Protein AF-0000000082407652 (afdb_homodimer)

InterPro domains:
  IPR007698 Alanine dehydrogenase/pyridine nucleotide transhydrogenase, NAD(H)-binding domain [PF01262] (239-363)
  IPR007698 Alanine dehydrogenase/pyridine nucleotide transhydrogenase, NAD(H)-binding domain [SM01002] (148-310)
  IPR007886 Alanine dehydrogenase/pyridine nucleotide transhydrogenase, N-terminal [PF05222] (14-125)
  IPR007886 Alanine dehydrogenase/pyridine nucleotide transhydrogenase, N-terminal [SM01003] (8-145)
  IPR036291 NAD(P)-binding domain superfamily [SSF51735] (145-316)
  IPR046951 N(5)-(carboxyethyl)ornithine synthase [cd12181] (6-342)

Sequence (766 aa):
MNNARTLGVIGQSSKPAERRLPIHPAHFDRIDAELRSRIYLEEGYGHPFGYSDDYLSRLVAGIRTRKQILAETDVVLLPKPLVRDLAELRSGQVLWGWPHCVQDTELTQIAIDKKLTLIAFEAMNFWHSDGSFNLHVFHKNNELAGYCSVLHALQLIGSTGDYGRRLTAAVIGFGATARGAVTALKAHGIHEVDVLTQRGVTAVSSPIHSARMVSFDNNNGDVRGSHVMLDNHSVPVPGFLAEHDIVVNCVLQNTDAPLTFLTEEDLMDFQPGSLIVDVSCDEGMGFSWARPTSFADPTFIVGDNITYYGVDHSPSYLWNSASWEISESLLPYLPTVMAGETAWKADETVDRAIEIRDGVIVNPAITRFQHRSADYPHAVIAEMNNARTLGVIGQSSKPAERRLPIHPAHFDRIDAELRSRIYLEEGYGHPFGYSDDYLSRLVAGIRTRKQILAETDVVLLPKPLVRDLAELRSGQVLWGWPHCVQDTELTQIAIDKKLTLIAFEAMNFWHSDGSFNLHVFHKNNELAGYCSVLHALQLIGSTGDYGRRLTAAVIGFGATARGAVTALKAHGIHEVDVLTQRGVTAVSSPIHSARMVSFDNNNGDVRGSHVMLDNHSVPVPGFLAEHDIVVNCVLQNTDAPLTFLTEEDLMDFQPGSLIVDVSCDEGMGFSWARPTSFADPTFIVGDNITYYGVDHSPSYLWNSASWEISESLLPYLPTVMAGETAWKADETVDRAIEIRDGVIVNPAITRFQHRSADYPHAVIAE

Foldseek 3Di:
DLDFFAEEFEQDAPDPLQHAGLAQLVCLQVADQVLQLRYEYEACNCVVVPDHLVRSCVSHVHYDHPLCSQPPGQEYEDAEDDLVRLLSHAQAGEYEHADVLQPPPSSLLSCLVSQYWYQHLVQQADADPVGDGDGRLLLQLLLLLLQLLLVVQCVVLPDFCVDDDHFEEEEEDDGSSSLSNQVNNVVRNHQAYEYEEAPPPPDPVDDPVSYHYWYWHCPVVAQQQIWIDDPPDIDGQLLVRQVGLEYEYSDAADLVRAHAREELVSCVSHDANGEYGYSNFDCCGNYNHTDADDPVGQWDAGDRNYIYGHHHSSSSSVNNVSNVSSNVSCSVCSSQVSSDDVSQVVDPSRVSSTQGGRSQGPPVSNCVSQVFDNDPVTHRDDD/DLDFFAEEFEQDAPDPLQHAGLAALVCLQVADQVLQLRYEYEACNCVVVPDHLVRSCVSHVHYDHPLCSQPPGQEYEDAEDDLVRLLSHAQAGEYEHADVLQPPPSSLLSCLVSQYWYQHLVQQADADPVGDGDGRLLLQLLLLLLQLLLVVQCVVLPDFCVDDDHFEEEEEDDGSSSLSNQVNNVVRNHQAYEYEEAPPPPDPVDDPVSYHYWYWHCVVVAQQQIWIDDPPDIDGQLLVRQVGLEYEYSDAADLVRAHAREELVSCVSHDANGEYGYSNFDCCGNYNRTDADDPVGQWDAGDRNYIYGHHHSSSSSVNNVSNVSSNVSCSVCSSQVSSDDVSQVVDPSRVSSTQGGRSQGPPVSNCVSQVFDNDPVGHRDDD

Nearest PDB structures (foldseek):
  1x14-assembly1_B  TM=7.572E-01  e=8.165E-20  Escherichia coli
  4dio-assembly1_B  TM=8.139E-01  e=2.347E-18  Sinorhizobium meliloti SM11
  1x15-assembly1_B  TM=7.629E-01  e=7.661E-19  Escherichia coli
  1x14-assembly1_A  TM=7.658E-01  e=8.619E-19  Escherichia coli
  1x13-assembly1_A  TM=7.500E-01  e=6.052E-19  Escherichia coli

Organism: Rhodococcus erythropolis (NCBI:txid1833)

pLDDT: mean 93.28, std 10.02, range [34.25, 98.88]

Structure (mmCIF, N/CA/C/O backbone):
data_AF-0000000082407652-model_v1
#
loop_
_entity.id
_entity.type
_entity.pdbx_description
1 polymer 'Alanine dehydrogenase'
#
loop_
_atom_site.group_PDB
_atom_site.id
_atom_site.type_symbol
_atom_site.label_atom_id
_atom_site.label_alt_id
_atom_site.label_comp_id
_atom_site.label_asym_id
_atom_site.label_entity_id
_atom_site.label_seq_id
_atom_site.pdbx_PDB_ins_code
_atom_site.Cartn_x
_atom_site.Cartn_y
_atom_site.Cartn_z
_atom_site.occupancy
_atom_site.B_iso_or_equiv
_atom_site.auth_seq_id
_atom_site.auth_comp_id
_atom_site.auth_asym_id
_atom_site.auth_atom_id
_atom_site.pdbx_PDB_model_num
ATOM 1 N N . MET A 1 1 ? 15.117 45.688 20.734 1 34.25 1 MET A N 1
ATOM 2 C CA . MET A 1 1 ? 15.984 44.625 20.234 1 34.25 1 MET A CA 1
ATOM 3 C C . MET A 1 1 ? 15.164 43.406 19.766 1 34.25 1 MET A C 1
ATOM 5 O O . MET A 1 1 ? 14.367 42.875 20.531 1 34.25 1 MET A O 1
ATOM 9 N N . ASN A 1 2 ? 14.562 43.375 18.625 1 44.66 2 ASN A N 1
ATOM 10 C CA . ASN A 1 2 ? 13.523 42.625 17.922 1 44.66 2 ASN A CA 1
ATOM 11 C C . ASN A 1 2 ? 13.664 41.125 18.156 1 44.66 2 ASN A C 1
ATOM 13 O O . ASN A 1 2 ? 14.633 40.5 17.719 1 44.66 2 ASN A O 1
ATOM 17 N N . ASN A 1 3 ? 13.438 40.531 19.406 1 60.41 3 ASN A N 1
ATOM 18 C CA . ASN A 1 3 ? 13.898 39.312 20.047 1 60.41 3 ASN A CA 1
ATOM 19 C C . ASN A 1 3 ? 13.523 38.062 19.234 1 60.41 3 ASN A C 1
ATOM 21 O O . ASN A 1 3 ? 12.359 37.656 19.25 1 60.41 3 ASN A O 1
ATOM 25 N N . ALA A 1 4 ? 14.266 37.781 18.266 1 83.69 4 ALA A N 1
ATOM 26 C CA . ALA A 1 4 ? 14.141 36.625 17.406 1 83.69 4 ALA A CA 1
ATOM 27 C C . ALA A 1 4 ? 14.109 35.312 18.234 1 83.69 4 ALA A C 1
ATOM 29 O O . ALA A 1 4 ? 14.852 35.188 19.203 1 83.69 4 ALA A O 1
ATOM 30 N N . ARG A 1 5 ? 13.125 34.531 18.078 1 94.56 5 ARG A N 1
ATOM 31 C CA . ARG A 1 5 ? 12.844 33.344 18.844 1 94.56 5 ARG A CA 1
ATOM 32 C C . ARG A 1 5 ? 13.586 32.125 18.266 1 94.56 5 ARG A C 1
ATOM 34 O O . ARG A 1 5 ? 13.812 32.062 17.062 1 94.56 5 ARG A O 1
ATOM 41 N N . THR A 1 6 ? 13.938 31.281 19.188 1 98.06 6 THR A N 1
ATOM 42 C CA . THR A 1 6 ? 14.516 30 18.781 1 98.06 6 THR A CA 1
ATOM 43 C C . THR A 1 6 ? 13.422 28.984 18.5 1 98.06 6 THR A C 1
ATOM 45 O O . THR A 1 6 ? 12.32 29.062 19.047 1 98.06 6 THR A O 1
ATOM 48 N N . LEU A 1 7 ? 13.773 28.094 17.578 1 98.56 7 LEU A N 1
ATOM 49 C CA . LEU A 1 7 ? 12.852 27.031 17.203 1 98.56 7 LEU A CA 1
ATOM 50 C C . LEU A 1 7 ? 13.438 25.656 17.531 1 98.56 7 LEU A C 1
ATOM 52 O O . LEU A 1 7 ? 14.562 25.344 17.125 1 98.56 7 LEU A O 1
ATOM 56 N N . GLY A 1 8 ? 12.742 24.875 18.359 1 98.75 8 GLY A N 1
ATOM 57 C CA . GLY A 1 8 ? 13.055 23.469 18.562 1 98.75 8 GLY A CA 1
ATOM 58 C C . GLY A 1 8 ? 12.164 22.547 17.75 1 98.75 8 GLY A C 1
ATOM 59 O O . GLY A 1 8 ? 10.945 22.578 17.875 1 98.75 8 GLY A O 1
ATOM 60 N N . VAL A 1 9 ? 12.742 21.719 16.891 1 98.75 9 VAL A N 1
ATOM 61 C CA . VAL A 1 9 ? 12 20.812 16.031 1 98.75 9 VAL A CA 1
ATOM 62 C C . VAL A 1 9 ? 12.086 19.391 16.562 1 98.75 9 VAL A C 1
ATOM 64 O O . VAL A 1 9 ? 13.172 18.812 16.672 1 98.75 9 VAL A O 1
ATOM 67 N N . ILE A 1 10 ? 10.938 18.828 16.844 1 97.81 10 ILE A N 1
ATOM 68 C CA . ILE A 1 10 ? 10.844 17.484 17.375 1 97.81 10 ILE A CA 1
ATOM 69 C C . ILE A 1 10 ? 10.594 16.484 16.25 1 97.81 10 ILE A C 1
ATOM 71 O O . ILE A 1 10 ? 9.703 16.688 15.422 1 97.81 10 ILE A O 1
ATOM 75 N N . GLY A 1 11 ? 11.375 15.43 16.219 1 95.44 11 GLY A N 1
ATOM 76 C CA . GLY A 1 11 ? 11.258 14.445 15.172 1 95.44 11 GLY A CA 1
ATOM 77 C C . GLY A 1 11 ? 10.531 13.188 15.609 1 95.44 11 GLY A C 1
ATOM 78 O O . GLY A 1 11 ? 9.789 12.586 14.828 1 95.44 11 GLY A O 1
ATOM 79 N N . GLN A 1 12 ? 10.695 12.789 16.797 1 93.06 12 GLN A N 1
ATOM 80 C CA . GLN A 1 12 ? 10.07 11.57 17.312 1 93.06 12 GLN A CA 1
ATOM 81 C C . GLN A 1 12 ? 8.727 11.875 17.969 1 93.06 12 GLN A C 1
ATOM 83 O O . GLN A 1 12 ? 8.664 12.516 19.016 1 93.06 12 GLN A O 1
ATOM 88 N N . SER A 1 13 ? 7.73 11.383 17.328 1 93.44 13 SER A N 1
ATOM 89 C CA . SER A 1 13 ? 6.379 11.586 17.859 1 93.44 13 SER A CA 1
ATOM 90 C C . SER A 1 13 ? 6.066 10.609 18.984 1 93.44 13 SER A C 1
ATOM 92 O O . SER A 1 13 ? 6.531 9.469 18.969 1 93.44 13 SER A O 1
ATOM 94 N N . SER A 1 14 ? 5.305 11.055 19.938 1 92.62 14 SER A N 1
ATOM 95 C CA . SER A 1 14 ? 4.797 10.172 20.969 1 92.62 14 SER A CA 1
ATOM 96 C C . SER A 1 14 ? 3.613 9.352 20.469 1 92.62 14 SER A C 1
ATOM 98 O O . SER A 1 14 ? 3.221 8.367 21.109 1 92.62 14 SER A O 1
ATOM 100 N N . LYS A 1 15 ? 3.006 9.789 19.391 1 92.69 15 LYS A N 1
ATOM 101 C CA . LYS A 1 15 ? 1.918 9.023 18.781 1 92.69 15 LYS A CA 1
ATOM 102 C C . LYS A 1 15 ? 2.449 7.797 18.047 1 92.69 15 LYS A C 1
ATOM 104 O O . LYS A 1 15 ? 3.26 7.922 17.125 1 92.69 15 LYS A O 1
ATOM 109 N N . PRO A 1 16 ? 1.958 6.586 18.422 1 94.31 16 PRO A N 1
ATOM 110 C CA . PRO A 1 16 ? 2.469 5.371 17.781 1 94.31 16 PRO A CA 1
ATOM 111 C C . PRO A 1 16 ? 2.311 5.391 16.266 1 94.31 16 PRO A C 1
ATOM 113 O O . PRO A 1 16 ? 1.258 5.785 15.758 1 94.31 16 PRO A O 1
ATOM 116 N N . ALA A 1 17 ? 3.352 5.066 15.57 1 95.94 17 ALA A N 1
ATOM 117 C CA . ALA A 1 17 ? 3.385 4.895 14.117 1 95.94 17 ALA A CA 1
ATOM 118 C C . ALA A 1 17 ? 3.25 6.234 13.406 1 95.94 17 ALA A C 1
ATOM 120 O O . ALA A 1 17 ? 2.902 6.285 12.219 1 95.94 17 ALA A O 1
ATOM 121 N N . GLU A 1 18 ? 3.412 7.348 14.148 1 96.88 18 GLU A N 1
ATOM 122 C CA . GLU A 1 18 ? 3.551 8.656 13.508 1 96.88 18 GLU A CA 1
ATOM 123 C C . GLU A 1 18 ? 4.98 8.883 13.031 1 96.88 18 GLU A C 1
ATOM 125 O O . GLU A 1 18 ? 5.906 8.984 13.836 1 96.88 18 GLU A O 1
ATOM 130 N N . ARG A 1 19 ? 5.16 8.992 11.719 1 97 19 ARG A N 1
ATOM 131 C CA . ARG A 1 19 ? 6.512 9.008 11.164 1 97 19 ARG A CA 1
ATOM 132 C C . ARG A 1 19 ? 6.785 10.312 10.422 1 97 19 ARG A C 1
ATOM 134 O O . ARG A 1 19 ? 7.91 10.547 9.977 1 97 19 ARG A O 1
ATOM 141 N N . ARG A 1 20 ? 5.801 11.164 10.297 1 98.12 20 ARG A N 1
ATOM 142 C CA . ARG A 1 20 ? 5.973 12.422 9.586 1 98.12 20 ARG A CA 1
ATOM 143 C C . ARG A 1 20 ? 6.859 13.383 10.375 1 98.12 20 ARG A C 1
ATOM 145 O O . ARG A 1 20 ? 6.77 13.461 11.602 1 98.12 20 ARG A O 1
ATOM 152 N N . LEU A 1 21 ? 7.617 14.102 9.594 1 98.44 21 LEU A N 1
ATOM 153 C CA . LEU A 1 21 ? 8.406 15.219 10.109 1 98.44 21 LEU A CA 1
ATOM 154 C C . LEU A 1 21 ? 7.828 16.547 9.633 1 98.44 21 LEU A C 1
ATOM 156 O O . LEU A 1 21 ? 7.27 16.641 8.539 1 98.44 21 LEU A O 1
ATOM 160 N N . PRO A 1 22 ? 7.996 17.562 10.445 1 98.44 22 PRO A N 1
ATOM 161 C CA . PRO A 1 22 ? 7.477 18.859 10.016 1 98.44 22 PRO A CA 1
ATOM 162 C C . PRO A 1 22 ? 8.367 19.531 8.969 1 98.44 22 PRO A C 1
ATOM 164 O O . PRO A 1 22 ? 7.867 20.266 8.109 1 98.44 22 PRO A O 1
ATOM 167 N N . ILE A 1 23 ? 9.656 19.344 9.062 1 98.75 23 ILE A N 1
ATOM 168 C CA . ILE A 1 23 ? 10.594 19.844 8.055 1 98.75 23 ILE A CA 1
ATOM 169 C C . ILE A 1 23 ? 11.398 18.672 7.488 1 98.75 23 ILE A C 1
ATOM 171 O O . ILE A 1 23 ? 12.102 17.984 8.227 1 98.75 23 ILE A O 1
ATOM 175 N N . HIS A 1 24 ? 11.234 18.453 6.242 1 98.56 24 HIS A N 1
ATOM 176 C CA . HIS A 1 24 ? 12.008 17.406 5.609 1 98.56 24 HIS A CA 1
ATOM 177 C C . HIS A 1 24 ? 13.508 17.688 5.695 1 98.56 24 HIS A C 1
ATOM 179 O O . HIS A 1 24 ? 13.938 18.812 5.441 1 98.56 24 HIS A O 1
ATOM 185 N N . PRO A 1 25 ? 14.32 16.719 6.012 1 97.88 25 PRO A N 1
ATOM 186 C CA . PRO A 1 25 ? 15.758 16.969 6.172 1 97.88 25 PRO A CA 1
ATOM 187 C C . PRO A 1 25 ? 16.391 17.562 4.918 1 97.88 25 PRO A C 1
ATOM 189 O O . PRO A 1 25 ? 17.328 18.359 5.02 1 97.88 25 PRO A O 1
ATOM 192 N N . ALA A 1 26 ? 15.883 17.281 3.785 1 96.56 26 ALA A N 1
ATOM 193 C CA . ALA A 1 26 ? 16.422 17.766 2.52 1 96.56 26 ALA A CA 1
ATOM 194 C C . ALA A 1 26 ? 16.109 19.25 2.318 1 96.56 26 ALA A C 1
ATOM 196 O O . ALA A 1 26 ? 16.641 19.875 1.393 1 96.56 26 ALA A O 1
ATOM 197 N N . HIS A 1 27 ? 15.312 19.859 3.146 1 98.12 27 HIS A N 1
ATOM 198 C CA . HIS A 1 27 ? 14.836 21.219 2.891 1 98.12 27 HIS A CA 1
ATOM 199 C C . HIS A 1 27 ? 15.555 22.234 3.771 1 98.12 27 HIS A C 1
ATOM 201 O O . HIS A 1 27 ? 15.367 23.438 3.619 1 98.12 27 HIS A O 1
ATOM 207 N N . PHE A 1 28 ? 16.391 21.797 4.711 1 98.19 28 PHE A N 1
ATOM 208 C CA . PHE A 1 28 ? 17.016 22.719 5.648 1 98.19 28 PHE A CA 1
ATOM 209 C C . PHE A 1 28 ? 17.906 23.719 4.922 1 98.19 28 PHE A C 1
ATOM 211 O O . PHE A 1 28 ? 18.016 24.875 5.309 1 98.19 28 PHE A O 1
ATOM 218 N N . ASP A 1 29 ? 18.516 23.297 3.838 1 96.25 29 ASP A N 1
ATOM 219 C CA . ASP A 1 29 ? 19.438 24.172 3.1 1 96.25 29 ASP A CA 1
ATOM 220 C C . ASP A 1 29 ? 18.688 25.234 2.326 1 96.25 29 ASP A C 1
ATOM 222 O O . ASP A 1 29 ? 19.281 26.203 1.843 1 96.25 29 ASP A O 1
ATOM 226 N N . ARG A 1 30 ? 17.391 25.094 2.246 1 97.12 30 ARG A N 1
ATOM 227 C CA . ARG A 1 30 ? 16.547 26.078 1.565 1 97.12 30 ARG A CA 1
ATOM 228 C C . ARG A 1 30 ? 16.172 27.219 2.504 1 97.12 30 ARG A C 1
ATOM 230 O O . ARG A 1 30 ? 15.672 28.25 2.061 1 97.12 30 ARG A O 1
ATOM 237 N N . ILE A 1 31 ? 16.344 27.016 3.793 1 98.06 31 ILE A N 1
ATOM 238 C CA . ILE A 1 31 ? 16 28 4.805 1 98.06 31 ILE A CA 1
ATOM 239 C C . ILE A 1 31 ? 17.109 29.047 4.91 1 98.06 31 ILE A C 1
ATOM 241 O O . ILE A 1 31 ? 18.297 28.703 4.84 1 98.06 31 ILE A O 1
ATOM 245 N N . ASP A 1 32 ? 16.719 30.297 5.066 1 96.81 32 ASP A N 1
ATOM 246 C CA . ASP A 1 32 ? 17.688 31.375 5.242 1 96.81 32 ASP A CA 1
ATOM 247 C C . ASP A 1 32 ? 18.656 31.078 6.375 1 96.81 32 ASP A C 1
ATOM 249 O O . ASP A 1 32 ? 18.25 30.609 7.445 1 96.81 32 ASP A O 1
ATOM 253 N N . ALA A 1 33 ? 19.938 31.344 6.184 1 96.44 33 ALA A N 1
ATOM 254 C CA . ALA A 1 33 ? 21 30.984 7.109 1 96.44 33 ALA A CA 1
ATOM 255 C C . ALA A 1 33 ? 20.781 31.625 8.477 1 96.44 33 ALA A C 1
ATOM 257 O O . ALA A 1 33 ? 21.078 31.016 9.508 1 96.44 33 ALA A O 1
ATOM 258 N N . GLU A 1 34 ? 20.312 32.812 8.438 1 95.56 34 GLU A N 1
ATOM 259 C CA . GLU A 1 34 ? 20.078 33.5 9.695 1 95.56 34 GLU A CA 1
ATOM 260 C C . GLU A 1 34 ? 18.984 32.812 10.516 1 95.56 34 GLU A C 1
ATOM 262 O O . GLU A 1 34 ? 19.109 32.688 11.742 1 95.56 34 GLU A O 1
ATOM 267 N N . LEU A 1 35 ? 18.016 32.375 9.859 1 96.62 35 LEU A N 1
ATOM 268 C CA . LEU A 1 35 ? 16.938 31.656 10.539 1 96.62 35 LEU A CA 1
ATOM 269 C C . LEU A 1 35 ? 17.422 30.297 11.031 1 96.62 35 LEU A C 1
ATOM 271 O O . LEU A 1 35 ? 17.125 29.906 12.164 1 96.62 35 LEU A O 1
ATOM 275 N N . ARG A 1 36 ? 18.156 29.578 10.25 1 96.56 36 ARG A N 1
ATOM 276 C CA . ARG A 1 36 ? 18.625 28.234 10.602 1 96.56 36 ARG A CA 1
ATOM 277 C C . ARG A 1 36 ? 19.547 28.281 11.805 1 96.56 36 ARG A C 1
ATOM 279 O O . ARG A 1 36 ? 19.625 27.312 12.578 1 96.56 36 ARG A O 1
ATOM 286 N N . SER A 1 37 ? 20.188 29.391 11.945 1 96.94 37 SER A N 1
ATOM 287 C CA . SER A 1 37 ? 21.156 29.516 13.039 1 96.94 37 SER A CA 1
ATOM 288 C C . SER A 1 37 ? 20.453 29.547 14.391 1 96.94 37 SER A C 1
ATOM 290 O O . SER A 1 37 ? 21.094 29.531 15.438 1 96.94 37 SER A O 1
ATOM 292 N N . ARG A 1 38 ? 19.125 29.516 14.367 1 97.88 38 ARG A N 1
ATOM 293 C CA . ARG A 1 38 ? 18.359 29.5 15.602 1 97.88 38 ARG A CA 1
ATOM 294 C C . ARG A 1 38 ? 17.406 28.297 15.648 1 97.88 38 ARG A C 1
ATOM 296 O O . ARG A 1 38 ? 16.469 28.281 16.438 1 97.88 38 ARG A O 1
ATOM 303 N N . ILE A 1 39 ? 17.625 27.344 14.797 1 98.56 39 ILE A N 1
ATOM 304 C CA . ILE A 1 39 ? 16.828 26.125 14.766 1 98.56 39 ILE A CA 1
ATOM 305 C C . ILE A 1 39 ? 17.609 24.969 15.398 1 98.56 39 ILE A C 1
ATOM 307 O O . ILE A 1 39 ? 18.766 24.719 15.023 1 98.56 39 ILE A O 1
ATOM 311 N N . TYR A 1 40 ? 17.047 24.344 16.391 1 98.75 40 TYR A N 1
ATOM 312 C CA . TYR A 1 40 ? 17.594 23.156 17.016 1 98.75 40 TYR A CA 1
ATOM 313 C C . TYR A 1 40 ? 16.781 21.922 16.656 1 98.75 40 TYR A C 1
ATOM 315 O O . TYR A 1 40 ? 15.539 21.969 16.641 1 98.75 40 TYR A O 1
ATOM 323 N N . LEU A 1 41 ? 17.453 20.797 16.312 1 98.75 41 LEU A N 1
ATOM 324 C CA . LEU A 1 41 ? 16.781 19.562 15.945 1 98.75 41 LEU A CA 1
ATOM 325 C C . LEU A 1 41 ? 16.938 18.5 17.031 1 98.75 41 LEU A C 1
ATOM 327 O O . LEU A 1 41 ? 17.984 18.438 17.688 1 98.75 41 LEU A O 1
ATOM 331 N N . GLU A 1 42 ? 15.906 17.75 17.188 1 98.75 42 GLU A N 1
ATOM 332 C CA . GLU A 1 42 ? 16 16.609 18.078 1 98.75 42 GLU A CA 1
ATOM 333 C C . GLU A 1 42 ? 17.016 15.586 17.578 1 98.75 42 GLU A C 1
ATOM 335 O O . GLU A 1 42 ? 17.109 15.336 16.375 1 98.75 42 GLU A O 1
ATOM 340 N N . GLU A 1 43 ? 17.672 14.945 18.531 1 98.5 43 GLU A N 1
ATOM 341 C CA . GLU A 1 43 ? 18.609 13.883 18.203 1 98.5 43 GLU A CA 1
ATOM 342 C C . GLU A 1 43 ? 17.938 12.797 17.359 1 98.5 43 GLU A C 1
ATOM 344 O O . GLU A 1 43 ? 16.844 12.336 17.688 1 98.5 43 GLU A O 1
ATOM 349 N N . GLY A 1 44 ? 18.625 12.406 16.234 1 97.94 44 GLY A N 1
ATOM 350 C CA . GLY A 1 44 ? 18.109 11.352 15.375 1 97.94 44 GLY A CA 1
ATOM 351 C C . GLY A 1 44 ? 17.062 11.836 14.398 1 97.94 44 GLY A C 1
ATOM 352 O O . GLY A 1 44 ? 16.422 11.031 13.711 1 97.94 44 GLY A O 1
ATOM 353 N N . TYR A 1 45 ? 16.906 13.109 14.266 1 98.19 45 TYR A N 1
ATOM 354 C CA . TYR A 1 45 ? 15.82 13.719 13.508 1 98.19 45 TYR A CA 1
ATOM 355 C C . TYR A 1 45 ? 15.781 13.18 12.078 1 98.19 45 TYR A C 1
ATOM 357 O O . TYR A 1 45 ? 14.711 12.836 11.57 1 98.19 45 TYR A O 1
ATOM 365 N N . GLY A 1 46 ? 16.906 13.039 11.477 1 97 46 GLY A N 1
ATOM 366 C CA . GLY A 1 46 ? 16.969 12.727 10.055 1 97 46 GLY A CA 1
ATOM 367 C C . GLY A 1 46 ? 17.203 11.25 9.781 1 97 46 GLY A C 1
ATOM 368 O O . GLY A 1 46 ? 17.188 10.82 8.625 1 97 46 GLY A O 1
ATOM 369 N N . HIS A 1 47 ? 17.297 10.367 10.836 1 95.12 47 HIS A N 1
ATOM 370 C CA . HIS A 1 47 ? 17.75 8.992 10.68 1 95.12 47 HIS A CA 1
ATOM 371 C C . HIS A 1 47 ? 16.812 8.203 9.773 1 95.12 47 HIS A C 1
ATOM 373 O O . HIS A 1 47 ? 17.266 7.516 8.852 1 95.12 47 HIS A O 1
ATOM 379 N N . PRO A 1 48 ? 15.508 8.336 9.93 1 93.06 48 PRO A N 1
ATOM 380 C CA . PRO A 1 48 ? 14.617 7.559 9.062 1 93.06 48 PRO A CA 1
ATOM 381 C C . PRO A 1 48 ? 14.734 7.957 7.59 1 93.06 48 PRO A C 1
ATOM 383 O O . PRO A 1 48 ? 14.312 7.207 6.707 1 93.06 48 PRO A O 1
ATOM 386 N N . PHE A 1 49 ? 15.344 9.117 7.344 1 94.62 49 PHE A N 1
ATOM 387 C CA . PHE A 1 49 ? 15.438 9.656 5.992 1 94.62 49 PHE A CA 1
ATOM 388 C C . PHE A 1 49 ? 16.859 9.523 5.453 1 94.62 49 PHE A C 1
ATOM 390 O O . PHE A 1 49 ? 17.172 10.047 4.383 1 94.62 49 PHE A O 1
ATOM 397 N N . GLY A 1 50 ? 17.75 8.938 6.242 1 92.25 50 GLY A N 1
ATOM 398 C CA . GLY A 1 50 ? 19.094 8.68 5.797 1 92.25 50 GLY A CA 1
ATOM 399 C C . GLY A 1 50 ? 20.047 9.828 6.078 1 92.25 50 GLY A C 1
ATOM 400 O O . GLY A 1 50 ? 21.141 9.891 5.496 1 92.25 50 GLY A O 1
ATOM 401 N N . TYR A 1 51 ? 19.672 10.758 6.891 1 95.38 51 TYR A N 1
ATOM 402 C CA . TYR A 1 51 ? 20.516 11.891 7.254 1 95.38 51 TYR A CA 1
ATOM 403 C C . TYR A 1 51 ? 21.062 11.727 8.672 1 95.38 51 TYR A C 1
ATOM 405 O O . TYR A 1 51 ? 20.297 11.477 9.609 1 95.38 51 TYR A O 1
ATOM 413 N N . SER A 1 52 ? 22.328 11.906 8.82 1 96.06 52 SER A N 1
ATOM 414 C CA . SER A 1 52 ? 22.953 11.789 10.133 1 96.06 52 SER A CA 1
ATOM 415 C C . SER A 1 52 ? 22.828 13.094 10.922 1 96.06 52 SER A C 1
ATOM 417 O O . SER A 1 52 ? 22.656 14.164 10.336 1 96.06 52 SER A O 1
ATOM 419 N N . ASP A 1 53 ? 22.953 12.945 12.219 1 98.06 53 ASP A N 1
ATOM 420 C CA . ASP A 1 53 ? 22.984 14.141 13.062 1 98.06 53 ASP A CA 1
ATOM 421 C C . ASP A 1 53 ? 24.172 15.031 12.711 1 98.06 53 ASP A C 1
ATOM 423 O O . ASP A 1 53 ? 24.078 16.25 12.742 1 98.06 53 ASP A O 1
ATOM 427 N N . ASP A 1 54 ? 25.266 14.391 12.375 1 97.62 54 ASP A N 1
ATOM 428 C CA . ASP A 1 54 ? 26.469 15.141 12.008 1 97.62 54 ASP A CA 1
ATOM 429 C C . ASP A 1 54 ? 26.219 16 10.781 1 97.62 54 ASP A C 1
ATOM 431 O O . ASP A 1 54 ? 26.578 17.188 10.758 1 97.62 54 ASP A O 1
ATOM 435 N N . TYR A 1 55 ? 25.578 15.461 9.836 1 96.5 55 TYR A N 1
ATOM 436 C CA . TYR A 1 55 ? 25.281 16.203 8.625 1 96.5 55 TYR A CA 1
ATOM 437 C C . TYR A 1 55 ? 24.344 17.375 8.922 1 96.5 55 TYR A C 1
ATOM 439 O O . TYR A 1 55 ? 24.609 18.516 8.516 1 96.5 55 TYR A O 1
ATOM 447 N N . LEU A 1 56 ? 23.297 17.172 9.633 1 98 56 LEU A N 1
ATOM 448 C CA . LEU A 1 56 ? 22.281 18.172 9.875 1 98 56 LEU A CA 1
ATOM 449 C C . LEU A 1 56 ? 22.781 19.266 10.812 1 98 56 LEU A C 1
ATOM 451 O O . LEU A 1 56 ? 22.359 20.422 10.719 1 98 56 LEU A O 1
ATOM 455 N N . SER A 1 57 ? 23.703 18.859 11.75 1 98.06 57 SER A N 1
ATOM 456 C CA . SER A 1 57 ? 24.25 19.828 12.703 1 98.06 57 SER A CA 1
ATOM 457 C C . SER A 1 57 ? 24.984 20.969 11.992 1 98.06 57 SER A C 1
ATOM 459 O O . SER A 1 57 ? 25.109 22.062 12.531 1 98.06 57 SER A O 1
ATOM 461 N N . ARG A 1 58 ? 25.359 20.719 10.75 1 97.62 58 ARG A N 1
ATOM 462 C CA . ARG A 1 58 ? 26.062 21.734 9.969 1 97.62 58 ARG A CA 1
ATOM 463 C C . ARG A 1 58 ? 25.094 22.719 9.344 1 97.62 58 ARG A C 1
ATOM 465 O O . ARG A 1 58 ? 25.484 23.797 8.891 1 97.62 58 ARG A O 1
ATOM 472 N N . LEU A 1 59 ? 23.875 22.406 9.281 1 97.88 59 LEU A N 1
ATOM 473 C CA . LEU A 1 59 ? 22.875 23.219 8.578 1 97.88 59 LEU A CA 1
ATOM 474 C C . LEU A 1 59 ? 22.062 24.047 9.57 1 97.88 59 LEU A C 1
ATOM 476 O O . LEU A 1 59 ? 21.484 25.062 9.195 1 97.88 59 LEU A O 1
ATOM 480 N N . VAL A 1 60 ? 21.984 23.609 10.797 1 98.5 60 VAL A N 1
ATOM 481 C CA . VAL A 1 60 ? 21.141 24.25 11.797 1 98.5 60 VAL A CA 1
ATOM 482 C C . VAL A 1 60 ? 22 24.688 12.992 1 98.5 60 VAL A C 1
ATOM 484 O O . VAL A 1 60 ? 23.219 24.531 12.969 1 98.5 60 VAL A O 1
ATOM 487 N N . ALA A 1 61 ? 21.359 25.312 14.07 1 98.06 61 ALA A N 1
ATOM 488 C CA . ALA A 1 61 ? 22.078 25.812 15.242 1 98.06 61 ALA A CA 1
ATOM 489 C C . ALA A 1 61 ? 22.703 24.672 16.031 1 98.06 61 ALA A C 1
ATOM 491 O O . ALA A 1 61 ? 23.781 24.828 16.625 1 98.06 61 ALA A O 1
ATOM 492 N N . GLY A 1 62 ? 21.969 23.484 16.047 1 98.06 62 GLY A N 1
ATOM 493 C CA . GLY A 1 62 ? 22.516 22.344 16.75 1 98.06 62 GLY A CA 1
ATOM 494 C C . GLY A 1 62 ? 21.531 21.203 16.922 1 98.06 62 GLY A C 1
ATOM 495 O O . GLY A 1 62 ? 20.359 21.344 16.562 1 98.06 62 GLY A O 1
ATOM 496 N N . ILE A 1 63 ? 22.078 20.062 17.406 1 98.56 63 ILE A N 1
ATOM 497 C CA . ILE A 1 63 ? 21.312 18.875 17.766 1 98.56 63 ILE A CA 1
ATOM 498 C C . ILE A 1 63 ? 21.172 18.781 19.281 1 98.56 63 ILE A C 1
ATOM 500 O O . ILE A 1 63 ? 22.141 19 20.016 1 98.56 63 ILE A O 1
ATOM 504 N N . ARG A 1 64 ? 19.969 18.562 19.719 1 98.38 64 ARG A N 1
ATOM 505 C CA . ARG A 1 64 ? 19.672 18.516 21.156 1 98.38 64 ARG A CA 1
ATOM 506 C C . ARG A 1 64 ? 18.812 17.297 21.484 1 98.38 64 ARG A C 1
ATOM 508 O O . ARG A 1 64 ? 18.141 16.75 20.609 1 98.38 64 ARG A O 1
ATOM 515 N N . THR A 1 65 ? 18.859 16.875 22.75 1 98.25 65 THR A N 1
ATOM 516 C CA . THR A 1 65 ? 17.875 15.922 23.219 1 98.25 65 THR A CA 1
ATOM 517 C C . THR A 1 65 ? 16.484 16.562 23.281 1 98.25 65 THR A C 1
ATOM 519 O O . THR A 1 65 ? 16.359 17.781 23.281 1 98.25 65 THR A O 1
ATOM 522 N N . ARG A 1 66 ? 15.5 15.766 23.297 1 97.44 66 ARG A N 1
ATOM 523 C CA . ARG A 1 66 ? 14.141 16.266 23.422 1 97.44 66 ARG A CA 1
ATOM 524 C C . ARG A 1 66 ? 13.992 17.156 24.641 1 97.44 66 ARG A C 1
ATOM 526 O O . ARG A 1 66 ? 13.406 18.234 24.562 1 97.44 66 ARG A O 1
ATOM 533 N N . LYS A 1 67 ? 14.5 16.688 25.797 1 96.88 67 LYS A N 1
ATOM 534 C CA . LYS A 1 67 ? 14.422 17.422 27.047 1 96.88 67 LYS A CA 1
ATOM 535 C C . LYS A 1 67 ? 15.062 18.797 26.922 1 96.88 67 LYS A C 1
ATOM 537 O O . LYS A 1 67 ? 14.531 19.797 27.406 1 96.88 67 LYS A O 1
ATOM 542 N N . GLN A 1 68 ? 16.172 18.859 26.25 1 97.62 68 GLN A N 1
ATOM 543 C CA . GLN A 1 68 ? 16.859 20.125 26.047 1 97.62 68 GLN A CA 1
ATOM 544 C C . GLN A 1 68 ? 16.062 21.062 25.156 1 97.62 68 GLN A C 1
ATOM 546 O O . GLN A 1 68 ? 15.984 22.266 25.406 1 97.62 68 GLN A O 1
ATOM 551 N N . ILE A 1 69 ? 15.461 20.531 24.109 1 97.69 69 ILE A N 1
ATOM 552 C CA . ILE A 1 69 ? 14.656 21.328 23.203 1 97.69 69 ILE A CA 1
ATOM 553 C C . ILE A 1 69 ? 13.5 21.969 23.953 1 97.69 69 ILE A C 1
ATOM 555 O O . ILE A 1 69 ? 13.273 23.172 23.859 1 97.69 69 ILE A O 1
ATOM 559 N N . LEU A 1 70 ? 12.812 21.172 24.734 1 96.44 70 LEU A N 1
ATOM 560 C CA . LEU A 1 70 ? 11.641 21.641 25.469 1 96.44 70 LEU A CA 1
ATOM 561 C C . LEU A 1 70 ? 12.039 22.672 26.516 1 96.44 70 LEU A C 1
ATOM 563 O O . LEU A 1 70 ? 11.289 23.609 26.797 1 96.44 70 LEU A O 1
ATOM 567 N N . ALA A 1 71 ? 13.195 22.578 27.047 1 95.06 71 ALA A N 1
ATOM 568 C CA . ALA A 1 71 ? 13.664 23.469 28.109 1 95.06 71 ALA A CA 1
ATOM 569 C C . ALA A 1 71 ? 14.219 24.766 27.531 1 95.06 71 ALA A C 1
ATOM 571 O O . ALA A 1 71 ? 14.102 25.828 28.156 1 95.06 71 ALA A O 1
ATOM 572 N N . GLU A 1 72 ? 14.75 24.703 26.344 1 94.69 72 GLU A N 1
ATOM 573 C CA . GLU A 1 72 ? 15.625 25.797 25.938 1 94.69 72 GLU A CA 1
ATOM 574 C C . GLU A 1 72 ? 15 26.625 24.812 1 94.69 72 GLU A C 1
ATOM 576 O O . GLU A 1 72 ? 15.391 27.766 24.594 1 94.69 72 GLU A O 1
ATOM 581 N N . THR A 1 73 ? 14.094 26.109 24.078 1 97.62 73 THR A N 1
ATOM 582 C CA . THR A 1 73 ? 13.641 26.812 22.891 1 97.62 73 THR A CA 1
ATOM 583 C C . THR A 1 73 ? 12.336 27.547 23.156 1 97.62 73 THR A C 1
ATOM 585 O O . THR A 1 73 ? 11.57 27.156 24.047 1 97.62 73 THR A O 1
ATOM 588 N N . ASP A 1 74 ? 12.148 28.594 22.391 1 97.81 74 ASP A N 1
ATOM 589 C CA . ASP A 1 74 ? 10.969 29.438 22.562 1 97.81 74 ASP A CA 1
ATOM 590 C C . ASP A 1 74 ? 9.742 28.797 21.906 1 97.81 74 ASP A C 1
ATOM 592 O O . ASP A 1 74 ? 8.648 28.812 22.469 1 97.81 74 ASP A O 1
ATOM 596 N N . VAL A 1 75 ? 9.922 28.344 20.688 1 98.44 75 VAL A N 1
ATOM 597 C CA . VAL A 1 75 ? 8.867 27.703 19.906 1 98.44 75 VAL A CA 1
ATOM 598 C C . VAL A 1 75 ? 9.195 26.234 19.703 1 98.44 75 VAL A C 1
ATOM 600 O O . VAL A 1 75 ? 10.305 25.875 19.312 1 98.44 75 VAL A O 1
ATOM 603 N N . VAL A 1 76 ? 8.273 25.406 20.031 1 98.62 76 VAL A N 1
ATOM 604 C CA . VAL A 1 76 ? 8.414 23.969 19.797 1 98.62 76 VAL A CA 1
ATOM 605 C C . VAL A 1 76 ? 7.555 23.547 18.609 1 98.62 76 VAL A C 1
ATOM 607 O O . VAL A 1 76 ? 6.34 23.766 18.609 1 98.62 76 VAL A O 1
ATOM 610 N N . LEU A 1 77 ? 8.195 23.047 17.609 1 98.69 77 LEU A N 1
ATOM 611 C CA . LEU A 1 77 ? 7.516 22.516 16.422 1 98.69 77 LEU A CA 1
ATOM 612 C C . LEU A 1 77 ? 7.324 21 16.562 1 98.69 77 LEU A C 1
ATOM 614 O O . LEU A 1 77 ? 8.289 20.234 16.484 1 98.69 77 LEU A O 1
ATOM 618 N N . LEU A 1 78 ? 6.133 20.594 16.812 1 97.94 78 LEU A N 1
ATOM 619 C CA . LEU A 1 78 ? 5.719 19.203 17.031 1 97.94 78 LEU A CA 1
ATOM 620 C C . LEU A 1 78 ? 4.371 18.938 16.375 1 97.94 78 LEU A C 1
ATOM 622 O O . LEU A 1 78 ? 3.328 19.359 16.891 1 97.94 78 LEU A O 1
ATOM 626 N N . PRO A 1 79 ? 4.375 18.188 15.258 1 96.38 79 PRO A N 1
ATOM 627 C CA . PRO A 1 79 ? 3.158 18.078 14.445 1 96.38 79 PRO A CA 1
ATOM 628 C C . PRO A 1 79 ? 1.998 17.438 15.211 1 96.38 79 PRO A C 1
ATOM 630 O O . PRO A 1 79 ? 0.905 18.016 15.266 1 96.38 79 PRO A O 1
ATOM 633 N N . LYS A 1 80 ? 2.178 16.328 15.875 1 95.88 80 LYS A N 1
ATOM 634 C CA . LYS A 1 80 ? 1.085 15.617 16.531 1 95.88 80 LYS A CA 1
ATOM 635 C C . LYS A 1 80 ? 1.319 15.516 18.031 1 95.88 80 LYS A C 1
ATOM 637 O O . LYS A 1 80 ? 1.563 14.422 18.547 1 95.88 80 LYS A O 1
ATOM 642 N N . PRO A 1 81 ? 1.091 16.578 18.734 1 96.44 81 PRO A N 1
ATOM 643 C CA . PRO A 1 81 ? 1.315 16.547 20.188 1 96.44 81 PRO A CA 1
ATOM 644 C C . PRO A 1 81 ? 0.233 15.758 20.922 1 96.44 81 PRO A C 1
ATOM 646 O O . PRO A 1 81 ? -0.94 15.812 20.547 1 96.44 81 PRO A O 1
ATOM 649 N N . LEU A 1 82 ? 0.654 15.062 21.938 1 96 82 LEU A N 1
ATOM 650 C CA . LEU A 1 82 ? -0.249 14.414 22.891 1 96 82 LEU A CA 1
ATOM 651 C C . LEU A 1 82 ? -0.226 15.133 24.234 1 96 82 LEU A C 1
ATOM 653 O O . LEU A 1 82 ? 0.578 16.047 24.438 1 96 82 LEU A O 1
ATOM 657 N N . VAL A 1 83 ? -1.096 14.727 25.078 1 96.56 83 VAL A N 1
ATOM 658 C CA . VAL A 1 83 ? -1.234 15.312 26.406 1 96.56 83 VAL A CA 1
ATOM 659 C C . VAL A 1 83 ? 0.117 15.312 27.109 1 96.56 83 VAL A C 1
ATOM 661 O O . VAL A 1 83 ? 0.536 16.328 27.672 1 96.56 83 VAL A O 1
ATOM 664 N N . ARG A 1 84 ? 0.809 14.211 27.016 1 95.5 84 ARG A N 1
ATOM 665 C CA . ARG A 1 84 ? 2.088 14.086 27.703 1 95.5 84 ARG A CA 1
ATOM 666 C C . ARG A 1 84 ? 3.111 15.062 27.141 1 95.5 84 ARG A C 1
ATOM 668 O O . ARG A 1 84 ? 3.965 15.57 27.875 1 95.5 84 ARG A O 1
ATOM 675 N N . ASP A 1 85 ? 3.049 15.352 25.875 1 96.19 85 ASP A N 1
ATOM 676 C CA . ASP A 1 85 ? 3.971 16.297 25.25 1 96.19 85 ASP A CA 1
ATOM 677 C C . ASP A 1 85 ? 3.738 17.703 25.766 1 96.19 85 ASP A C 1
ATOM 679 O O . ASP A 1 85 ? 4.691 18.438 26.047 1 96.19 85 ASP A O 1
ATOM 683 N N . LEU A 1 86 ? 2.5 18.125 25.875 1 96.69 86 LEU A N 1
ATOM 684 C CA . LEU A 1 86 ? 2.189 19.453 26.391 1 96.69 86 LEU A CA 1
ATOM 685 C C . LEU A 1 86 ? 2.604 19.578 27.844 1 96.69 86 LEU A C 1
ATOM 687 O O . LEU A 1 86 ? 3.057 20.656 28.281 1 96.69 86 LEU A O 1
ATOM 691 N N . ALA A 1 87 ? 2.41 18.531 28.578 1 96.56 87 ALA A N 1
ATOM 692 C CA . ALA A 1 87 ? 2.77 18.531 30 1 96.56 87 ALA A CA 1
ATOM 693 C C . ALA A 1 87 ? 4.258 18.812 30.188 1 96.56 87 ALA A C 1
ATOM 695 O O . ALA A 1 87 ? 4.664 19.391 31.203 1 96.56 87 ALA A O 1
ATOM 696 N N . GLU A 1 88 ? 5.027 18.469 29.219 1 96.62 88 GLU A N 1
ATOM 697 C CA . GLU A 1 88 ? 6.477 18.625 29.312 1 96.62 88 GLU A CA 1
ATOM 698 C C . GLU A 1 88 ? 6.914 20.016 28.891 1 96.62 88 GLU A C 1
ATOM 700 O O . GLU A 1 88 ? 8.055 20.422 29.125 1 96.62 88 GLU A O 1
ATOM 705 N N . LEU A 1 89 ? 6.043 20.766 28.266 1 97.75 89 LEU A N 1
ATOM 706 C CA . LEU A 1 89 ? 6.387 22.125 27.828 1 97.75 89 LEU A CA 1
ATOM 707 C C . LEU A 1 89 ? 6.539 23.047 29.031 1 97.75 89 LEU A C 1
ATOM 709 O O . LEU A 1 89 ? 5.961 22.812 30.094 1 97.75 89 LEU A O 1
ATOM 713 N N . ARG A 1 90 ? 7.262 24.141 28.859 1 97.31 90 ARG A N 1
ATOM 714 C CA . ARG A 1 90 ? 7.391 25.172 29.891 1 97.31 90 ARG A CA 1
ATOM 715 C C . ARG A 1 90 ? 6.199 26.125 29.859 1 97.31 90 ARG A C 1
ATOM 717 O O . ARG A 1 90 ? 5.562 26.297 28.828 1 97.31 90 ARG A O 1
ATOM 724 N N . SER A 1 91 ? 6.027 26.734 31.016 1 97.62 91 SER A N 1
ATOM 725 C CA . SER A 1 91 ? 4.984 27.75 31.078 1 97.62 91 SER A CA 1
ATOM 726 C C . SER A 1 91 ? 5.266 28.891 30.109 1 97.62 91 SER A C 1
ATOM 728 O O . SER A 1 91 ? 6.395 29.375 30.016 1 97.62 91 SER A O 1
ATOM 730 N N . GLY A 1 92 ? 4.273 29.234 29.344 1 97.56 92 GLY A N 1
ATOM 731 C CA . GLY A 1 92 ? 4.367 30.375 28.438 1 97.56 92 GLY A CA 1
ATOM 732 C C . GLY A 1 92 ? 4.973 30.016 27.094 1 97.56 92 GLY A C 1
ATOM 733 O O . GLY A 1 92 ? 5.098 30.859 26.203 1 97.56 92 GLY A O 1
ATOM 734 N N . GLN A 1 93 ? 5.312 28.766 26.891 1 98 93 GLN A N 1
ATOM 735 C CA . GLN A 1 93 ? 5.984 28.344 25.656 1 98 93 GLN A CA 1
ATOM 736 C C . GLN A 1 93 ? 5.012 28.266 24.484 1 98 93 GLN A C 1
ATOM 738 O O . GLN A 1 93 ? 3.795 28.25 24.688 1 98 93 GLN A O 1
ATOM 743 N N . VAL A 1 94 ? 5.523 28.312 23.266 1 98.5 94 VAL A N 1
ATOM 744 C CA . VAL A 1 94 ? 4.727 28.266 22.031 1 98.5 94 VAL A CA 1
ATOM 745 C C . VAL A 1 94 ? 4.824 26.875 21.422 1 98.5 94 VAL A C 1
ATOM 747 O O . VAL A 1 94 ? 5.922 26.328 21.281 1 98.5 94 VAL A O 1
ATOM 750 N N . LEU A 1 95 ? 3.689 26.297 21.141 1 98.62 95 LEU A N 1
ATOM 751 C CA . LEU A 1 95 ? 3.623 25.031 20.406 1 98.62 95 LEU A CA 1
ATOM 752 C C . LEU A 1 95 ? 3.045 25.25 19.016 1 98.62 95 LEU A C 1
ATOM 754 O O . LEU A 1 95 ? 2.016 25.906 18.859 1 98.62 95 LEU A O 1
ATOM 758 N N . TRP A 1 96 ? 3.688 24.797 18.016 1 98.69 96 TRP A N 1
ATOM 759 C CA . TRP A 1 96 ? 3.281 24.844 16.609 1 98.69 96 TRP A CA 1
ATOM 760 C C . TRP A 1 96 ? 3.059 23.438 16.062 1 98.69 96 TRP A C 1
ATOM 762 O O . TRP A 1 96 ? 3.988 22.625 16.016 1 98.69 96 TRP A O 1
ATOM 772 N N . GLY A 1 97 ? 1.824 23 15.75 1 98 97 GLY A N 1
ATOM 773 C CA . GLY A 1 97 ? 1.47 21.656 15.289 1 98 97 GLY A CA 1
ATOM 774 C C . GLY A 1 97 ? -0.028 21.453 15.172 1 98 97 GLY A C 1
ATOM 775 O O . GLY A 1 97 ? -0.776 22.406 14.938 1 98 97 GLY A O 1
ATOM 776 N N . TRP A 1 98 ? -0.465 20.188 15.164 1 97.25 98 TRP A N 1
ATOM 777 C CA . TRP A 1 98 ? -1.871 19.797 15.164 1 97.25 98 TRP A CA 1
ATOM 778 C C . TRP A 1 98 ? -2.334 19.422 16.562 1 97.25 98 TRP A C 1
ATOM 780 O O . TRP A 1 98 ? -2.514 18.234 16.875 1 97.25 98 TRP A O 1
ATOM 790 N N . PRO A 1 99 ? -2.656 20.328 17.422 1 96.75 99 PRO A N 1
ATOM 791 C CA . PRO A 1 99 ? -3.068 19.969 18.781 1 96.75 99 PRO A CA 1
ATOM 792 C C . PRO A 1 99 ? -4.496 19.438 18.844 1 96.75 99 PRO A C 1
ATOM 794 O O . PRO A 1 99 ? -4.844 18.688 19.766 1 96.75 99 PRO A O 1
ATOM 797 N N . HIS A 1 100 ? -5.375 19.844 17.938 1 93.5 100 HIS A N 1
ATOM 798 C CA . HIS A 1 100 ? -6.77 19.406 17.906 1 93.5 100 HIS A CA 1
ATOM 799 C C . HIS A 1 100 ? -7.445 19.641 19.266 1 93.5 100 HIS A C 1
ATOM 801 O O . HIS A 1 100 ? -8.047 18.719 19.828 1 93.5 100 HIS A O 1
ATOM 807 N N . CYS A 1 101 ? -7.441 20.812 19.703 1 95.25 101 CYS A N 1
ATOM 808 C CA . CYS A 1 101 ? -7.906 21.156 21.047 1 95.25 101 CYS A CA 1
ATOM 809 C C . CYS A 1 101 ? -9.414 20.984 21.156 1 95.25 101 CYS A C 1
ATOM 811 O O . CYS A 1 101 ? -9.922 20.609 22.219 1 95.25 101 CYS A O 1
ATOM 813 N N . VAL A 1 102 ? -10.133 21.234 20.094 1 93.38 102 VAL A N 1
ATOM 814 C CA . VAL A 1 102 ? -11.594 21.25 20.156 1 93.38 102 VAL A CA 1
ATOM 815 C C . VAL A 1 102 ? -12.094 19.938 20.766 1 93.38 102 VAL A C 1
ATOM 817 O O . VAL A 1 102 ? -12.914 19.953 21.688 1 93.38 102 VAL A O 1
ATOM 820 N N . GLN A 1 103 ? -11.5 18.859 20.359 1 90.5 103 GLN A N 1
ATOM 821 C CA . GLN A 1 103 ? -12.023 17.547 20.766 1 90.5 103 GLN A CA 1
ATOM 822 C C . GLN A 1 103 ? -11.156 16.938 21.859 1 90.5 103 GLN A C 1
ATOM 824 O O . GLN A 1 103 ? -11.312 15.758 22.188 1 90.5 103 GLN A O 1
ATOM 829 N N . ASP A 1 104 ? -10.234 17.734 22.438 1 94 104 ASP A N 1
ATOM 830 C CA . ASP A 1 104 ? -9.336 17.203 23.438 1 94 104 ASP A CA 1
ATOM 831 C C . ASP A 1 104 ? -9.336 18.062 24.703 1 94 104 ASP A C 1
ATOM 833 O O . ASP A 1 104 ? -8.484 18.953 24.844 1 94 104 ASP A O 1
ATOM 837 N N . THR A 1 105 ? -10.133 17.688 25.609 1 96.25 105 THR A N 1
ATOM 838 C CA . THR A 1 105 ? -10.352 18.484 26.812 1 96.25 105 THR A CA 1
ATOM 839 C C . THR A 1 105 ? -9.102 18.484 27.688 1 96.25 105 THR A C 1
ATOM 841 O O . THR A 1 105 ? -8.734 19.531 28.234 1 96.25 105 THR A O 1
ATOM 844 N N . GLU A 1 106 ? -8.555 17.344 27.812 1 97.38 106 GLU A N 1
ATOM 845 C CA . GLU A 1 106 ? -7.387 17.25 28.672 1 97.38 106 GLU A CA 1
ATOM 846 C C . GLU A 1 106 ? -6.223 18.078 28.141 1 97.38 106 GLU A C 1
ATOM 848 O O . GLU A 1 106 ? -5.574 18.797 28.891 1 97.38 106 GLU A O 1
ATOM 853 N N . LEU A 1 107 ? -5.973 17.953 26.891 1 97.56 107 LEU A N 1
ATOM 854 C CA . LEU A 1 107 ? -4.902 18.703 26.25 1 97.56 107 LEU A CA 1
ATOM 855 C C . LEU A 1 107 ? -5.152 20.203 26.359 1 97.56 107 LEU A C 1
ATOM 857 O O . LEU A 1 107 ? -4.23 20.969 26.641 1 97.56 107 LEU A O 1
ATOM 861 N N . THR A 1 108 ? -6.359 20.594 26.188 1 98.12 108 THR A N 1
ATOM 862 C CA . THR A 1 108 ? -6.758 21.984 26.281 1 98.12 108 THR A CA 1
ATOM 863 C C . THR A 1 108 ? -6.508 22.531 27.688 1 98.12 108 THR A C 1
ATOM 865 O O . THR A 1 108 ? -5.992 23.641 27.859 1 98.12 108 THR A O 1
ATOM 868 N N . GLN A 1 109 ? -6.832 21.766 28.656 1 98.12 109 GLN A N 1
ATOM 869 C CA . GLN A 1 109 ? -6.676 22.203 30.047 1 98.12 109 GLN A CA 1
ATOM 870 C C . GLN A 1 109 ? -5.207 22.469 30.375 1 98.12 109 GLN A C 1
ATOM 872 O O . GLN A 1 109 ? -4.887 23.438 31.047 1 98.12 109 GLN A O 1
ATOM 877 N N . ILE A 1 110 ? -4.355 21.609 29.906 1 98.19 110 ILE A N 1
ATOM 878 C CA . ILE A 1 110 ? -2.926 21.797 30.141 1 98.19 110 ILE A CA 1
ATOM 879 C C . ILE A 1 110 ? -2.463 23.094 29.484 1 98.19 110 ILE A C 1
ATOM 881 O O . ILE A 1 110 ? -1.68 23.844 30.078 1 98.19 110 ILE A O 1
ATOM 885 N N . ALA A 1 111 ? -2.92 23.359 28.297 1 98.5 111 ALA A N 1
ATOM 886 C CA . ALA A 1 111 ? -2.557 24.578 27.594 1 98.5 111 ALA A CA 1
ATOM 887 C C . ALA A 1 111 ? -2.984 25.812 28.375 1 98.5 111 ALA A C 1
ATOM 889 O O . ALA A 1 111 ? -2.256 26.812 28.422 1 98.5 111 ALA A O 1
ATOM 890 N N . ILE A 1 112 ? -4.148 25.797 28.953 1 98.31 112 ILE A N 1
ATOM 891 C CA . ILE A 1 112 ? -4.656 26.891 29.766 1 98.31 112 ILE A CA 1
ATOM 892 C C . ILE A 1 112 ? -3.789 27.062 31 1 98.31 112 ILE A C 1
ATOM 894 O O . ILE A 1 112 ? -3.291 28.156 31.281 1 98.31 112 ILE A O 1
ATOM 898 N N . ASP A 1 113 ? -3.596 25.953 31.734 1 98.25 113 ASP A N 1
ATOM 899 C CA . ASP A 1 113 ? -2.91 25.984 33.031 1 98.25 113 ASP A CA 1
ATOM 900 C C . ASP A 1 113 ? -1.473 26.469 32.875 1 98.25 113 ASP A C 1
ATOM 902 O O . ASP A 1 113 ? -0.964 27.203 33.719 1 98.25 113 ASP A O 1
ATOM 906 N N . LYS A 1 114 ? -0.876 26.125 31.797 1 98.06 114 LYS A N 1
ATOM 907 C CA . LYS A 1 114 ? 0.533 26.453 31.594 1 98.06 114 LYS A CA 1
ATOM 908 C C . LYS A 1 114 ? 0.692 27.734 30.781 1 98.06 114 LYS A C 1
ATOM 910 O O . LYS A 1 114 ? 1.808 28.094 30.406 1 98.06 114 LYS A O 1
ATOM 915 N N . LYS A 1 115 ? -0.416 28.359 30.438 1 98.44 115 LYS A N 1
ATOM 916 C CA . LYS A 1 11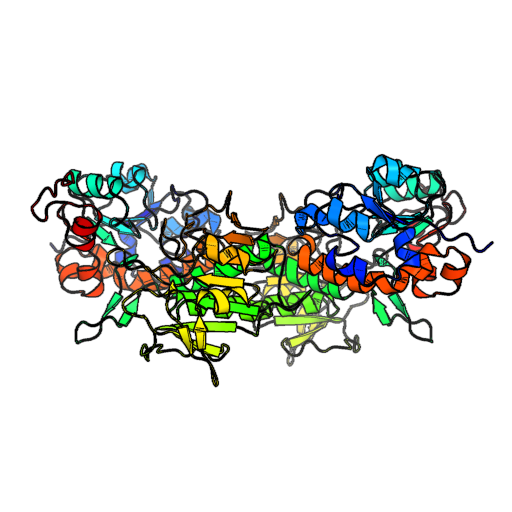5 ? -0.428 29.625 29.703 1 98.44 115 LYS A CA 1
ATOM 917 C C . LYS A 1 115 ? 0.32 29.484 28.375 1 98.44 115 LYS A C 1
ATOM 919 O O . LYS A 1 115 ? 1.155 30.328 28.047 1 98.44 115 LYS A O 1
ATOM 924 N N . LEU A 1 116 ? 0.104 28.391 27.734 1 98.56 116 LEU A N 1
ATOM 925 C CA . LEU A 1 116 ? 0.754 28.109 26.453 1 98.56 116 LEU A CA 1
ATOM 926 C C . LEU A 1 116 ? 0.106 28.922 25.328 1 98.56 116 LEU A C 1
ATOM 928 O O . LEU A 1 116 ? -1.033 29.375 25.469 1 98.56 116 LEU A O 1
ATOM 932 N N . THR A 1 117 ? 0.851 29.203 24.312 1 98.69 117 THR A N 1
ATOM 933 C CA . THR A 1 117 ? 0.32 29.672 23.031 1 98.69 117 THR A CA 1
ATOM 934 C C . THR A 1 117 ? 0.384 28.562 21.984 1 98.69 117 THR A C 1
ATOM 936 O O . THR A 1 117 ? 1.451 28 21.75 1 98.69 117 THR A O 1
ATOM 939 N N . LEU A 1 118 ? -0.762 28.203 21.438 1 98.75 118 LEU A N 1
ATOM 940 C CA . LEU A 1 118 ? -0.839 27.125 20.469 1 98.75 118 LEU A CA 1
ATOM 941 C C . LEU A 1 118 ? -1.165 27.672 19.078 1 98.75 118 LEU A C 1
ATOM 943 O O . LEU A 1 118 ? -2.242 28.234 18.859 1 98.75 118 LEU A O 1
ATOM 947 N N . ILE A 1 119 ? -0.266 27.578 18.156 1 98.69 119 ILE A N 1
ATOM 948 C CA . ILE A 1 119 ? -0.5 27.859 16.75 1 98.69 119 ILE A CA 1
ATOM 949 C C . ILE A 1 119 ? -0.833 26.562 16.016 1 98.69 119 ILE A C 1
ATOM 951 O O . ILE A 1 119 ? 0.035 25.703 15.836 1 98.69 119 ILE A O 1
ATOM 955 N N . ALA A 1 120 ? -2.049 26.438 15.586 1 98.56 120 ALA A N 1
ATOM 956 C CA . ALA A 1 120 ? -2.576 25.156 15.156 1 98.56 120 ALA A CA 1
ATOM 957 C C . ALA A 1 120 ? -2.486 25 13.641 1 98.56 120 ALA A C 1
ATOM 959 O O . ALA A 1 120 ? -3.08 25.781 12.891 1 98.56 120 ALA A O 1
ATOM 960 N N . PHE A 1 121 ? -1.798 23.891 13.18 1 98.06 121 PHE A N 1
ATOM 961 C CA . PHE A 1 121 ? -1.71 23.562 11.766 1 98.06 121 PHE A CA 1
ATOM 962 C C . PHE A 1 121 ? -3.1 23.438 11.148 1 98.06 121 PHE A C 1
ATOM 964 O O . PHE A 1 121 ? -3.334 23.906 10.031 1 98.06 121 PHE A O 1
ATOM 971 N N . GLU A 1 122 ? -4.062 22.828 11.867 1 95.25 122 GLU A N 1
ATOM 972 C CA . GLU A 1 122 ? -5.391 22.516 11.336 1 95.25 122 GLU A CA 1
ATOM 973 C C . GLU A 1 122 ? -6.176 23.797 11.062 1 95.25 122 GLU A C 1
ATOM 975 O O . GLU A 1 122 ? -7.191 23.766 10.359 1 95.25 122 GLU A O 1
ATOM 980 N N . ALA A 1 123 ? -5.672 24.969 11.578 1 95.94 123 ALA A N 1
ATOM 981 C CA . ALA A 1 123 ? -6.375 26.234 11.422 1 95.94 123 ALA A CA 1
ATOM 982 C C . ALA A 1 123 ? -5.605 27.172 10.5 1 95.94 123 ALA A C 1
ATOM 984 O O . ALA A 1 123 ? -6.008 28.328 10.297 1 95.94 123 ALA A O 1
ATOM 985 N N . MET A 1 124 ? -4.504 26.75 9.953 1 97.75 124 MET A N 1
ATOM 986 C CA . MET A 1 124 ? -3.736 27.578 9.023 1 97.75 124 MET A CA 1
ATOM 987 C C . MET A 1 124 ? -4.34 27.531 7.625 1 97.75 124 MET A C 1
ATOM 989 O O . MET A 1 124 ? -4.336 26.484 6.977 1 97.75 124 MET A O 1
ATOM 993 N N . ASN A 1 125 ? -4.863 28.625 7.184 1 96.38 125 ASN A N 1
ATOM 994 C CA . ASN A 1 125 ? -5.516 28.75 5.883 1 96.38 125 ASN A CA 1
ATOM 995 C C . ASN A 1 125 ? -5.02 29.969 5.113 1 96.38 125 ASN A C 1
ATOM 997 O O . ASN A 1 125 ? -4.559 30.938 5.715 1 96.38 125 ASN A O 1
ATOM 1001 N N . PHE A 1 126 ? -5.105 29.781 3.844 1 94 126 PHE A N 1
ATOM 1002 C CA . PHE A 1 126 ? -5.051 30.969 3 1 94 126 PHE A CA 1
ATOM 1003 C C . PHE A 1 126 ? -6.406 31.672 2.959 1 94 126 PHE A C 1
ATOM 1005 O O . PHE A 1 126 ? -7.445 31.016 2.883 1 94 126 PHE A O 1
ATOM 1012 N N . TRP A 1 127 ? -6.301 32.906 3.076 1 92.25 127 TRP A N 1
ATOM 1013 C CA . TRP A 1 127 ? -7.531 33.688 3.102 1 92.25 127 TRP A CA 1
ATOM 1014 C C . TRP A 1 127 ? -7.586 34.656 1.917 1 92.25 127 TRP A C 1
ATOM 1016 O O . TRP A 1 127 ? -6.559 35.188 1.482 1 92.25 127 TRP A O 1
ATOM 1026 N N . HIS A 1 128 ? -8.781 34.844 1.45 1 90.44 128 HIS A N 1
ATOM 1027 C CA . HIS A 1 128 ? -8.977 35.906 0.465 1 90.44 128 HIS A CA 1
ATOM 1028 C C . HIS A 1 128 ? -8.906 37.281 1.116 1 90.44 128 HIS A C 1
ATOM 1030 O O . HIS A 1 128 ? -8.992 37.406 2.34 1 90.44 128 HIS A O 1
ATOM 1036 N N . SER A 1 129 ? -8.852 38.188 0.201 1 89.31 129 SER A N 1
ATOM 1037 C CA . SER A 1 129 ? -8.766 39.562 0.693 1 89.31 129 SER A CA 1
ATOM 1038 C C . SER A 1 129 ? -10.023 39.938 1.458 1 89.31 129 SER A C 1
ATOM 1040 O O . SER A 1 129 ? -9.969 40.812 2.344 1 89.31 129 SER A O 1
ATOM 1042 N N . ASP A 1 130 ? -11.141 39.25 1.165 1 90.44 130 ASP A N 1
ATOM 1043 C CA . ASP A 1 130 ? -12.391 39.594 1.835 1 90.44 130 ASP A CA 1
ATOM 1044 C C . ASP A 1 130 ? -12.562 38.781 3.125 1 90.44 130 ASP A C 1
ATOM 1046 O O . ASP A 1 130 ? -13.594 38.875 3.791 1 90.44 130 ASP A O 1
ATOM 1050 N N . GLY A 1 131 ? -11.57 38 3.428 1 85.75 131 GLY A N 1
ATOM 1051 C CA . GLY A 1 131 ? -11.586 37.25 4.684 1 85.75 131 GLY A CA 1
ATOM 1052 C C . GLY A 1 131 ? -12.188 35.875 4.551 1 85.75 131 GLY A C 1
ATOM 1053 O O . GLY A 1 131 ? -12.219 35.094 5.52 1 85.75 131 GLY A O 1
ATOM 1054 N N . SER A 1 132 ? -12.586 35.562 3.412 1 84.81 132 SER A N 1
ATOM 1055 C CA . SER A 1 132 ? -13.188 34.219 3.213 1 84.81 132 SER A CA 1
ATOM 1056 C C . SER A 1 132 ? -12.125 33.156 3.023 1 84.81 132 SER A C 1
ATOM 1058 O O . SER A 1 132 ? -11 33.469 2.607 1 84.81 132 SER A O 1
ATOM 1060 N N . PHE A 1 133 ? -12.523 32 3.377 1 82.69 133 PHE A N 1
ATOM 1061 C CA . PHE A 1 133 ? -11.641 30.844 3.273 1 82.69 133 PHE A CA 1
ATOM 1062 C C . PHE A 1 133 ? -11.227 30.609 1.825 1 82.69 133 PHE A C 1
ATOM 1064 O O . PHE A 1 133 ? -12.062 30.672 0.917 1 82.69 133 PHE A O 1
ATOM 1071 N N . ASN A 1 134 ? -9.953 30.344 1.616 1 84.5 134 ASN A N 1
ATOM 1072 C CA . ASN A 1 134 ? -9.438 30 0.297 1 84.5 134 ASN A CA 1
ATOM 1073 C C . ASN A 1 134 ? -8.969 28.562 0.24 1 84.5 134 ASN A C 1
ATOM 1075 O O . ASN A 1 134 ? -9.648 27.703 -0.327 1 84.5 134 ASN A O 1
ATOM 1079 N N . LEU A 1 135 ? -7.898 28.328 0.945 1 89.69 135 LEU A N 1
ATOM 1080 C CA . LEU A 1 135 ? -7.273 27 0.889 1 89.69 135 LEU A CA 1
ATOM 1081 C C . LEU A 1 135 ? -6.5 26.719 2.172 1 89.69 135 LEU A C 1
ATOM 1083 O O . LEU A 1 135 ? -5.891 27.609 2.75 1 89.69 135 LEU A O 1
ATOM 1087 N N . HIS A 1 136 ? -6.621 25.5 2.549 1 95.44 136 HIS A N 1
ATOM 1088 C CA . HIS A 1 136 ? -5.832 25.109 3.717 1 95.44 136 HIS A CA 1
ATOM 1089 C C . HIS A 1 136 ? -4.344 25.094 3.393 1 95.44 136 HIS A C 1
ATOM 1091 O O . HIS A 1 136 ? -3.943 24.609 2.328 1 95.44 136 HIS A O 1
ATOM 1097 N N . VAL A 1 137 ? -3.508 25.578 4.203 1 97.25 137 VAL A N 1
ATOM 1098 C CA . VAL A 1 137 ? -2.068 25.641 3.982 1 97.25 137 VAL A CA 1
ATOM 1099 C C . VAL A 1 137 ? -1.512 24.25 3.721 1 97.25 137 VAL A C 1
ATOM 1101 O O . VAL A 1 137 ? -0.654 24.062 2.854 1 97.25 137 VAL A O 1
ATOM 1104 N N . PHE A 1 138 ? -2.023 23.266 4.43 1 97.75 138 PHE A N 1
ATOM 1105 C CA . PHE A 1 138 ? -1.545 21.891 4.32 1 97.75 138 PHE A CA 1
ATOM 1106 C C . PHE A 1 138 ? -2.482 21.062 3.455 1 97.75 138 PHE A C 1
ATOM 1108 O O . PHE A 1 138 ? -2.746 19.891 3.762 1 97.75 138 PHE A O 1
ATOM 1115 N N . HIS A 1 139 ? -3.049 21.562 2.383 1 96.44 139 HIS A N 1
ATOM 1116 C CA . HIS A 1 139 ? -4.004 20.859 1.525 1 96.44 139 HIS A CA 1
ATOM 1117 C C . HIS A 1 139 ? -3.383 19.625 0.894 1 96.44 139 HIS A C 1
ATOM 1119 O O . HIS A 1 139 ? -4.07 18.625 0.673 1 96.44 139 HIS A O 1
ATOM 1125 N N . LYS A 1 140 ? -2.072 19.625 0.585 1 97.88 140 LYS A N 1
ATOM 1126 C CA . LYS A 1 140 ? -1.433 18.438 0.026 1 97.88 140 LYS A CA 1
ATOM 1127 C C . LYS A 1 140 ? -1.38 17.312 1.05 1 97.88 140 LYS A C 1
ATOM 1129 O O . LYS A 1 140 ? -1.503 16.141 0.693 1 97.88 140 LYS A O 1
ATOM 1134 N N . ASN A 1 141 ? -1.121 17.656 2.299 1 97.69 141 ASN A N 1
ATOM 1135 C CA . ASN A 1 141 ? -1.219 16.641 3.352 1 97.69 141 ASN A CA 1
ATOM 1136 C C . ASN A 1 141 ? -2.629 16.062 3.447 1 97.69 141 ASN A C 1
ATOM 1138 O O . ASN A 1 141 ? -2.801 14.875 3.697 1 97.69 141 ASN A O 1
ATOM 1142 N N . ASN A 1 142 ? -3.652 16.938 3.281 1 96.81 142 ASN A N 1
ATOM 1143 C CA . ASN A 1 142 ? -5.039 16.484 3.271 1 96.81 142 ASN A CA 1
ATOM 1144 C C . ASN A 1 142 ? -5.309 15.539 2.102 1 96.81 142 ASN A C 1
ATOM 1146 O O . ASN A 1 142 ? -6.004 14.531 2.254 1 96.81 142 ASN A O 1
ATOM 1150 N N . GLU A 1 143 ? -4.777 15.891 0.929 1 97.62 143 GLU A N 1
ATOM 1151 C CA . GLU A 1 143 ? -4.883 14.977 -0.207 1 97.62 143 GLU A CA 1
ATOM 1152 C C . GLU A 1 143 ? -4.254 13.625 0.111 1 97.62 143 GLU A C 1
ATOM 1154 O O . GLU A 1 143 ? -4.828 12.578 -0.195 1 97.62 143 GLU A O 1
ATOM 1159 N N . LEU A 1 144 ? -3.086 13.719 0.736 1 98.5 144 LEU A N 1
ATOM 1160 C CA . LEU A 1 144 ? -2.387 12.492 1.1 1 98.5 144 LEU A CA 1
ATOM 1161 C C . LEU A 1 144 ? -3.199 11.68 2.102 1 98.5 144 LEU A C 1
ATOM 1163 O O . LEU A 1 144 ? -3.123 10.453 2.117 1 98.5 144 LEU A O 1
ATOM 1167 N N . ALA A 1 145 ? -3.934 12.352 2.965 1 98.38 145 ALA A N 1
ATOM 1168 C CA . ALA A 1 145 ? -4.789 11.617 3.896 1 98.38 145 ALA A CA 1
ATOM 1169 C C . ALA A 1 145 ? -5.762 10.711 3.15 1 98.38 145 ALA A C 1
ATOM 1171 O O . ALA A 1 145 ? -5.895 9.531 3.477 1 98.38 145 ALA A O 1
ATOM 1172 N N . GLY A 1 146 ? -6.453 11.242 2.164 1 98.44 146 GLY A N 1
ATOM 1173 C CA . GLY A 1 146 ? -7.336 10.43 1.341 1 98.44 146 GLY A CA 1
ATOM 1174 C C . GLY A 1 146 ? -6.605 9.367 0.548 1 98.44 146 GLY A C 1
ATOM 1175 O O . GLY A 1 146 ? -7.016 8.203 0.53 1 98.44 146 GLY A O 1
ATOM 1176 N N . TYR A 1 147 ? -5.5 9.758 -0.096 1 98.5 147 TYR A N 1
ATOM 1177 C CA . TYR A 1 147 ? -4.668 8.898 -0.932 1 98.5 147 TYR A CA 1
ATOM 1178 C C . TYR A 1 147 ? -4.168 7.695 -0.146 1 98.5 147 TYR A C 1
ATOM 1180 O O . TYR A 1 147 ? -4.387 6.551 -0.546 1 98.5 147 TYR A O 1
ATOM 1188 N N . CYS A 1 148 ? -3.58 7.961 1.008 1 98.88 148 CYS A N 1
ATOM 1189 C CA . CYS A 1 148 ? -2.957 6.926 1.825 1 98.88 148 CYS A CA 1
ATOM 1190 C C . CYS A 1 148 ? -4.008 6.016 2.451 1 98.88 148 CYS A C 1
ATOM 1192 O O . CYS A 1 148 ? -3.799 4.809 2.578 1 98.88 148 CYS A O 1
ATOM 1194 N N . SER A 1 149 ? -5.125 6.598 2.896 1 98.88 149 SER A N 1
ATOM 1195 C CA . SER A 1 149 ? -6.18 5.785 3.494 1 98.88 149 SER A CA 1
ATOM 1196 C C . SER A 1 149 ? -6.684 4.73 2.514 1 98.88 149 SER A C 1
ATOM 1198 O O . SER A 1 149 ? -6.848 3.564 2.877 1 98.88 149 SER A O 1
ATOM 1200 N N . VAL A 1 150 ? -6.902 5.125 1.295 1 98.75 150 VAL A N 1
ATOM 1201 C CA . VAL A 1 150 ? -7.395 4.207 0.273 1 98.75 150 VAL A CA 1
ATOM 1202 C C . VAL A 1 150 ? -6.355 3.123 0.004 1 98.75 150 VAL A C 1
ATOM 1204 O O . VAL A 1 150 ? -6.68 1.934 -0.012 1 98.75 150 VAL A O 1
ATOM 1207 N N . LEU A 1 151 ? -5.082 3.539 -0.203 1 98.69 151 LEU A N 1
ATOM 1208 C CA . LEU A 1 151 ? -4.016 2.578 -0.465 1 98.69 151 LEU A CA 1
ATOM 1209 C C . LEU A 1 151 ? -3.92 1.554 0.66 1 98.69 151 LEU A C 1
ATOM 1211 O O . LEU A 1 151 ? -3.879 0.348 0.405 1 98.69 151 LEU A O 1
ATOM 1215 N N . HIS A 1 152 ? -3.873 2.045 1.901 1 98.81 152 HIS A N 1
ATOM 1216 C CA . HIS A 1 152 ? -3.73 1.175 3.062 1 98.81 152 HIS A CA 1
ATOM 1217 C C . HIS A 1 152 ? -4.934 0.25 3.209 1 98.81 152 HIS A C 1
ATOM 1219 O O . HIS A 1 152 ? -4.777 -0.95 3.441 1 98.81 152 HIS A O 1
ATOM 1225 N N . ALA A 1 153 ? -6.117 0.766 3.055 1 98.81 153 ALA A N 1
ATOM 1226 C CA . ALA A 1 153 ? -7.336 -0.024 3.209 1 98.81 153 ALA A CA 1
ATOM 1227 C C . ALA A 1 153 ? -7.418 -1.119 2.148 1 98.81 153 ALA A C 1
ATOM 1229 O O . ALA A 1 153 ? -7.789 -2.256 2.449 1 98.81 153 ALA A O 1
ATOM 1230 N N . LEU A 1 154 ? -7.105 -0.771 0.879 1 98.62 154 LEU A N 1
ATOM 1231 C CA . LEU A 1 154 ? -7.125 -1.759 -0.194 1 98.62 154 LEU A CA 1
ATOM 1232 C C . LEU A 1 154 ? -6.125 -2.877 0.076 1 98.62 154 LEU A C 1
ATOM 1234 O O . LEU A 1 154 ? -6.418 -4.051 -0.16 1 98.62 154 LEU A O 1
ATOM 1238 N N . GLN A 1 155 ? -4.926 -2.488 0.542 1 98.5 155 GLN A N 1
ATOM 1239 C CA . GLN A 1 155 ? -3.934 -3.492 0.91 1 98.5 155 GLN A CA 1
ATOM 1240 C C . GLN A 1 155 ? -4.469 -4.426 1.993 1 98.5 155 GLN A C 1
ATOM 1242 O O . GLN A 1 155 ? -4.262 -5.637 1.932 1 98.5 155 GLN A O 1
ATOM 1247 N N . LEU A 1 156 ? -5.184 -3.898 2.979 1 98.19 156 LEU A N 1
ATOM 1248 C CA . LEU A 1 156 ? -5.664 -4.664 4.125 1 98.19 156 LEU A CA 1
ATOM 1249 C C . LEU A 1 156 ? -6.719 -5.676 3.697 1 98.19 156 LEU A C 1
ATOM 1251 O O . LEU A 1 156 ? -6.828 -6.754 4.285 1 98.19 156 LEU A O 1
ATOM 1255 N N . ILE A 1 157 ? -7.465 -5.367 2.672 1 97.88 157 ILE A N 1
ATOM 1256 C CA . ILE A 1 157 ? -8.461 -6.332 2.207 1 97.88 157 ILE A CA 1
ATOM 1257 C C . ILE A 1 157 ? -7.902 -7.109 1.015 1 97.88 157 ILE A C 1
ATOM 1259 O O . ILE A 1 157 ? -8.625 -7.875 0.375 1 97.88 157 ILE A O 1
ATOM 1263 N N . GLY A 1 158 ? -6.637 -6.832 0.627 1 98.19 158 GLY A N 1
ATOM 1264 C CA . GLY A 1 158 ? -5.918 -7.586 -0.388 1 98.19 158 GLY A CA 1
ATOM 1265 C C . GLY A 1 158 ? -6.465 -7.371 -1.787 1 98.19 158 GLY A C 1
ATOM 1266 O O . GLY A 1 158 ? -6.496 -8.297 -2.598 1 98.19 158 GLY A O 1
ATOM 1267 N N . SER A 1 159 ? -6.887 -6.145 -2.135 1 98.44 159 SER A N 1
ATOM 1268 C CA . SER A 1 159 ? -7.625 -5.965 -3.379 1 98.44 159 SER A CA 1
ATOM 1269 C C . SER A 1 159 ? -7.109 -4.762 -4.16 1 98.44 159 SER A C 1
ATOM 1271 O O . SER A 1 159 ? -6.512 -3.852 -3.586 1 98.44 159 SER A O 1
ATOM 1273 N N . THR A 1 160 ? -7.242 -4.746 -5.395 1 98.25 160 THR A N 1
ATOM 1274 C CA . THR A 1 160 ? -7.062 -3.652 -6.344 1 98.25 160 THR A CA 1
ATOM 1275 C C . THR A 1 160 ? -8.055 -3.773 -7.5 1 98.25 160 THR A C 1
ATOM 1277 O O . THR A 1 160 ? -8.648 -4.832 -7.703 1 98.25 160 THR A O 1
ATOM 1280 N N . GLY A 1 161 ? -8.297 -2.734 -8.195 1 96.81 161 GLY A N 1
ATOM 1281 C CA . GLY A 1 161 ? -9.164 -2.773 -9.367 1 96.81 161 GLY A CA 1
ATOM 1282 C C . GLY A 1 161 ? -8.43 -3.127 -10.641 1 96.81 161 GLY A C 1
ATOM 1283 O O . GLY A 1 161 ? -9.047 -3.445 -11.656 1 96.81 161 GLY A O 1
ATOM 1284 N N . ASP A 1 162 ? -7.141 -3.098 -10.648 1 96.69 162 ASP A N 1
ATOM 1285 C CA . ASP A 1 162 ? -6.34 -3.426 -11.828 1 96.69 162 ASP A CA 1
ATOM 1286 C C . ASP A 1 162 ? -6.371 -4.926 -12.109 1 96.69 162 ASP A C 1
ATOM 1288 O O . ASP A 1 162 ? -6.199 -5.352 -13.25 1 96.69 162 ASP A O 1
ATOM 1292 N N . TYR A 1 163 ? -6.516 -5.695 -11.062 1 97.31 163 TYR A N 1
ATOM 1293 C CA . TYR A 1 163 ? -6.574 -7.152 -11.117 1 97.31 163 TYR A CA 1
ATOM 1294 C C . TYR A 1 163 ? -7.727 -7.68 -10.266 1 97.31 163 TYR A C 1
ATOM 1296 O O . TYR A 1 163 ? -8.141 -7.035 -9.297 1 97.31 163 TYR A O 1
ATOM 1304 N N . GLY A 1 164 ? -8.195 -8.781 -10.57 1 96.38 164 GLY A N 1
ATOM 1305 C CA . GLY A 1 164 ? -9.312 -9.352 -9.836 1 96.38 164 GLY A CA 1
ATOM 1306 C C . GLY A 1 164 ? -10.656 -8.82 -10.281 1 96.38 164 GLY A C 1
ATOM 1307 O O . GLY A 1 164 ? -10.828 -8.43 -11.438 1 96.38 164 GLY A O 1
ATOM 1308 N N . ARG A 1 165 ? -11.578 -8.883 -9.406 1 93.88 165 ARG A N 1
ATOM 1309 C CA . ARG A 1 165 ? -12.938 -8.469 -9.75 1 93.88 165 ARG A CA 1
ATOM 1310 C C . ARG A 1 165 ? -13.031 -6.953 -9.891 1 93.88 165 ARG A C 1
ATOM 1312 O O . ARG A 1 165 ? -12.328 -6.215 -9.195 1 93.88 165 ARG A O 1
ATOM 1319 N N . ARG A 1 166 ? -13.891 -6.512 -10.727 1 95.25 166 ARG A N 1
ATOM 1320 C CA . ARG A 1 166 ? -14.148 -5.082 -10.891 1 95.25 166 ARG A CA 1
ATOM 1321 C C . ARG A 1 166 ? -14.75 -4.488 -9.617 1 95.25 166 ARG A C 1
ATOM 1323 O O . ARG A 1 166 ? -15.609 -5.105 -8.984 1 95.25 166 ARG A O 1
ATOM 1330 N N . LEU A 1 167 ? -14.297 -3.293 -9.273 1 97.62 167 LEU A N 1
ATOM 1331 C CA . LEU A 1 167 ? -14.781 -2.613 -8.07 1 97.62 167 LEU A CA 1
ATOM 1332 C C . LEU A 1 167 ? -15.336 -1.234 -8.414 1 97.62 167 LEU A C 1
ATOM 1334 O O . LEU A 1 167 ? -14.867 -0.59 -9.359 1 97.62 167 LEU A O 1
ATOM 1338 N N . THR A 1 168 ? -16.312 -0.788 -7.691 1 97.88 168 THR A N 1
ATOM 1339 C CA . THR A 1 168 ? -16.875 0.557 -7.781 1 97.88 168 THR A CA 1
ATOM 1340 C C . THR A 1 168 ? -16.734 1.285 -6.445 1 97.88 168 THR A C 1
ATOM 1342 O O . THR A 1 168 ? -16.609 0.651 -5.398 1 97.88 168 THR A O 1
ATOM 1345 N N . ALA A 1 169 ? -16.719 2.646 -6.516 1 98.44 169 ALA A N 1
ATOM 1346 C CA . ALA A 1 169 ? -16.516 3.387 -5.273 1 98.44 169 ALA A CA 1
ATOM 1347 C C . ALA A 1 169 ? -17.391 4.645 -5.238 1 98.44 169 ALA A C 1
ATOM 1349 O O . ALA A 1 169 ? -17.703 5.211 -6.289 1 98.44 169 ALA A O 1
ATOM 1350 N N . ALA A 1 170 ? -17.797 5.02 -4.074 1 97.69 170 ALA A N 1
ATOM 1351 C CA . ALA A 1 170 ? -18.391 6.316 -3.777 1 97.69 170 ALA A CA 1
ATOM 1352 C C . ALA A 1 170 ? -17.531 7.109 -2.803 1 97.69 170 ALA A C 1
ATOM 1354 O O . ALA A 1 170 ? -17.078 6.578 -1.785 1 97.69 170 ALA A O 1
ATOM 1355 N N . VAL A 1 171 ? -17.25 8.328 -3.125 1 97.38 171 VAL A N 1
ATOM 1356 C CA . VAL A 1 171 ? -16.5 9.234 -2.258 1 97.38 171 VAL A CA 1
ATOM 1357 C C . VAL A 1 171 ? -17.406 10.367 -1.781 1 97.38 171 VAL A C 1
ATOM 1359 O O . VAL A 1 171 ? -18 11.078 -2.594 1 97.38 171 VAL A O 1
ATOM 1362 N N . ILE A 1 172 ? -17.516 10.477 -0.459 1 95.25 172 ILE A N 1
ATOM 1363 C CA . ILE A 1 172 ? -18.297 11.555 0.121 1 95.25 172 ILE A CA 1
ATOM 1364 C C . ILE A 1 172 ? -17.391 12.766 0.386 1 95.25 172 ILE A C 1
ATOM 1366 O O . ILE A 1 172 ? -16.453 12.68 1.178 1 95.25 172 ILE A O 1
ATOM 1370 N N . GLY A 1 173 ? -17.688 13.859 -0.243 1 91.56 173 GLY A N 1
ATOM 1371 C CA . GLY A 1 173 ? -16.875 15.062 -0.138 1 91.56 173 GLY A CA 1
ATOM 1372 C C . GLY A 1 173 ? -16.141 15.398 -1.42 1 91.56 173 GLY A C 1
ATOM 1373 O O . GLY A 1 173 ? -15.938 14.523 -2.273 1 91.56 173 GLY A O 1
ATOM 1374 N N . PHE A 1 174 ? -15.664 16.609 -1.549 1 87.06 174 PHE A N 1
ATOM 1375 C CA . PHE A 1 174 ? -15.031 17.016 -2.803 1 87.06 174 PHE A CA 1
ATOM 1376 C C . PHE A 1 174 ? -13.82 17.891 -2.541 1 87.06 174 PHE A C 1
ATOM 1378 O O . PHE A 1 174 ? -13.312 18.547 -3.455 1 87.06 174 PHE A O 1
ATOM 1385 N N . GLY A 1 175 ? -13.297 17.984 -1.376 1 90.75 175 GLY A N 1
ATOM 1386 C CA . GLY A 1 175 ? -12.117 18.75 -1.041 1 90.75 175 GLY A CA 1
ATOM 1387 C C . GLY A 1 175 ? -10.82 18.031 -1.326 1 90.75 175 GLY A C 1
ATOM 1388 O O . GLY A 1 175 ? -10.789 17.109 -2.143 1 90.75 175 GLY A O 1
ATOM 1389 N N . ALA A 1 176 ? -9.766 18.516 -0.731 1 93.56 176 ALA A N 1
ATOM 1390 C CA . ALA A 1 176 ? -8.43 17.984 -0.945 1 93.56 176 ALA A CA 1
ATOM 1391 C C . ALA A 1 176 ? -8.375 16.5 -0.602 1 93.56 176 ALA A C 1
ATOM 1393 O O . ALA A 1 176 ? -7.797 15.703 -1.347 1 93.56 176 ALA A O 1
ATOM 1394 N N . THR A 1 177 ? -9.008 16.125 0.51 1 96.12 177 THR A N 1
ATOM 1395 C CA . THR A 1 177 ? -9.016 14.727 0.939 1 96.12 177 THR A CA 1
ATOM 1396 C C . THR A 1 177 ? -9.695 13.844 -0.101 1 96.12 177 THR A C 1
ATOM 1398 O O . THR A 1 177 ? -9.172 12.781 -0.454 1 96.12 177 THR A O 1
ATOM 1401 N N . ALA A 1 178 ? -10.836 14.273 -0.586 1 95.56 178 ALA A N 1
ATOM 1402 C CA . ALA A 1 178 ? -11.555 13.539 -1.624 1 95.56 178 ALA A CA 1
ATOM 1403 C C . ALA A 1 178 ? -10.719 13.422 -2.893 1 95.56 178 ALA A C 1
ATOM 1405 O O . ALA A 1 178 ? -10.688 12.367 -3.529 1 95.56 178 ALA A O 1
ATOM 1406 N N . ARG A 1 179 ? -10.094 14.531 -3.281 1 94.81 179 ARG A N 1
ATOM 1407 C CA . ARG A 1 179 ? -9.227 14.508 -4.453 1 94.81 179 ARG A CA 1
ATOM 1408 C C . ARG A 1 179 ? -8.148 13.43 -4.316 1 94.81 179 ARG A C 1
ATOM 1410 O O . ARG A 1 179 ? -7.879 12.695 -5.266 1 94.81 179 ARG A O 1
ATOM 1417 N N . GLY A 1 180 ? -7.508 13.383 -3.146 1 97.19 180 GLY A N 1
ATOM 1418 C CA . GLY A 1 180 ? -6.523 12.344 -2.885 1 97.19 180 GLY A CA 1
ATOM 1419 C C . GLY A 1 180 ? -7.09 10.938 -2.979 1 97.19 180 GLY A C 1
ATOM 1420 O O . GLY A 1 180 ? -6.465 10.047 -3.557 1 97.19 180 GLY A O 1
ATOM 1421 N N . ALA A 1 181 ? -8.266 10.766 -2.412 1 98 181 ALA A N 1
ATOM 1422 C CA . ALA A 1 181 ? -8.93 9.461 -2.441 1 98 181 ALA A CA 1
ATOM 1423 C C . ALA A 1 181 ? -9.219 9.031 -3.875 1 98 181 ALA A C 1
ATOM 1425 O O . ALA A 1 181 ? -8.938 7.887 -4.254 1 98 181 ALA A O 1
ATOM 1426 N N . VAL A 1 182 ? -9.773 9.922 -4.668 1 96.88 182 VAL A N 1
ATOM 1427 C CA . VAL A 1 182 ? -10.117 9.617 -6.055 1 96.88 182 VAL A CA 1
ATOM 1428 C C . VAL A 1 182 ? -8.852 9.281 -6.836 1 96.88 182 VAL A C 1
ATOM 1430 O O . VAL A 1 182 ? -8.836 8.336 -7.625 1 96.88 182 VAL A O 1
ATOM 1433 N N . THR A 1 183 ? -7.777 10.047 -6.613 1 96.5 183 THR A N 1
ATOM 1434 C CA . THR A 1 183 ? -6.504 9.781 -7.273 1 96.5 183 THR A CA 1
ATOM 1435 C C . THR A 1 183 ? -6.039 8.352 -6.984 1 96.5 183 THR A C 1
ATOM 1437 O O . THR A 1 183 ? -5.648 7.625 -7.898 1 96.5 183 THR A O 1
ATOM 1440 N N . ALA A 1 184 ? -6.098 7.934 -5.734 1 97.81 184 ALA A N 1
ATOM 1441 C CA . ALA A 1 184 ? -5.668 6.598 -5.336 1 97.81 184 ALA A CA 1
ATOM 1442 C C . ALA A 1 184 ? -6.566 5.523 -5.945 1 97.81 184 ALA A C 1
ATOM 1444 O O . ALA A 1 184 ? -6.078 4.5 -6.43 1 97.81 184 ALA A O 1
ATOM 1445 N N . LEU A 1 185 ? -7.902 5.777 -5.883 1 97.94 185 LEU A N 1
ATOM 1446 C CA . LEU A 1 185 ? -8.844 4.816 -6.445 1 97.94 185 LEU A CA 1
ATOM 1447 C C . LEU A 1 185 ? -8.57 4.59 -7.926 1 97.94 185 LEU A C 1
ATOM 1449 O O . LEU A 1 185 ? -8.43 3.447 -8.375 1 97.94 185 LEU A O 1
ATOM 1453 N N . LYS A 1 186 ? -8.398 5.621 -8.648 1 95.81 186 LYS A N 1
ATOM 1454 C CA . LYS A 1 186 ? -8.164 5.527 -10.086 1 95.81 186 LYS A CA 1
ATOM 1455 C C . LYS A 1 186 ? -6.812 4.879 -10.375 1 95.81 186 LYS A C 1
ATOM 1457 O O . LYS A 1 186 ? -6.688 4.082 -11.305 1 95.81 186 LYS A O 1
ATOM 1462 N N . ALA A 1 187 ? -5.852 5.238 -9.594 1 94.44 187 ALA A N 1
ATOM 1463 C CA . ALA A 1 187 ? -4.516 4.66 -9.742 1 94.44 187 ALA A CA 1
ATOM 1464 C C . ALA A 1 187 ? -4.551 3.145 -9.578 1 94.44 187 ALA A C 1
ATOM 1466 O O . ALA A 1 187 ? -3.768 2.428 -10.203 1 94.44 187 ALA A O 1
ATOM 1467 N N . HIS A 1 188 ? -5.508 2.641 -8.82 1 96.44 188 HIS A N 1
ATOM 1468 C CA . HIS A 1 188 ? -5.594 1.21 -8.547 1 96.44 188 HIS A CA 1
ATOM 1469 C C . HIS A 1 188 ? -6.699 0.556 -9.375 1 96.44 188 HIS A C 1
ATOM 1471 O O . HIS A 1 188 ? -7.227 -0.49 -8.992 1 96.44 188 HIS A O 1
ATOM 1477 N N . GLY A 1 189 ? -7.09 1.204 -10.414 1 95.94 189 GLY A N 1
ATOM 1478 C CA . GLY A 1 189 ? -7.941 0.572 -11.414 1 95.94 189 GLY A CA 1
ATOM 1479 C C . GLY A 1 189 ? -9.414 0.657 -11.078 1 95.94 189 GLY A C 1
ATOM 1480 O O . GLY A 1 189 ? -10.234 -0.058 -11.664 1 95.94 189 GLY A O 1
ATOM 1481 N N . ILE A 1 190 ? -9.781 1.438 -10.117 1 97.19 190 ILE A N 1
ATOM 1482 C CA . ILE A 1 190 ? -11.188 1.668 -9.789 1 97.19 190 ILE A CA 1
ATOM 1483 C C . ILE A 1 190 ? -11.672 2.941 -10.484 1 97.19 190 ILE A C 1
ATOM 1485 O O . ILE A 1 190 ? -11.508 4.043 -9.953 1 97.19 190 ILE A O 1
ATOM 1489 N N . HIS A 1 191 ? -12.305 2.701 -11.602 1 94.62 191 HIS A N 1
ATOM 1490 C CA . HIS A 1 191 ? -12.578 3.828 -12.484 1 94.62 191 HIS A CA 1
ATOM 1491 C C . HIS A 1 191 ? -14.008 4.328 -12.32 1 94.62 191 HIS A C 1
ATOM 1493 O O . HIS A 1 191 ? -14.312 5.48 -12.641 1 94.62 191 HIS A O 1
ATOM 1499 N N . GLU A 1 192 ? -14.898 3.479 -11.906 1 95.81 192 GLU A N 1
ATOM 1500 C CA . GLU A 1 192 ? -16.266 3.902 -11.617 1 95.81 192 GLU A CA 1
ATOM 1501 C C . GLU A 1 192 ? -16.375 4.48 -10.211 1 95.81 192 GLU A C 1
ATOM 1503 O O . GLU A 1 192 ? -16.719 3.764 -9.266 1 95.81 192 GLU A O 1
ATOM 1508 N N . VAL A 1 193 ? -16.141 5.773 -10.156 1 96.62 193 VAL A N 1
ATOM 1509 C CA . VAL A 1 193 ? -16.156 6.496 -8.883 1 96.62 193 VAL A CA 1
ATOM 1510 C C . VAL A 1 193 ? -17.219 7.586 -8.914 1 96.62 193 VAL A C 1
ATOM 1512 O O . VAL A 1 193 ? -17.219 8.438 -9.812 1 96.62 193 VAL A O 1
ATOM 1515 N N . ASP A 1 194 ? -18.125 7.566 -7.98 1 95.06 194 ASP A N 1
ATOM 1516 C CA . ASP A 1 194 ? -19.094 8.633 -7.77 1 95.06 194 ASP A CA 1
ATOM 1517 C C . ASP A 1 194 ? -18.672 9.531 -6.605 1 95.06 194 ASP A C 1
ATOM 1519 O O . ASP A 1 194 ? -18.375 9.047 -5.512 1 95.06 194 ASP A O 1
ATOM 1523 N N . VAL A 1 195 ? -18.625 10.805 -6.836 1 94.44 195 VAL A N 1
ATOM 1524 C CA . VAL A 1 195 ? -18.312 11.758 -5.781 1 94.44 195 VAL A CA 1
ATOM 1525 C C . VAL A 1 195 ? -19.594 12.461 -5.328 1 94.44 195 VAL A C 1
ATOM 1527 O O . VAL A 1 195 ? -20.266 13.109 -6.129 1 94.44 195 VAL A O 1
ATOM 1530 N N . LEU A 1 196 ? -19.922 12.25 -4.102 1 91.88 196 LEU A N 1
ATOM 1531 C CA . LEU A 1 196 ? -21.125 12.812 -3.514 1 91.88 196 LEU A CA 1
ATOM 1532 C C . LEU A 1 196 ? -20.828 14.164 -2.865 1 91.88 196 LEU A C 1
ATOM 1534 O O . LEU A 1 196 ? -20 14.258 -1.965 1 91.88 196 LEU A O 1
ATOM 1538 N N . THR A 1 197 ? -21.531 15.156 -3.328 1 88 197 THR A N 1
ATOM 1539 C CA . THR A 1 197 ? -21.375 16.5 -2.789 1 88 197 THR A CA 1
ATOM 1540 C C . THR A 1 197 ? -22.734 17.094 -2.43 1 88 197 THR A C 1
ATOM 1542 O O . THR A 1 197 ? -23.766 16.625 -2.906 1 88 197 THR A O 1
ATOM 1545 N N . GLN A 1 198 ? -22.641 18.047 -1.497 1 80.44 198 GLN A N 1
ATOM 1546 C CA . GLN A 1 198 ? -23.875 18.766 -1.189 1 80.44 198 GLN A CA 1
ATOM 1547 C C . GLN A 1 198 ? -24.281 19.688 -2.338 1 80.44 198 GLN A C 1
ATOM 1549 O O . GLN A 1 198 ? -23.422 20.312 -2.965 1 80.44 198 GLN A O 1
ATOM 1554 N N . ARG A 1 199 ? -25.578 19.703 -2.559 1 65.44 199 ARG A N 1
ATOM 1555 C CA . ARG A 1 199 ? -26.094 20.547 -3.637 1 65.44 199 ARG A CA 1
ATOM 1556 C C . ARG A 1 199 ? -25.688 22 -3.436 1 65.44 199 ARG A C 1
ATOM 1558 O O . ARG A 1 199 ? -25.719 22.5 -2.312 1 65.44 199 ARG A O 1
ATOM 1565 N N . GLY A 1 200 ? -25.391 22.656 -4.516 1 60.59 200 GLY A N 1
ATOM 1566 C CA . GLY A 1 200 ? -25.031 24.062 -4.477 1 60.59 200 GLY A CA 1
ATOM 1567 C C . GLY A 1 200 ? -23.547 24.297 -4.258 1 60.59 200 GLY A C 1
ATOM 1568 O O . GLY A 1 200 ? -23.078 25.438 -4.316 1 60.59 200 GLY A O 1
ATOM 1569 N N . VAL A 1 201 ? -22.984 23.406 -3.705 1 55.62 201 VAL A N 1
ATOM 1570 C CA . VAL A 1 201 ? -21.562 23.578 -3.51 1 55.62 201 VAL A CA 1
ATOM 1571 C C . VAL A 1 201 ? -20.844 23.609 -4.863 1 55.62 201 VAL A C 1
ATOM 1573 O O . VAL A 1 201 ? -20.906 22.641 -5.625 1 55.62 201 VAL A O 1
ATOM 1576 N N . THR A 1 202 ? -21.094 24.734 -5.664 1 46.62 202 THR A N 1
ATOM 1577 C CA . THR A 1 202 ? -20.375 24.969 -6.91 1 46.62 202 THR A CA 1
ATOM 1578 C C . THR A 1 202 ? -18.891 24.656 -6.746 1 46.62 202 THR A C 1
ATOM 1580 O O . THR A 1 202 ? -18.141 24.641 -7.727 1 46.62 202 THR A O 1
ATOM 1583 N N . ALA A 1 203 ? -18.297 24.984 -5.625 1 43.69 203 ALA A N 1
ATOM 1584 C CA . ALA A 1 203 ? -16.938 25.531 -5.598 1 43.69 203 ALA A CA 1
ATOM 1585 C C . ALA A 1 203 ? -15.922 24.5 -6.078 1 43.69 203 ALA A C 1
ATOM 1587 O O . ALA A 1 203 ? -14.727 24.594 -5.77 1 43.69 203 ALA A O 1
ATOM 1588 N N . VAL A 1 204 ? -16.188 23.266 -6.344 1 47.03 204 VAL A N 1
ATOM 1589 C CA . VAL A 1 204 ? -14.852 22.703 -6.227 1 47.03 204 VAL A CA 1
ATOM 1590 C C . VAL A 1 204 ? -13.953 23.281 -7.312 1 47.03 204 VAL A C 1
ATOM 1592 O O . VAL A 1 204 ? -14.312 23.281 -8.492 1 47.03 204 VAL A O 1
ATOM 1595 N N . SER A 1 205 ? -13.242 24.266 -6.949 1 44.72 205 SER A N 1
ATOM 1596 C CA . SER A 1 205 ? -12.234 24.906 -7.777 1 44.72 205 SER A CA 1
ATOM 1597 C C . SER A 1 205 ? -11.586 23.906 -8.734 1 44.72 205 SER A C 1
ATOM 1599 O O . SER A 1 205 ? -11.125 24.297 -9.812 1 44.72 205 SER A O 1
ATOM 1601 N N . SER A 1 206 ? -11.281 22.688 -8.258 1 48.09 206 SER A N 1
ATOM 1602 C CA . SER A 1 206 ? -10.562 21.797 -9.164 1 48.09 206 SER A CA 1
ATOM 1603 C C . SER A 1 206 ? -11.352 20.516 -9.438 1 48.09 206 SER A C 1
ATOM 1605 O O . SER A 1 206 ? -11.492 19.672 -8.562 1 48.09 206 SER A O 1
ATOM 1607 N N . PRO A 1 207 ? -12.188 20.562 -10.516 1 49.59 207 PRO A N 1
ATOM 1608 C CA . PRO A 1 207 ? -12.984 19.391 -10.883 1 49.59 207 PRO A CA 1
ATOM 1609 C C . PRO A 1 207 ? -12.164 18.109 -10.875 1 49.59 207 PRO A C 1
ATOM 1611 O O . PRO A 1 207 ? -10.969 18.125 -11.18 1 49.59 207 PRO A O 1
ATOM 1614 N N . ILE A 1 208 ? -12.641 17.125 -10.078 1 60.81 208 ILE A N 1
ATOM 1615 C CA . ILE A 1 208 ? -12.109 15.773 -10.25 1 60.81 208 ILE A CA 1
ATOM 1616 C C . ILE A 1 208 ? -12.594 15.195 -11.578 1 60.81 208 ILE A C 1
ATOM 1618 O O . ILE A 1 208 ? -13.672 14.594 -11.641 1 60.81 208 ILE A O 1
ATOM 1622 N N . HIS A 1 209 ? -12.016 15.383 -12.664 1 57.16 209 HIS A N 1
ATOM 1623 C CA . HIS A 1 209 ? -12.469 15.07 -14.016 1 57.16 209 HIS A CA 1
ATOM 1624 C C . HIS A 1 209 ? -12.633 13.562 -14.195 1 57.16 209 HIS A C 1
ATOM 1626 O O . HIS A 1 209 ? -13.422 13.117 -15.039 1 57.16 209 HIS A O 1
ATOM 1632 N N . SER A 1 210 ? -12.125 12.844 -13.344 1 70.44 210 SER A N 1
ATOM 1633 C CA . SER A 1 210 ? -12.078 11.406 -13.609 1 70.44 210 SER A CA 1
ATOM 1634 C C . SER A 1 210 ? -13.172 10.672 -12.844 1 70.44 210 SER A C 1
ATOM 1636 O O . SER A 1 210 ? -13.234 9.438 -12.875 1 70.44 210 SER A O 1
ATOM 1638 N N . ALA A 1 211 ? -14.07 11.539 -12.156 1 79.88 211 ALA A N 1
ATOM 1639 C CA . ALA A 1 211 ? -15.141 10.914 -11.383 1 79.88 211 ALA A CA 1
ATOM 1640 C C . ALA A 1 211 ? -16.5 11.523 -11.719 1 79.88 211 ALA A C 1
ATOM 1642 O O . ALA A 1 211 ? -16.578 12.664 -12.188 1 79.88 211 ALA A O 1
ATOM 1643 N N . ARG A 1 212 ? -17.562 10.789 -11.562 1 84.19 212 ARG A N 1
ATOM 1644 C CA . ARG A 1 212 ? -18.922 11.305 -11.742 1 84.19 212 ARG A CA 1
ATOM 1645 C C . ARG A 1 212 ? -19.391 12.047 -10.5 1 84.19 212 ARG A C 1
ATOM 1647 O O . ARG A 1 212 ? -19.406 11.484 -9.398 1 84.19 212 ARG A O 1
ATOM 1654 N N . MET A 1 213 ? -19.781 13.328 -10.688 1 85.06 213 MET A N 1
ATOM 1655 C CA . MET A 1 213 ? -20.297 14.141 -9.586 1 85.06 213 MET A CA 1
ATOM 1656 C C . MET A 1 213 ? -21.797 13.945 -9.406 1 85.06 213 MET A C 1
ATOM 1658 O O . MET A 1 213 ? -22.547 13.992 -10.383 1 85.06 213 MET A O 1
ATOM 1662 N N . VAL A 1 214 ? -22.125 13.609 -8.172 1 85 214 VAL A N 1
ATOM 1663 C CA . VAL A 1 214 ? -23.531 13.516 -7.828 1 85 214 VAL A CA 1
ATOM 1664 C C . VAL A 1 214 ? -23.812 14.352 -6.582 1 85 214 VAL A C 1
ATOM 1666 O O . VAL A 1 214 ? -22.922 14.555 -5.746 1 85 214 VAL A O 1
ATOM 1669 N N . SER A 1 215 ? -25 14.875 -6.523 1 84.44 215 SER A N 1
ATOM 1670 C CA . SER A 1 215 ? -25.297 15.773 -5.414 1 84.44 215 SER A CA 1
ATOM 1671 C C . SER A 1 215 ? -26.484 15.273 -4.594 1 84.44 215 SER A C 1
ATOM 1673 O O . SER A 1 215 ? -27.328 14.539 -5.105 1 84.44 215 SER A O 1
ATOM 1675 N N . PHE A 1 216 ? -26.375 15.578 -3.299 1 81.94 216 PHE A N 1
ATOM 1676 C CA . PHE A 1 216 ? -27.516 15.281 -2.449 1 81.94 216 PHE A CA 1
ATOM 1677 C C . PHE A 1 216 ? -28.062 16.547 -1.8 1 81.94 216 PHE A C 1
ATOM 1679 O O . PHE A 1 216 ? -27.344 17.547 -1.673 1 81.94 216 PHE A O 1
ATOM 1686 N N . ASP A 1 217 ? -29.344 16.531 -1.439 1 77.5 217 ASP A N 1
ATOM 1687 C CA . ASP A 1 217 ? -30.016 17.656 -0.794 1 77.5 217 ASP A CA 1
ATOM 1688 C C . ASP A 1 217 ? -29.75 17.672 0.709 1 77.5 217 ASP A C 1
ATOM 1690 O O . ASP A 1 217 ? -29.766 16.625 1.356 1 77.5 217 ASP A O 1
ATOM 1694 N N . ASN A 1 218 ? -29.141 18.594 1.301 1 66.44 218 ASN A N 1
ATOM 1695 C CA . ASN A 1 218 ? -28.75 18.672 2.705 1 66.44 218 ASN A CA 1
ATOM 1696 C C . ASN A 1 218 ? -29.953 18.484 3.631 1 66.44 218 ASN A C 1
ATOM 1698 O O . ASN A 1 218 ? -29.812 17.906 4.715 1 66.44 218 ASN A O 1
ATOM 1702 N N . ASN A 1 219 ? -31.094 18.484 3.1 1 69.19 219 ASN A N 1
ATOM 1703 C CA . ASN A 1 219 ? -32.312 18.297 3.881 1 69.19 219 ASN A CA 1
ATOM 1704 C C . ASN A 1 219 ? -32.156 18.844 5.301 1 69.19 219 ASN A C 1
ATOM 1706 O O . ASN A 1 219 ? -32.438 18.125 6.27 1 69.19 219 ASN A O 1
ATOM 1710 N N . ASN A 1 220 ? -31.734 20.031 5.5 1 69.44 220 ASN A N 1
ATOM 1711 C CA . ASN A 1 220 ? -31.547 20.719 6.77 1 69.44 220 ASN A CA 1
ATOM 1712 C C . ASN A 1 220 ? -30.609 19.953 7.699 1 69.44 220 ASN A C 1
ATOM 1714 O O . ASN A 1 220 ? -30.906 19.781 8.883 1 69.44 220 ASN A O 1
ATOM 1718 N N . GLY A 1 221 ? -29.688 19.312 7.152 1 71.19 221 GLY A N 1
ATOM 1719 C CA . GLY A 1 221 ? -28.672 18.641 7.953 1 71.19 221 GLY A CA 1
ATOM 1720 C C . GLY A 1 221 ? -28.906 17.156 8.094 1 71.19 221 GLY A C 1
ATOM 1721 O O . GLY A 1 221 ? -28.031 16.422 8.562 1 71.19 221 GLY A O 1
ATOM 1722 N N . ASP A 1 222 ? -30.156 16.797 7.754 1 78.44 222 ASP A N 1
ATOM 1723 C CA . ASP A 1 222 ? -30.438 15.367 7.805 1 78.44 222 ASP A CA 1
ATOM 1724 C C . ASP A 1 222 ? -30 14.672 6.516 1 78.44 222 ASP A C 1
ATOM 1726 O O . ASP A 1 222 ? -30.828 14.383 5.648 1 78.44 222 ASP A O 1
ATOM 1730 N N . VAL A 1 223 ? -28.812 14.336 6.434 1 78.88 223 VAL A N 1
ATOM 1731 C CA . VAL A 1 223 ? -28.219 13.789 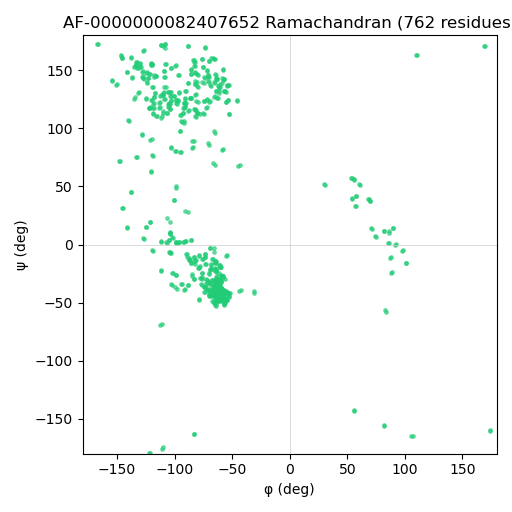5.219 1 78.88 223 VAL A CA 1
ATOM 1732 C C . VAL A 1 223 ? -28.703 12.359 5.004 1 78.88 223 VAL A C 1
ATOM 1734 O O . VAL A 1 223 ? -28.969 11.945 3.871 1 78.88 223 VAL A O 1
ATOM 1737 N N . ARG A 1 224 ? -28.859 11.672 6.031 1 80 224 ARG A N 1
ATOM 1738 C CA . ARG A 1 224 ? -29.328 10.297 5.91 1 80 224 ARG A CA 1
ATOM 1739 C C . ARG A 1 224 ? -30.703 10.234 5.266 1 80 224 ARG A C 1
ATOM 1741 O O . ARG A 1 224 ? -31 9.32 4.488 1 80 224 ARG A O 1
ATOM 1748 N N . GLY A 1 225 ? -31.469 11.25 5.633 1 81.56 225 GLY A N 1
ATOM 1749 C CA . GLY A 1 225 ? -32.812 11.32 5.07 1 81.56 225 GLY A CA 1
ATOM 1750 C C . GLY A 1 225 ? -32.844 12.008 3.719 1 81.56 225 GLY A C 1
ATOM 1751 O O . GLY A 1 225 ? -33.906 12.109 3.104 1 81.56 225 GLY A O 1
ATOM 1752 N N . SER A 1 226 ? -31.625 12.328 3.283 1 85.56 226 SER A N 1
ATOM 1753 C CA . SER A 1 226 ? -31.562 13.055 2.02 1 85.56 226 SER A CA 1
ATOM 1754 C C . SER A 1 226 ? -31.5 12.102 0.834 1 85.56 226 SER A C 1
ATOM 1756 O O . SER A 1 226 ? -31.438 10.883 1.016 1 85.56 226 SER A O 1
ATOM 1758 N N . HIS A 1 227 ? -31.641 12.703 -0.352 1 88.19 227 HIS A N 1
ATOM 1759 C CA . HIS A 1 227 ? -31.672 11.914 -1.575 1 88.19 227 HIS A CA 1
ATOM 1760 C C . HIS A 1 227 ? -30.594 12.375 -2.555 1 88.19 227 HIS A C 1
ATOM 1762 O O . HIS A 1 227 ? -30.328 13.57 -2.672 1 88.19 227 HIS A O 1
ATOM 1768 N N . VAL A 1 228 ? -29.984 11.398 -3.164 1 89.12 228 VAL A N 1
ATOM 1769 C CA . VAL A 1 228 ? -29.062 11.664 -4.262 1 89.12 228 VAL A CA 1
ATOM 1770 C C . VAL A 1 228 ? -29.844 11.867 -5.559 1 89.12 228 VAL A C 1
ATOM 1772 O O . VAL A 1 228 ? -30.719 11.062 -5.895 1 89.12 228 VAL A O 1
ATOM 1775 N N . MET A 1 229 ? -29.531 12.945 -6.207 1 84.62 229 MET A N 1
ATOM 1776 C CA . MET A 1 229 ? -30.203 13.25 -7.465 1 84.62 229 MET A CA 1
ATOM 1777 C C . MET A 1 229 ? -29.469 12.617 -8.641 1 84.62 229 MET A C 1
ATOM 1779 O O . MET A 1 229 ? -28.297 12.93 -8.891 1 84.62 229 MET A O 1
ATOM 1783 N N . LEU A 1 230 ? -30.094 11.68 -9.32 1 85.06 230 LEU A N 1
ATOM 1784 C CA . LEU A 1 230 ? -29.594 11.039 -10.523 1 85.06 230 LEU A CA 1
ATOM 1785 C C . LEU A 1 230 ? -30.375 11.484 -11.75 1 85.06 230 LEU A C 1
ATOM 1787 O O . LEU A 1 230 ? -31.25 12.336 -11.656 1 85.06 230 LEU A O 1
ATOM 1791 N N . ASP A 1 231 ? -30.031 11.234 -12.945 1 80 231 ASP A N 1
ATOM 1792 C CA . ASP A 1 231 ? -30.594 11.742 -14.188 1 80 231 ASP A CA 1
ATOM 1793 C C . ASP A 1 231 ? -32.094 11.547 -14.219 1 80 231 ASP A C 1
ATOM 1795 O O . ASP A 1 231 ? -32.844 12.453 -14.617 1 80 231 ASP A O 1
ATOM 1799 N N . ASN A 1 232 ? -32.562 10.422 -13.781 1 81.88 232 ASN A N 1
ATOM 1800 C CA . ASN A 1 232 ? -34 10.211 -13.992 1 81.88 232 ASN A CA 1
ATOM 1801 C C . ASN A 1 232 ? -34.688 9.844 -12.695 1 81.88 232 ASN A C 1
ATOM 1803 O O . ASN A 1 232 ? -35.875 9.531 -12.695 1 81.88 232 ASN A O 1
ATOM 1807 N N . HIS A 1 233 ? -33.969 9.883 -11.586 1 85.31 233 HIS A N 1
ATOM 1808 C CA . HIS A 1 233 ? -34.594 9.516 -10.32 1 85.31 233 HIS A CA 1
ATOM 1809 C C . HIS A 1 233 ? -33.75 9.922 -9.133 1 85.31 233 HIS A C 1
ATOM 1811 O O . HIS A 1 233 ? -32.688 10.547 -9.305 1 85.31 233 HIS A O 1
ATOM 1817 N N . SER A 1 234 ? -34.344 9.742 -8.008 1 87.38 234 SER A N 1
ATOM 1818 C CA . SER A 1 234 ? -33.594 10 -6.781 1 87.38 234 SER A CA 1
ATOM 1819 C C . SER A 1 234 ? -33.562 8.766 -5.883 1 87.38 234 SER A C 1
ATOM 1821 O O . SER A 1 234 ? -34.531 7.988 -5.863 1 87.38 234 SER A O 1
ATOM 1823 N N . VAL A 1 235 ? -32.469 8.594 -5.262 1 90.88 235 VAL A N 1
ATOM 1824 C CA . VAL A 1 235 ? -32.281 7.477 -4.34 1 90.88 235 VAL A CA 1
ATOM 1825 C C . VAL A 1 235 ? -31.812 7.988 -2.986 1 90.88 235 VAL A C 1
ATOM 1827 O O . VAL A 1 235 ? -31.031 8.953 -2.92 1 90.88 235 VAL A O 1
ATOM 1830 N N . PRO A 1 236 ? -32.312 7.344 -1.952 1 92.31 236 PRO A N 1
ATOM 1831 C CA . PRO A 1 236 ? -31.781 7.746 -0.65 1 92.31 236 PRO A CA 1
ATOM 1832 C C . PRO A 1 236 ? -30.266 7.586 -0.561 1 92.31 236 PRO A C 1
ATOM 1834 O O . PRO A 1 236 ? -29.703 6.656 -1.146 1 92.31 236 PRO A O 1
ATOM 1837 N N . VAL A 1 237 ? -29.625 8.406 0.223 1 93.5 237 VAL A N 1
ATOM 1838 C CA . VAL A 1 237 ? -28.172 8.438 0.341 1 93.5 237 VAL A CA 1
ATOM 1839 C C . VAL A 1 237 ? -27.656 7.074 0.802 1 93.5 237 VAL A C 1
ATOM 1841 O O . VAL A 1 237 ? -26.75 6.508 0.19 1 93.5 237 VAL A O 1
ATOM 1844 N N . PRO A 1 238 ? -28.266 6.449 1.855 1 95.44 238 PRO A N 1
ATOM 1845 C CA . PRO A 1 238 ? -27.75 5.148 2.289 1 95.44 238 PRO A CA 1
ATOM 1846 C C . PRO A 1 238 ? -27.844 4.086 1.194 1 95.44 238 PRO A C 1
ATOM 1848 O O . PRO A 1 238 ? -26.906 3.301 1.02 1 95.44 238 PRO A O 1
ATOM 1851 N N . GLY A 1 239 ? -28.938 4.09 0.536 1 95.56 239 GLY A N 1
ATOM 1852 C CA . GLY A 1 239 ? -29.094 3.139 -0.553 1 95.56 239 GLY A CA 1
ATOM 1853 C C . GLY A 1 239 ? -28.094 3.338 -1.671 1 95.56 239 GLY A C 1
ATOM 1854 O O . GLY A 1 239 ? -27.562 2.369 -2.215 1 95.56 239 GLY A O 1
ATOM 1855 N N . PHE A 1 240 ? -27.875 4.539 -2.064 1 95.44 240 PHE A N 1
ATOM 1856 C CA . PHE A 1 240 ? -26.906 4.879 -3.1 1 95.44 240 PHE A CA 1
ATOM 1857 C C . PHE A 1 240 ? -25.516 4.398 -2.717 1 95.44 240 PHE A C 1
ATOM 1859 O O . PHE A 1 240 ? -24.812 3.789 -3.529 1 95.44 240 PHE A O 1
ATOM 1866 N N . LEU A 1 241 ? -25.078 4.68 -1.479 1 97.31 241 LEU A N 1
ATOM 1867 C CA . LEU A 1 241 ? -23.766 4.277 -0.989 1 97.31 241 LEU A CA 1
ATOM 1868 C C . LEU A 1 241 ? -23.641 2.756 -0.977 1 97.31 241 LEU A C 1
ATOM 1870 O O . LEU A 1 241 ? -22.594 2.217 -1.346 1 97.31 241 LEU A O 1
ATOM 1874 N N . ALA A 1 242 ? -24.672 2.029 -0.644 1 97.56 242 ALA A N 1
ATOM 1875 C CA . ALA A 1 242 ? -24.672 0.575 -0.504 1 97.56 242 ALA A CA 1
ATOM 1876 C C . ALA A 1 242 ? -24.484 -0.104 -1.859 1 97.56 242 ALA A C 1
ATOM 1878 O O . ALA A 1 242 ? -24.156 -1.289 -1.927 1 97.56 242 ALA A O 1
ATOM 1879 N N . GLU A 1 243 ? -24.703 0.605 -2.924 1 96.69 243 GLU A N 1
ATOM 1880 C CA . GLU A 1 243 ? -24.578 0.047 -4.266 1 96.69 243 GLU A CA 1
ATOM 1881 C C . GLU A 1 243 ? -23.109 -0.031 -4.691 1 96.69 243 GLU A C 1
ATOM 1883 O O . GLU A 1 243 ? -22.781 -0.645 -5.711 1 96.69 243 GLU A O 1
ATOM 1888 N N . HIS A 1 244 ? -22.25 0.526 -3.977 1 98 244 HIS A N 1
ATOM 1889 C CA . HIS A 1 244 ? -20.844 0.566 -4.309 1 98 244 HIS A CA 1
ATOM 1890 C C . HIS A 1 244 ? -20.047 -0.435 -3.475 1 98 244 HIS A C 1
ATOM 1892 O O . HIS A 1 244 ? -20.406 -0.719 -2.33 1 98 244 HIS A O 1
ATOM 1898 N N . ASP A 1 245 ? -18.922 -0.945 -4.008 1 98.19 245 ASP A N 1
ATOM 1899 C CA . ASP A 1 245 ? -18.031 -1.866 -3.291 1 98.19 245 ASP A CA 1
ATOM 1900 C C . ASP A 1 245 ? -17.266 -1.144 -2.191 1 98.19 245 ASP A C 1
ATOM 1902 O O . ASP A 1 245 ? -16.938 -1.735 -1.157 1 98.19 245 ASP A O 1
ATOM 1906 N N . ILE A 1 246 ? -16.922 0.13 -2.434 1 98.81 246 ILE A N 1
ATOM 1907 C CA . ILE A 1 246 ? -16.094 0.93 -1.543 1 98.81 246 ILE A CA 1
ATOM 1908 C C . ILE A 1 246 ? -16.766 2.283 -1.293 1 98.81 246 ILE A C 1
ATOM 1910 O O . ILE A 1 246 ? -17.219 2.939 -2.23 1 98.81 246 ILE A O 1
ATOM 1914 N N . VAL A 1 247 ? -16.859 2.662 -0.042 1 98.75 247 VAL A N 1
ATOM 1915 C CA . VAL A 1 247 ? -17.297 3.994 0.346 1 98.75 247 VAL A CA 1
ATOM 1916 C C . VAL A 1 247 ? -16.188 4.719 1.093 1 98.75 247 VAL A C 1
ATOM 1918 O O . VAL A 1 247 ? -15.625 4.188 2.053 1 98.75 247 VAL A O 1
ATOM 1921 N N . VAL A 1 248 ? -15.836 5.902 0.664 1 98.62 248 VAL A N 1
ATOM 1922 C CA . VAL A 1 248 ? -14.789 6.699 1.3 1 98.62 248 VAL A CA 1
ATOM 1923 C C . VAL A 1 248 ? -15.383 8.008 1.829 1 98.62 248 VAL A C 1
ATOM 1925 O O . VAL A 1 248 ? -15.906 8.812 1.058 1 98.62 248 VAL A O 1
ATOM 1928 N N . ASN A 1 249 ? -15.328 8.211 3.111 1 97.88 249 ASN A N 1
ATOM 1929 C CA . ASN A 1 249 ? -15.797 9.453 3.725 1 97.88 249 ASN A CA 1
ATOM 1930 C C . ASN A 1 249 ? -14.656 10.461 3.869 1 97.88 249 ASN A C 1
ATOM 1932 O O . ASN A 1 249 ? -13.711 10.234 4.625 1 97.88 249 ASN A O 1
ATOM 1936 N N . CYS A 1 250 ? -14.766 11.562 3.227 1 96.25 250 CYS A N 1
ATOM 1937 C CA . CYS A 1 250 ? -13.734 12.594 3.229 1 96.25 250 CYS A CA 1
ATOM 1938 C C . CYS A 1 250 ? -14.281 13.914 3.762 1 96.25 250 CYS A C 1
ATOM 1940 O O . CYS A 1 250 ? -13.695 14.969 3.537 1 96.25 250 CYS A O 1
ATOM 1942 N N . VAL A 1 251 ? -15.375 13.836 4.469 1 92.12 251 VAL A N 1
ATOM 1943 C CA . VAL A 1 251 ? -16.031 15.055 4.93 1 92.12 251 VAL A CA 1
ATOM 1944 C C . VAL A 1 251 ? -15.516 15.422 6.316 1 92.12 251 VAL A C 1
ATOM 1946 O O . VAL A 1 251 ? -15.578 14.617 7.25 1 92.12 251 VAL A O 1
ATOM 1949 N N . LEU A 1 252 ? -14.984 16.625 6.344 1 87.31 252 LEU A N 1
ATOM 1950 C CA . LEU A 1 252 ? -14.664 17.188 7.652 1 87.31 252 LEU A CA 1
ATOM 1951 C C . LEU A 1 252 ? -15.93 17.578 8.406 1 87.31 252 LEU A C 1
ATOM 1953 O O . LEU A 1 252 ? -16.719 18.391 7.914 1 87.31 252 LEU A O 1
ATOM 1957 N N . GLN A 1 253 ? -16.109 17.109 9.57 1 86.94 253 GLN A N 1
ATOM 1958 C CA . GLN A 1 253 ? -17.328 17.297 10.336 1 86.94 253 GLN A CA 1
ATOM 1959 C C . GLN A 1 253 ? -17.344 18.641 11.039 1 86.94 253 GLN A C 1
ATOM 1961 O O . GLN A 1 253 ? -16.297 19.109 11.523 1 86.94 253 GLN A O 1
ATOM 1966 N N . ASN A 1 254 ? -18.438 19.266 11.023 1 87.31 254 ASN A N 1
ATOM 1967 C CA . ASN A 1 254 ? -18.719 20.359 11.945 1 87.31 254 ASN A CA 1
ATOM 1968 C C . ASN A 1 254 ? -19.203 19.828 13.305 1 87.31 254 ASN A C 1
ATOM 1970 O O . ASN A 1 254 ? -20.312 19.328 13.422 1 87.31 254 ASN A O 1
ATOM 1974 N N . THR A 1 255 ? -18.391 19.984 14.25 1 85.31 255 THR A N 1
ATOM 1975 C CA . THR A 1 255 ? -18.672 19.391 15.555 1 85.31 255 THR A CA 1
ATOM 1976 C C . THR A 1 255 ? -19.938 20.016 16.156 1 85.31 255 THR A C 1
ATOM 1978 O O . THR A 1 255 ? -20.578 19.406 17.016 1 85.31 255 THR A O 1
ATOM 1981 N N . ASP A 1 256 ? -20.281 21.25 15.688 1 85.31 256 ASP A N 1
ATOM 1982 C CA . ASP A 1 256 ? -21.5 21.906 16.156 1 85.31 256 ASP A CA 1
ATOM 1983 C C . ASP A 1 256 ? -22.75 21.297 15.5 1 85.31 256 ASP A C 1
ATOM 1985 O O . ASP A 1 256 ? -23.844 21.391 16.031 1 85.31 256 ASP A O 1
ATOM 1989 N N . ALA A 1 257 ? -22.531 20.719 14.328 1 87 257 ALA A N 1
ATOM 1990 C CA . ALA A 1 257 ? -23.625 20.141 13.547 1 87 257 ALA A CA 1
ATOM 1991 C C . ALA A 1 257 ? -23.141 18.938 12.75 1 87 257 ALA A C 1
ATOM 1993 O O . ALA A 1 257 ? -23.141 18.953 11.516 1 87 257 ALA A O 1
ATOM 1994 N N . PRO A 1 258 ? -22.891 17.906 13.445 1 88 258 PRO A N 1
ATOM 1995 C CA . PRO A 1 258 ? -22.328 16.75 12.75 1 88 258 PRO A CA 1
ATOM 1996 C C . PRO A 1 258 ? -23.344 16.062 11.828 1 88 258 PRO A C 1
ATOM 1998 O O . PRO A 1 258 ? -24.531 16.031 12.125 1 88 258 PRO A O 1
ATOM 2001 N N . LEU A 1 259 ? -22.875 15.555 10.75 1 89.19 259 LEU A N 1
ATOM 2002 C CA . LEU A 1 259 ? -23.672 14.812 9.781 1 89.19 259 LEU A CA 1
ATOM 2003 C C . LEU A 1 259 ? -23.547 13.312 10.008 1 89.19 259 LEU A C 1
ATOM 2005 O O . LEU A 1 259 ? -22.5 12.8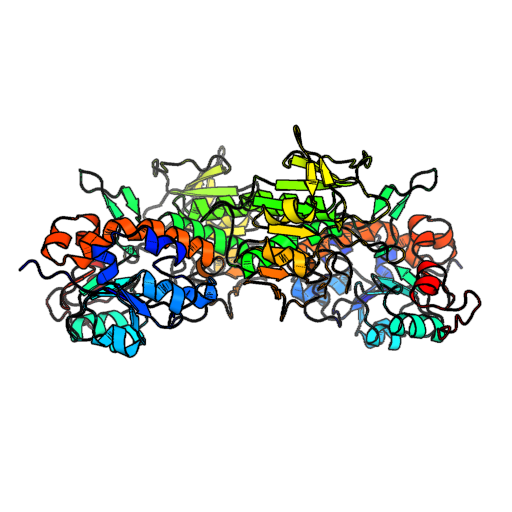28 10.461 1 89.19 259 LEU A O 1
ATOM 2009 N N . THR A 1 260 ? -24.609 12.656 9.75 1 93.62 260 THR A N 1
ATOM 2010 C CA . THR A 1 260 ? -24.609 11.195 9.734 1 93.62 260 THR A CA 1
ATOM 2011 C C . THR A 1 260 ? -25.047 10.664 8.367 1 93.62 260 THR A C 1
ATOM 2013 O O . THR A 1 260 ? -26.172 10.914 7.93 1 93.62 260 THR A O 1
ATOM 2016 N N . PHE A 1 261 ? -24.188 9.953 7.695 1 94.19 261 PHE A N 1
ATOM 2017 C CA . PHE A 1 261 ? -24.469 9.43 6.363 1 94.19 261 PHE A CA 1
ATOM 2018 C C . PHE A 1 261 ? -25.078 8.039 6.449 1 94.19 261 PHE A C 1
ATOM 2020 O O . PHE A 1 261 ? -25.938 7.68 5.637 1 94.19 261 PHE A O 1
ATOM 2027 N N . LEU A 1 262 ? -24.578 7.242 7.387 1 96.19 262 LEU A N 1
ATOM 2028 C CA . LEU A 1 262 ? -25.031 5.871 7.578 1 96.19 262 LEU A CA 1
ATOM 2029 C C . LEU A 1 262 ? -25.203 5.555 9.062 1 96.19 262 LEU A C 1
ATOM 2031 O O . LEU A 1 262 ? -24.406 6.008 9.891 1 96.19 262 LEU A O 1
ATOM 2035 N N . THR A 1 263 ? -26.188 4.773 9.359 1 96.62 263 THR A N 1
ATOM 2036 C CA . THR A 1 263 ? -26.344 4.133 10.664 1 96.62 263 THR A CA 1
ATOM 2037 C C . THR A 1 263 ? -26.156 2.623 10.547 1 96.62 263 THR A C 1
ATOM 2039 O O . THR A 1 263 ? -26.094 2.084 9.445 1 96.62 263 THR A O 1
ATOM 2042 N N . GLU A 1 264 ? -26.109 1.952 11.656 1 96.62 264 GLU A N 1
ATOM 2043 C CA . GLU A 1 264 ? -25.922 0.504 11.664 1 96.62 264 GLU A CA 1
ATOM 2044 C C . GLU A 1 264 ? -27.047 -0.201 10.914 1 96.62 264 GLU A C 1
ATOM 2046 O O . GLU A 1 264 ? -26.812 -1.236 10.281 1 96.62 264 GLU A O 1
ATOM 2051 N N . GLU A 1 265 ? -28.188 0.346 10.961 1 95.94 265 GLU A N 1
ATOM 2052 C CA . GLU A 1 265 ? -29.344 -0.253 10.289 1 95.94 265 GLU A CA 1
ATOM 2053 C C . GLU A 1 265 ? -29.141 -0.272 8.781 1 95.94 265 GLU A C 1
ATOM 2055 O O . GLU A 1 265 ? -29.641 -1.176 8.094 1 95.94 265 GLU A O 1
ATOM 2060 N N . ASP A 1 266 ? -28.422 0.689 8.281 1 96.88 266 ASP A N 1
ATOM 2061 C CA . ASP A 1 266 ? -28.219 0.824 6.844 1 96.88 266 ASP A CA 1
ATOM 2062 C C . ASP A 1 266 ? -27.266 -0.245 6.32 1 96.88 266 ASP A C 1
ATOM 2064 O O . ASP A 1 266 ? -27.203 -0.495 5.113 1 96.88 266 ASP A O 1
ATOM 2068 N N . LEU A 1 267 ? -26.5 -0.905 7.137 1 97.62 267 LEU A N 1
ATOM 2069 C CA . LEU A 1 267 ? -25.469 -1.852 6.742 1 97.62 267 LEU A CA 1
ATOM 2070 C C . LEU A 1 267 ? -26.078 -3.109 6.137 1 97.62 267 LEU A C 1
ATOM 2072 O O . LEU A 1 267 ? -25.391 -3.85 5.418 1 97.62 267 LEU A O 1
ATOM 2076 N N . MET A 1 268 ? -27.328 -3.377 6.406 1 96.44 268 MET A N 1
ATOM 2077 C CA . MET A 1 268 ? -28 -4.555 5.879 1 96.44 268 MET A CA 1
ATOM 2078 C C . MET A 1 268 ? -28.109 -4.488 4.355 1 96.44 268 MET A C 1
ATOM 2080 O O . MET A 1 268 ? -28.25 -5.52 3.695 1 96.44 268 MET A O 1
ATOM 2084 N N . ASP A 1 269 ? -27.984 -3.297 3.828 1 96.5 269 ASP A N 1
ATOM 2085 C CA . ASP A 1 269 ? -28.125 -3.111 2.387 1 96.5 269 ASP A CA 1
ATOM 2086 C C . ASP A 1 269 ? -26.781 -3.289 1.68 1 96.5 269 ASP A C 1
ATOM 2088 O O . ASP A 1 269 ? -26.734 -3.379 0.451 1 96.5 269 ASP A O 1
ATOM 2092 N N . PHE A 1 270 ? -25.688 -3.352 2.379 1 97.25 270 PHE A N 1
ATOM 2093 C CA . PHE A 1 270 ? -24.359 -3.504 1.792 1 97.25 270 PHE A CA 1
ATOM 2094 C C . PHE A 1 270 ? -24.062 -4.965 1.478 1 97.25 270 PHE A C 1
ATOM 2096 O O . PHE A 1 270 ? -24.562 -5.863 2.16 1 97.25 270 PHE A O 1
ATOM 2103 N N . GLN A 1 271 ? -23.312 -5.176 0.452 1 94.19 271 GLN A N 1
ATOM 2104 C CA . GLN A 1 271 ? -22.844 -6.523 0.145 1 94.19 271 GLN A CA 1
ATOM 2105 C C . GLN A 1 271 ? -21.734 -6.953 1.096 1 94.19 271 GLN A C 1
ATOM 2107 O O . GLN A 1 271 ? -20.859 -6.148 1.442 1 94.19 271 GLN A O 1
ATOM 2112 N N . PRO A 1 272 ? -21.797 -8.266 1.536 1 93.5 272 PRO A N 1
ATOM 2113 C CA . PRO A 1 272 ? -20.625 -8.758 2.27 1 93.5 272 PRO A CA 1
ATOM 2114 C C . PRO A 1 272 ? -19.328 -8.578 1.495 1 93.5 272 PRO A C 1
ATOM 2116 O O . PRO A 1 272 ? -19.297 -8.781 0.279 1 93.5 272 PRO A O 1
ATOM 2119 N N . GLY A 1 273 ? -18.266 -8.109 2.225 1 94.12 273 GLY A N 1
ATOM 2120 C CA . GLY A 1 273 ? -16.984 -7.867 1.571 1 94.12 273 GLY A CA 1
ATOM 2121 C C . GLY A 1 273 ? -16.781 -6.41 1.202 1 94.12 273 GLY A C 1
ATOM 2122 O O . GLY A 1 273 ? -15.688 -6.027 0.775 1 94.12 273 GLY A O 1
ATOM 2123 N N . SER A 1 274 ? -17.797 -5.562 1.416 1 97.38 274 SER A N 1
ATOM 2124 C CA . SER A 1 274 ? -17.656 -4.137 1.14 1 97.38 274 SER A CA 1
ATOM 2125 C C . SER A 1 274 ? -16.641 -3.488 2.068 1 97.38 274 SER A C 1
ATOM 2127 O O . SER A 1 274 ? -16.297 -4.047 3.111 1 97.38 274 SER A O 1
ATOM 2129 N N . LEU A 1 275 ? -16.141 -2.336 1.642 1 98.62 275 LEU A N 1
ATOM 2130 C CA . LEU A 1 275 ? -15.125 -1.582 2.375 1 98.62 275 LEU A CA 1
ATOM 2131 C C . LEU A 1 275 ? -15.586 -0.153 2.633 1 98.62 275 LEU A C 1
ATOM 2133 O O . LEU A 1 275 ? -16.031 0.534 1.711 1 98.62 275 LEU A O 1
ATOM 2137 N N . ILE A 1 276 ? -15.57 0.265 3.867 1 98.81 276 ILE A N 1
ATOM 2138 C CA . ILE A 1 276 ? -15.844 1.648 4.238 1 98.81 276 ILE A CA 1
ATOM 2139 C C . ILE A 1 276 ? -14.578 2.291 4.801 1 98.81 276 ILE A C 1
ATOM 2141 O O . ILE A 1 276 ? -14.039 1.841 5.816 1 98.81 276 ILE A O 1
ATOM 2145 N N . VAL A 1 277 ? -14.109 3.291 4.152 1 98.88 277 VAL A N 1
ATOM 2146 C CA . VAL A 1 277 ? -12.914 4.031 4.551 1 98.88 277 VAL A CA 1
ATOM 2147 C C . VAL A 1 277 ? -13.312 5.391 5.117 1 98.88 277 VAL A C 1
ATOM 2149 O O . VAL A 1 277 ? -13.797 6.258 4.387 1 98.88 277 VAL A O 1
ATOM 2152 N N . ASP A 1 278 ? -13.078 5.547 6.375 1 98.56 278 ASP A N 1
ATOM 2153 C CA . ASP A 1 278 ? -13.43 6.793 7.055 1 98.56 278 ASP A CA 1
ATOM 2154 C C . ASP A 1 278 ? -12.188 7.652 7.289 1 98.56 278 ASP A C 1
ATOM 2156 O O . ASP A 1 278 ? -11.641 7.672 8.391 1 98.56 278 ASP A O 1
ATOM 2160 N N . VAL A 1 279 ? -11.758 8.43 6.293 1 97.94 279 VAL A N 1
ATOM 2161 C CA . VAL A 1 279 ? -10.531 9.227 6.312 1 97.94 279 VAL A CA 1
ATOM 2162 C C . VAL A 1 279 ? -10.641 10.312 7.379 1 97.94 279 VAL A C 1
ATOM 2164 O O . VAL A 1 279 ? -9.688 10.562 8.125 1 97.94 279 VAL A O 1
ATOM 2167 N N . SER A 1 280 ? -11.766 10.938 7.457 1 91.69 280 SER A N 1
ATOM 2168 C CA . SER A 1 280 ? -12.023 12.047 8.367 1 91.69 280 SER A CA 1
ATOM 2169 C C . SER A 1 280 ? -12.766 11.57 9.617 1 91.69 280 SER A C 1
ATOM 2171 O O . SER A 1 280 ? -13.734 12.195 10.047 1 91.69 280 SER A O 1
ATOM 2173 N N . CYS A 1 281 ? -12.32 10.633 10.18 1 90.31 281 CYS A N 1
ATOM 2174 C CA . CYS A 1 281 ? -13.039 9.938 11.242 1 90.31 281 CYS A CA 1
ATOM 2175 C C . CYS A 1 281 ? -13.078 10.766 12.516 1 90.31 281 CYS A C 1
ATOM 2177 O O . CYS A 1 281 ? -12.031 11.148 13.039 1 90.31 281 CYS A O 1
ATOM 2179 N N . ASP A 1 282 ? -14.172 11.094 12.898 1 88.94 282 ASP A N 1
ATOM 2180 C CA . ASP A 1 282 ? -14.492 11.609 14.227 1 88.94 282 ASP A CA 1
ATOM 2181 C C . ASP A 1 282 ? -15.484 10.703 14.945 1 88.94 282 ASP A C 1
ATOM 2183 O O . ASP A 1 282 ? -16.438 10.219 14.336 1 88.94 282 ASP A O 1
ATOM 2187 N N . GLU A 1 283 ? -15.195 10.484 16.141 1 89.69 283 GLU A N 1
ATOM 2188 C CA . GLU A 1 283 ? -16 9.516 16.891 1 89.69 283 GLU A CA 1
ATOM 2189 C C . GLU A 1 283 ? -17.484 9.883 16.844 1 89.69 283 GLU A C 1
ATOM 2191 O O . GLU A 1 283 ? -17.859 11.016 17.156 1 89.69 283 GLU A O 1
ATOM 2196 N N . GLY A 1 284 ? -18.25 8.969 16.375 1 89.56 284 GLY A N 1
ATOM 2197 C CA . GLY A 1 284 ? -19.703 9.078 16.359 1 89.56 284 GLY A CA 1
ATOM 2198 C C . GLY A 1 284 ? -20.219 10.039 15.312 1 89.56 284 GLY A C 1
ATOM 2199 O O . GLY A 1 284 ? -21.406 10.359 15.297 1 89.56 284 GLY A O 1
ATOM 2200 N N . MET A 1 285 ? -19.406 10.539 14.484 1 90.88 285 MET A N 1
ATOM 2201 C CA . MET A 1 285 ? -19.797 11.453 13.422 1 90.88 285 MET A CA 1
ATOM 2202 C C . MET A 1 285 ? -19.547 10.844 12.047 1 90.88 285 MET A C 1
ATOM 2204 O O . MET A 1 285 ? -18.562 10.117 11.859 1 90.88 285 MET A O 1
ATOM 2208 N N . GLY A 1 286 ? -20.438 11.148 11.023 1 93.31 286 GLY A N 1
ATOM 2209 C CA . GLY A 1 286 ? -20.375 10.516 9.719 1 93.31 286 GLY A CA 1
ATOM 2210 C C . GLY A 1 286 ? -21.078 9.172 9.664 1 93.31 286 GLY A C 1
ATOM 2211 O O . GLY A 1 286 ? -21.984 8.977 8.859 1 93.31 286 GLY A O 1
ATOM 2212 N N . PHE A 1 287 ? -20.625 8.273 10.516 1 96.94 287 PHE A N 1
ATOM 2213 C CA . PHE A 1 287 ? -21.234 6.961 10.711 1 96.94 287 PHE A CA 1
ATOM 2214 C C . PHE A 1 287 ? -21.531 6.719 12.188 1 96.94 287 PHE A C 1
ATOM 2216 O O . PHE A 1 287 ? -20.75 7.098 13.055 1 96.94 287 PHE A O 1
ATOM 2223 N N . SER A 1 288 ? -22.641 6.02 12.508 1 96.56 288 SER A N 1
ATOM 2224 C CA . SER A 1 288 ? -23.062 5.84 13.898 1 96.56 288 SER A CA 1
ATOM 2225 C C . SER A 1 288 ? -22.031 5.027 14.68 1 96.56 288 SER A C 1
ATOM 2227 O O . SER A 1 288 ? -21.953 5.148 15.906 1 96.56 288 SER A O 1
ATOM 2229 N N . TRP A 1 289 ? -21.188 4.223 13.938 1 97.06 289 TRP A N 1
ATOM 2230 C CA . TRP A 1 289 ? -20.234 3.346 14.594 1 97.06 289 TRP A CA 1
ATOM 2231 C C . TRP A 1 289 ? -18.812 3.926 14.516 1 97.06 289 TRP A C 1
ATOM 2233 O O . TRP A 1 289 ? -17.844 3.256 14.867 1 97.06 289 TRP A O 1
ATOM 2243 N N . ALA A 1 290 ? -18.719 5.145 14.086 1 96.69 290 ALA A N 1
ATOM 2244 C CA . ALA A 1 290 ? -17.406 5.711 13.758 1 96.69 290 ALA A CA 1
ATOM 2245 C C . ALA A 1 290 ? -16.516 5.785 15 1 96.69 290 ALA A C 1
ATOM 2247 O O . ALA A 1 290 ? -16.906 6.371 16.016 1 96.69 290 ALA A O 1
ATOM 2248 N N . ARG A 1 291 ? -15.398 5.238 14.875 1 95.75 291 ARG A N 1
ATOM 2249 C CA . ARG A 1 291 ? -14.336 5.332 15.867 1 95.75 291 ARG A CA 1
ATOM 2250 C C . ARG A 1 291 ? -12.961 5.227 15.211 1 95.75 291 ARG A C 1
ATOM 2252 O O . ARG A 1 291 ? -12.75 4.387 14.336 1 95.75 291 ARG A O 1
ATOM 2259 N N . PRO A 1 292 ? -12.07 6.047 15.648 1 95.25 292 PRO A N 1
ATOM 2260 C CA . PRO A 1 292 ? -10.719 5.969 15.078 1 95.25 292 PRO A CA 1
ATOM 2261 C C . PRO A 1 292 ? -10.039 4.633 15.375 1 95.25 292 PRO A C 1
ATOM 2263 O O . PRO A 1 292 ? -10.25 4.047 16.438 1 95.25 292 PRO A O 1
ATOM 2266 N N . THR A 1 293 ? -9.289 4.148 14.445 1 97.56 293 THR A N 1
ATOM 2267 C CA . THR A 1 293 ? -8.438 2.982 14.617 1 97.56 293 THR A CA 1
ATOM 2268 C C . THR A 1 293 ? -6.961 3.385 14.594 1 97.56 293 THR A C 1
ATOM 2270 O O . THR A 1 293 ? -6.637 4.57 14.695 1 97.56 293 THR A O 1
ATOM 2273 N N . SER A 1 294 ? -6.02 2.42 14.648 1 97.12 294 SER A N 1
ATOM 2274 C CA . SER A 1 294 ? -4.582 2.666 14.641 1 97.12 294 SER A CA 1
ATOM 2275 C C . SER A 1 294 ? -3.896 1.867 13.539 1 97.12 294 SER A C 1
ATOM 2277 O O . SER A 1 294 ? -4.512 0.996 12.914 1 97.12 294 SER A O 1
ATOM 2279 N N . PHE A 1 295 ? -2.703 2.154 13.242 1 97.69 295 PHE A N 1
ATOM 2280 C CA . PHE A 1 295 ? -1.94 1.369 12.273 1 97.69 295 PHE A CA 1
ATOM 2281 C C . PHE A 1 295 ? -1.778 -0.068 12.75 1 97.69 295 PHE A C 1
ATOM 2283 O O . PHE A 1 295 ? -1.726 -0.996 11.945 1 97.69 295 PHE A O 1
ATOM 2290 N N . ALA A 1 296 ? -1.746 -0.271 14.055 1 97.06 296 ALA A N 1
ATOM 2291 C CA . ALA A 1 296 ? -1.6 -1.611 14.617 1 97.06 296 ALA A CA 1
ATOM 2292 C C . ALA A 1 296 ? -2.895 -2.408 14.484 1 97.06 296 ALA A C 1
ATOM 2294 O O . ALA A 1 296 ? -2.865 -3.629 14.312 1 97.06 296 ALA A O 1
ATOM 2295 N N . ASP A 1 297 ? -3.996 -1.752 14.633 1 98 297 ASP A N 1
ATOM 2296 C CA . ASP A 1 297 ? -5.332 -2.311 14.469 1 98 297 ASP A CA 1
ATOM 2297 C C . ASP A 1 297 ? -6.207 -1.405 13.602 1 98 297 ASP A C 1
ATOM 2299 O O . ASP A 1 297 ? -7.125 -0.756 14.102 1 98 297 ASP A O 1
ATOM 2303 N N . PRO A 1 298 ? -5.941 -1.442 12.352 1 98.5 298 PRO A N 1
ATOM 2304 C CA . PRO A 1 298 ? -6.41 -0.382 11.453 1 98.5 298 PRO A CA 1
ATOM 2305 C C . PRO A 1 298 ? -7.879 -0.543 11.07 1 98.5 298 PRO A C 1
ATOM 2307 O O . PRO A 1 298 ? -8.492 0.398 10.562 1 98.5 298 PRO A O 1
ATOM 2310 N N . THR A 1 299 ? -8.461 -1.774 11.211 1 98.44 299 THR A N 1
ATOM 2311 C CA . THR A 1 299 ? -9.812 -2.025 10.734 1 98.44 299 THR A CA 1
ATOM 2312 C C . THR A 1 299 ? -10.602 -2.855 11.742 1 98.44 299 THR A C 1
ATOM 2314 O O . THR A 1 299 ? -10.016 -3.473 12.641 1 98.44 299 THR A O 1
ATOM 2317 N N . PHE A 1 300 ? -11.852 -2.848 11.664 1 97.88 300 PHE A N 1
ATOM 2318 C CA . PHE A 1 300 ? -12.742 -3.814 12.305 1 97.88 300 PHE A CA 1
ATOM 2319 C C . PHE A 1 300 ? -13.969 -4.07 11.445 1 97.88 300 PHE A C 1
ATOM 2321 O O . PHE A 1 300 ? -14.242 -3.328 10.5 1 97.88 300 PHE A O 1
ATOM 2328 N N . ILE A 1 301 ? -14.711 -5.168 11.688 1 97.44 301 ILE A N 1
ATOM 2329 C CA . ILE A 1 301 ? -15.852 -5.598 10.883 1 97.44 301 ILE A CA 1
ATOM 2330 C C . ILE A 1 301 ? -17.141 -4.984 11.438 1 97.44 301 ILE A C 1
ATOM 2332 O O . ILE A 1 301 ? -17.344 -4.945 12.656 1 97.44 301 ILE A O 1
ATOM 2336 N N . VAL A 1 302 ? -17.906 -4.438 10.562 1 97.75 302 VAL A N 1
ATOM 2337 C CA . VAL A 1 302 ? -19.25 -3.977 10.898 1 97.75 302 VAL A CA 1
ATOM 2338 C C . VAL A 1 302 ? -20.281 -4.707 10.031 1 97.75 302 VAL A C 1
ATOM 2340 O O . VAL A 1 302 ? -19.938 -5.254 8.977 1 97.75 302 VAL A O 1
ATOM 2343 N N . GLY A 1 303 ? -21.516 -4.816 10.5 1 96.06 303 GLY A N 1
ATOM 2344 C CA . GLY A 1 303 ? -22.531 -5.512 9.727 1 96.06 303 GLY A CA 1
ATOM 2345 C C . GLY A 1 303 ? -22.156 -6.934 9.367 1 96.06 303 GLY A C 1
ATOM 2346 O O . GLY A 1 303 ? -21.594 -7.66 10.195 1 96.06 303 GLY A O 1
ATOM 2347 N N . ASP A 1 304 ? -22.547 -7.305 8.164 1 94.38 304 ASP A N 1
ATOM 2348 C CA . ASP A 1 304 ? -22.266 -8.648 7.668 1 94.38 304 ASP A CA 1
ATOM 2349 C C . ASP A 1 304 ? -20.984 -8.656 6.832 1 94.38 304 ASP A C 1
ATOM 2351 O O . ASP A 1 304 ? -21.047 -8.648 5.598 1 94.38 304 ASP A O 1
ATOM 2355 N N . ASN A 1 305 ? -19.844 -8.68 7.512 1 94.62 305 ASN A N 1
ATOM 2356 C CA . ASN A 1 305 ? -18.531 -8.812 6.879 1 94.62 305 ASN A CA 1
ATOM 2357 C C . ASN A 1 305 ? -18.188 -7.57 6.062 1 94.62 305 ASN A C 1
ATOM 2359 O O . ASN A 1 305 ? -17.75 -7.684 4.914 1 94.62 305 ASN A O 1
ATOM 2363 N N . ILE A 1 306 ? -18.516 -6.406 6.559 1 97.56 306 ILE A N 1
ATOM 2364 C CA . ILE A 1 306 ? -18.078 -5.137 5.98 1 97.56 306 ILE A CA 1
ATOM 2365 C C . ILE A 1 306 ? -16.875 -4.605 6.742 1 97.56 306 ILE A C 1
ATOM 2367 O O . ILE A 1 306 ? -16.906 -4.5 7.969 1 97.56 306 ILE A O 1
ATOM 2371 N N . THR A 1 307 ? -15.781 -4.336 6.059 1 98.31 307 THR A N 1
ATOM 2372 C CA . THR A 1 307 ? -14.57 -3.846 6.695 1 98.31 307 THR A CA 1
ATOM 2373 C C . THR A 1 307 ? -14.609 -2.328 6.844 1 98.31 307 THR A C 1
ATOM 2375 O O . THR A 1 307 ? -14.906 -1.61 5.887 1 98.31 307 THR A O 1
ATOM 2378 N N . TYR A 1 308 ? -14.398 -1.828 8.102 1 98.69 308 TYR A N 1
ATOM 2379 C CA . TYR A 1 308 ? -14.328 -0.401 8.398 1 98.69 308 TYR A CA 1
ATOM 2380 C C . TYR A 1 308 ? -12.906 0.018 8.734 1 98.69 308 TYR A C 1
ATOM 2382 O O . TYR A 1 308 ? -12.258 -0.588 9.586 1 98.69 308 TYR A O 1
ATOM 2390 N N . TYR A 1 309 ? -12.438 1.002 8 1 98.75 309 TYR A N 1
ATOM 2391 C CA . TYR A 1 309 ? -11.109 1.579 8.18 1 98.75 309 TYR A CA 1
ATOM 2392 C C . TYR A 1 309 ? -11.203 2.986 8.758 1 98.75 309 TYR A C 1
ATOM 2394 O O . TYR A 1 309 ? -11.93 3.834 8.234 1 98.75 309 TYR A O 1
ATOM 2402 N N . GLY A 1 310 ? -10.375 3.273 9.875 1 98.38 310 GLY A N 1
ATOM 2403 C CA . GLY A 1 310 ? -10.523 4.574 10.508 1 98.38 310 GLY A CA 1
ATOM 2404 C C . GLY A 1 310 ? -9.219 5.133 11.039 1 98.38 310 GLY A C 1
ATOM 2405 O O . GLY A 1 310 ? -9.203 5.809 12.07 1 98.38 310 GLY A O 1
ATOM 2406 N N . VAL A 1 311 ? -8.047 4.836 10.422 1 97.75 311 VAL A N 1
ATOM 2407 C CA . VAL A 1 311 ? -6.777 5.387 10.875 1 97.75 311 VAL A CA 1
ATOM 2408 C C . VAL A 1 311 ? -6.781 6.902 10.703 1 97.75 311 VAL A C 1
ATOM 2410 O O . VAL A 1 311 ? -7.117 7.414 9.633 1 97.75 311 VAL A O 1
ATOM 2413 N N . ASP A 1 312 ? -6.383 7.66 11.703 1 92.62 312 ASP A N 1
ATOM 2414 C CA . ASP A 1 312 ? -6.633 9.102 11.727 1 92.62 312 ASP A CA 1
ATOM 2415 C C . ASP A 1 312 ? -5.355 9.883 11.422 1 92.62 312 ASP A C 1
ATOM 2417 O O . ASP A 1 312 ? -5.309 11.102 11.602 1 92.62 312 ASP A O 1
ATOM 2421 N N . HIS A 1 313 ? -4.234 9.297 11.102 1 96.19 313 HIS A N 1
ATOM 2422 C CA . HIS A 1 313 ? -3.01 9.938 10.648 1 96.19 313 HIS A CA 1
ATOM 2423 C C . HIS A 1 313 ? -2.373 9.164 9.5 1 96.19 313 HIS A C 1
ATOM 2425 O O . HIS A 1 313 ? -1.165 8.922 9.508 1 96.19 313 HIS A O 1
ATOM 2431 N N . SER A 1 314 ? -3.201 8.766 8.547 1 98.12 314 SER A N 1
ATOM 2432 C CA . SER A 1 314 ? -2.908 7.848 7.453 1 98.12 314 SER A CA 1
ATOM 2433 C C . SER A 1 314 ? -1.748 8.352 6.605 1 98.12 314 SER A C 1
ATOM 2435 O O . SER A 1 314 ? -1.009 7.559 6.02 1 98.12 314 SER A O 1
ATOM 2437 N N . PRO A 1 315 ? -1.484 9.711 6.52 1 98.38 315 PRO A N 1
ATOM 2438 C CA . PRO A 1 315 ? -0.35 10.125 5.691 1 98.38 315 PRO A CA 1
ATOM 2439 C C . PRO A 1 315 ? 0.976 9.539 6.164 1 98.38 315 PRO A C 1
ATOM 2441 O O . PRO A 1 315 ? 1.948 9.508 5.406 1 98.38 315 PRO A O 1
ATOM 2444 N N . SER A 1 316 ? 1.01 9.094 7.461 1 98.12 316 SER A N 1
ATOM 2445 C CA . SER A 1 316 ? 2.205 8.43 7.973 1 98.12 316 SER A CA 1
ATOM 2446 C C . SER A 1 316 ? 2.516 7.164 7.184 1 98.12 316 SER A C 1
ATOM 2448 O O . SER A 1 316 ? 3.621 6.625 7.273 1 98.12 316 SER A O 1
ATOM 2450 N N . TYR A 1 317 ? 1.532 6.617 6.422 1 98.56 317 TYR A N 1
ATOM 2451 C CA . TYR A 1 317 ? 1.7 5.461 5.547 1 98.56 317 TYR A CA 1
ATOM 2452 C C . TYR A 1 317 ? 2.768 5.727 4.492 1 98.56 317 TYR A C 1
ATOM 2454 O O . TYR A 1 317 ? 3.529 4.824 4.129 1 98.56 317 TYR A O 1
ATOM 2462 N N . LEU A 1 318 ? 2.809 6.938 3.979 1 98.62 318 LEU A N 1
ATOM 2463 C CA . LEU A 1 318 ? 3.836 7.418 3.061 1 98.62 318 LEU A CA 1
ATOM 2464 C C . LEU A 1 318 ? 4.574 8.617 3.648 1 98.62 318 LEU A C 1
ATOM 2466 O O . LEU A 1 318 ? 4.59 9.695 3.053 1 98.62 318 LEU A O 1
ATOM 2470 N N . TRP A 1 319 ? 5.215 8.367 4.727 1 98.31 319 TRP A N 1
ATOM 2471 C CA . TRP A 1 319 ? 5.758 9.367 5.637 1 98.31 319 TRP A CA 1
ATOM 2472 C C . TRP A 1 319 ? 6.777 10.258 4.934 1 98.31 319 TRP A C 1
ATOM 2474 O O . TRP A 1 319 ? 6.863 11.453 5.203 1 98.31 319 TRP A O 1
ATOM 2484 N N . ASN A 1 320 ? 7.602 9.719 4.031 1 98.44 320 ASN A N 1
ATOM 2485 C CA . ASN A 1 320 ? 8.633 10.5 3.354 1 98.44 320 ASN A CA 1
ATOM 2486 C C . ASN A 1 320 ? 8.016 11.562 2.449 1 98.44 320 ASN A C 1
ATOM 2488 O O . ASN A 1 320 ? 8.336 12.75 2.57 1 98.44 320 ASN A O 1
ATOM 2492 N N . SER A 1 321 ? 7.074 11.148 1.638 1 98.62 321 SER A N 1
ATOM 2493 C CA . SER A 1 321 ? 6.383 12.078 0.751 1 98.62 321 SER A CA 1
ATOM 2494 C C . SER A 1 321 ? 5.523 13.062 1.542 1 98.62 321 SER A C 1
ATOM 2496 O O . SER A 1 321 ? 5.445 14.242 1.196 1 98.62 321 SER A O 1
ATOM 2498 N N . ALA A 1 322 ? 4.883 12.578 2.58 1 98.62 322 ALA A N 1
ATOM 2499 C CA . ALA A 1 322 ? 4.055 13.445 3.416 1 98.62 322 ALA A CA 1
ATOM 2500 C C . ALA A 1 322 ? 4.902 14.516 4.102 1 98.62 322 ALA A C 1
ATOM 2502 O O . ALA A 1 322 ? 4.527 15.688 4.133 1 98.62 322 ALA A O 1
ATOM 2503 N N . SER A 1 323 ? 6.07 14.086 4.668 1 98.69 323 SER A N 1
ATOM 2504 C CA . SER A 1 323 ? 6.977 15.039 5.301 1 98.69 323 SER A CA 1
ATOM 2505 C C . SER A 1 323 ? 7.453 16.094 4.309 1 98.69 323 SER A C 1
ATOM 2507 O O . SER A 1 323 ? 7.57 17.266 4.656 1 98.69 323 SER A O 1
ATOM 2509 N N . TRP A 1 324 ? 7.672 15.648 3.068 1 98.56 324 TRP A N 1
ATOM 2510 C CA . TRP A 1 324 ? 8.086 16.578 2.016 1 98.56 324 TRP A CA 1
ATOM 2511 C C . TRP A 1 324 ? 7.027 17.641 1.788 1 98.56 324 TRP A C 1
ATOM 2513 O O . TRP A 1 324 ? 7.344 18.844 1.761 1 98.56 324 TRP A O 1
ATOM 2523 N N . GLU A 1 325 ? 5.816 17.234 1.687 1 98.56 325 GLU A N 1
ATOM 2524 C CA . GLU A 1 325 ? 4.719 18.156 1.406 1 98.56 325 GLU A CA 1
ATOM 2525 C C . GLU A 1 325 ? 4.449 19.078 2.596 1 98.56 325 GLU A C 1
ATOM 2527 O O . GLU A 1 325 ? 4.191 20.266 2.42 1 98.56 325 GLU A O 1
ATOM 2532 N N . ILE A 1 326 ? 4.473 18.547 3.791 1 98.56 326 ILE A N 1
ATOM 2533 C CA . ILE A 1 326 ? 4.297 19.344 4.996 1 98.56 326 ILE A CA 1
ATOM 2534 C C . ILE A 1 326 ? 5.395 20.406 5.078 1 98.56 326 ILE A C 1
ATOM 2536 O O . ILE A 1 326 ? 5.117 21.578 5.328 1 98.56 326 ILE A O 1
ATOM 2540 N N . SER A 1 327 ? 6.609 19.984 4.855 1 98.62 327 SER A N 1
ATOM 2541 C CA . SER A 1 327 ? 7.77 20.859 4.883 1 98.62 327 SER A CA 1
ATOM 2542 C C . SER A 1 327 ? 7.621 22.016 3.887 1 98.62 327 SER A C 1
ATOM 2544 O O . SER A 1 327 ? 7.84 23.172 4.23 1 98.62 327 SER A O 1
ATOM 2546 N N . GLU A 1 328 ? 7.184 21.672 2.693 1 97.94 328 GLU A N 1
ATOM 2547 C CA . GLU A 1 328 ? 6.977 22.672 1.654 1 97.94 328 GLU A CA 1
ATOM 2548 C C . GLU A 1 328 ? 5.953 23.719 2.09 1 97.94 328 GLU A C 1
ATOM 2550 O O . GLU A 1 328 ? 6.105 24.906 1.798 1 97.94 328 GLU A O 1
ATOM 2555 N N . SER A 1 329 ? 4.961 23.328 2.771 1 97.88 329 SER A N 1
ATOM 2556 C CA . SER A 1 329 ? 3.889 24.203 3.217 1 97.88 329 SER A CA 1
ATOM 2557 C C . SER A 1 329 ? 4.324 25.047 4.414 1 97.88 329 SER A C 1
ATOM 2559 O O . SER A 1 329 ? 3.857 26.172 4.59 1 97.88 329 SER A O 1
ATOM 2561 N N . LEU A 1 330 ? 5.207 24.562 5.191 1 97.81 330 LEU A N 1
ATOM 2562 C CA . LEU A 1 330 ? 5.559 25.156 6.477 1 97.81 330 LEU A CA 1
ATOM 2563 C C . LEU A 1 330 ? 6.652 26.203 6.316 1 97.81 330 LEU A C 1
ATOM 2565 O O . LEU A 1 330 ? 6.652 27.219 7.012 1 97.81 330 LEU A O 1
ATOM 2569 N N . LEU A 1 331 ? 7.59 26.047 5.426 1 98.12 331 LEU A N 1
ATOM 2570 C CA . LEU A 1 331 ? 8.82 26.812 5.309 1 98.12 331 LEU A CA 1
ATOM 2571 C C . LEU A 1 331 ? 8.523 28.312 5.164 1 98.12 331 LEU A C 1
ATOM 2573 O O . LEU A 1 331 ? 9.156 29.141 5.812 1 98.12 331 LEU A O 1
ATOM 2577 N N . PRO A 1 332 ? 7.484 28.703 4.375 1 97.81 332 PRO A N 1
ATOM 2578 C CA . PRO A 1 332 ? 7.219 30.125 4.188 1 97.81 332 PRO A CA 1
ATOM 2579 C C . PRO A 1 332 ? 6.82 30.828 5.484 1 97.81 332 PRO A C 1
ATOM 2581 O O . PRO A 1 332 ? 6.887 32.062 5.57 1 97.81 332 PRO A O 1
ATOM 2584 N N . TYR A 1 333 ? 6.449 30.109 6.492 1 98.19 333 TYR A N 1
ATOM 2585 C CA . TYR A 1 333 ? 5.918 30.703 7.707 1 98.19 333 TYR A CA 1
ATOM 2586 C C . TYR A 1 333 ? 6.961 30.703 8.82 1 98.19 333 TYR A C 1
ATOM 2588 O O . TYR A 1 333 ? 6.746 31.297 9.883 1 98.19 333 TYR A O 1
ATOM 2596 N N . LEU A 1 334 ? 8.102 30.062 8.617 1 98 334 LEU A N 1
ATOM 2597 C CA . LEU A 1 334 ? 9.164 29.984 9.617 1 98 334 LEU A CA 1
ATOM 2598 C C . LEU A 1 334 ? 9.586 31.375 10.07 1 98 334 LEU A C 1
ATOM 2600 O O . LEU A 1 334 ? 9.633 31.656 11.273 1 98 334 LEU A O 1
ATOM 2604 N N . PRO A 1 335 ? 9.844 32.344 9.125 1 97.5 335 PRO A N 1
ATOM 2605 C CA . PRO A 1 335 ? 10.266 33.688 9.57 1 97.5 335 PRO A CA 1
ATOM 2606 C C . PRO A 1 335 ? 9.219 34.375 10.453 1 97.5 335 PRO A C 1
ATOM 2608 O O . PRO A 1 335 ? 9.57 34.969 11.469 1 97.5 335 PRO A O 1
ATOM 2611 N N . THR A 1 336 ? 7.973 34.188 10.062 1 97.81 336 THR A N 1
ATOM 2612 C CA . THR A 1 336 ? 6.895 34.844 10.805 1 97.81 336 THR A CA 1
ATOM 2613 C C . THR A 1 336 ? 6.777 34.25 12.211 1 97.81 336 THR A C 1
ATOM 2615 O O . THR A 1 336 ? 6.773 34.969 13.203 1 97.81 336 THR A O 1
ATOM 2618 N N . VAL A 1 337 ? 6.75 32.938 12.297 1 98.12 337 VAL A N 1
ATOM 2619 C CA . VAL A 1 337 ? 6.527 32.281 13.57 1 98.12 337 VAL A CA 1
ATOM 2620 C C . VAL A 1 337 ? 7.703 32.562 14.508 1 98.12 337 VAL A C 1
ATOM 2622 O O . VAL A 1 337 ? 7.512 32.812 15.695 1 98.12 337 VAL A O 1
ATOM 2625 N N . MET A 1 338 ? 8.891 32.625 13.977 1 97.75 338 MET A N 1
ATOM 2626 C CA . MET A 1 338 ? 10.094 32.781 14.789 1 97.75 338 MET A CA 1
ATOM 2627 C C . MET A 1 338 ? 10.32 34.25 15.125 1 97.75 338 MET A C 1
ATOM 2629 O O . MET A 1 338 ? 11.156 34.562 15.977 1 97.75 338 MET A O 1
ATOM 2633 N N . ALA A 1 339 ? 9.586 35.156 14.492 1 96.38 339 ALA A N 1
ATOM 2634 C CA . ALA A 1 339 ? 9.734 36.594 14.766 1 96.38 339 ALA A CA 1
ATOM 2635 C C . ALA A 1 339 ? 8.891 37 15.969 1 96.38 339 ALA A C 1
ATOM 2637 O O . ALA A 1 339 ? 9.164 38.031 16.594 1 96.38 339 ALA A O 1
ATOM 2638 N N . GLY A 1 340 ? 7.836 36.281 16.203 1 94.88 340 GLY A N 1
ATOM 2639 C CA . GLY A 1 340 ? 7.102 36.531 17.438 1 94.88 340 GLY A CA 1
ATOM 2640 C C . GLY A 1 340 ? 5.777 37.25 17.188 1 94.88 340 GLY A C 1
ATOM 2641 O O . GLY A 1 340 ? 5.266 37.25 16.078 1 94.88 340 GLY A O 1
ATOM 2642 N N . GLU A 1 341 ? 5.207 37.781 18.219 1 94.56 341 GLU A N 1
ATOM 2643 C CA . GLU A 1 341 ? 3.809 38.188 18.297 1 94.56 341 GLU A CA 1
ATOM 2644 C C . GLU A 1 341 ? 3.49 39.281 17.281 1 94.56 341 GLU A C 1
ATOM 2646 O O . GLU A 1 341 ? 2.432 39.281 16.656 1 94.56 341 GLU A O 1
ATOM 2651 N N . THR A 1 342 ? 4.355 40.25 17.172 1 95.56 342 THR A N 1
ATOM 2652 C CA . THR A 1 342 ? 4.105 41.344 16.234 1 95.56 342 THR A CA 1
ATOM 2653 C C . THR A 1 342 ? 3.984 40.812 14.812 1 95.56 342 THR A C 1
ATOM 2655 O O . THR A 1 342 ? 3.092 41.219 14.07 1 95.56 342 THR A O 1
ATOM 2658 N N . ALA A 1 343 ? 4.855 39.938 14.5 1 96.94 343 ALA A N 1
ATOM 2659 C CA . ALA A 1 343 ? 4.824 39.312 13.164 1 96.94 343 ALA A CA 1
ATOM 2660 C C . ALA A 1 343 ? 3.592 38.438 12.984 1 96.94 343 ALA A C 1
ATOM 2662 O O . ALA A 1 343 ? 3.035 38.344 11.891 1 96.94 343 ALA A O 1
ATOM 2663 N N . TRP A 1 344 ? 3.213 37.781 14.094 1 97.44 344 TRP A N 1
ATOM 2664 C CA . TRP A 1 344 ? 2.018 36.938 14.023 1 97.44 344 TRP A CA 1
ATOM 2665 C C . TRP A 1 344 ? 0.794 37.781 13.656 1 97.44 344 TRP A C 1
ATOM 2667 O O . TRP A 1 344 ? 0.025 37.406 12.766 1 97.44 344 TRP A O 1
ATOM 2677 N N . LYS A 1 345 ? 0.655 38.875 14.281 1 96.38 345 LYS A N 1
ATOM 2678 C CA . LYS A 1 345 ? -0.492 39.75 14.078 1 96.38 345 LYS A CA 1
ATOM 2679 C C . LYS A 1 345 ? -0.525 40.281 12.648 1 96.38 345 LYS A C 1
ATOM 2681 O O . LYS A 1 345 ? -1.6 40.531 12.094 1 96.38 345 LYS A O 1
ATOM 2686 N N . ALA A 1 346 ? 0.61 40.438 12.086 1 96.19 346 ALA A N 1
ATOM 2687 C CA . ALA A 1 346 ? 0.723 41 10.75 1 96.19 346 ALA A CA 1
ATOM 2688 C C . ALA A 1 346 ? 0.461 39.969 9.672 1 96.19 346 ALA A C 1
ATOM 2690 O O . ALA A 1 346 ? 0.273 40.281 8.5 1 96.19 346 ALA A O 1
ATOM 2691 N N . ASP A 1 347 ? 0.431 38.688 10.008 1 96.56 3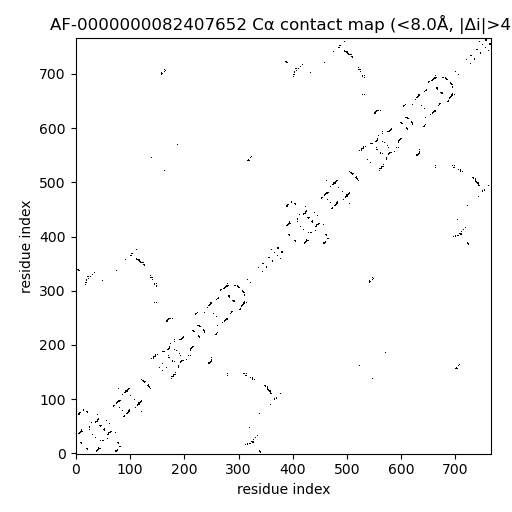47 ASP A N 1
ATOM 2692 C CA . ASP A 1 347 ? 0.183 37.594 9.094 1 96.56 347 ASP A CA 1
ATOM 2693 C C . ASP A 1 347 ? -1.16 36.906 9.383 1 96.56 347 ASP A C 1
ATOM 2695 O O . ASP A 1 347 ? -1.292 36.188 10.367 1 96.56 347 ASP A O 1
ATOM 2699 N N . GLU A 1 348 ? -2.092 37.094 8.523 1 96.12 348 GLU A N 1
ATOM 2700 C CA . GLU A 1 348 ? -3.461 36.625 8.766 1 96.12 348 GLU A CA 1
ATOM 2701 C C . GLU A 1 348 ? -3.52 35.125 8.953 1 96.12 348 GLU A C 1
ATOM 2703 O O . GLU A 1 348 ? -4.297 34.625 9.766 1 96.12 348 GLU A O 1
ATOM 2708 N N . THR A 1 349 ? -2.754 34.406 8.188 1 97.5 349 THR A N 1
ATOM 2709 C CA . THR A 1 349 ? -2.721 32.938 8.289 1 97.5 349 THR A CA 1
ATOM 2710 C C . THR A 1 349 ? -2.268 32.5 9.68 1 97.5 349 THR A C 1
ATOM 2712 O O . THR A 1 349 ? -2.922 31.688 10.32 1 97.5 349 THR A O 1
ATOM 2715 N N . VAL A 1 350 ? -1.192 33.094 10.195 1 98.19 350 VAL A N 1
ATOM 2716 C CA . VAL A 1 350 ? -0.64 32.719 11.492 1 98.19 350 VAL A CA 1
ATOM 2717 C C . VAL A 1 350 ? -1.53 33.25 12.609 1 98.19 350 VAL A C 1
ATOM 2719 O O . VAL A 1 350 ? -1.844 32.562 13.562 1 98.19 350 VAL A O 1
ATOM 2722 N N . ASP A 1 351 ? -1.996 34.438 12.445 1 97.5 351 ASP A N 1
ATOM 2723 C CA . ASP A 1 351 ? -2.807 35.062 13.484 1 97.5 351 ASP A CA 1
ATOM 2724 C C . ASP A 1 351 ? -4.086 34.281 13.742 1 97.5 351 ASP A C 1
ATOM 2726 O O . ASP A 1 351 ? -4.406 33.969 14.891 1 97.5 351 ASP A O 1
ATOM 2730 N N . ARG A 1 352 ? -4.762 33.875 12.711 1 96.88 352 ARG A N 1
ATOM 2731 C CA . ARG A 1 352 ? -6.039 33.188 12.828 1 96.88 352 ARG A CA 1
ATOM 2732 C C . ARG A 1 352 ? -5.836 31.734 13.25 1 96.88 352 ARG A C 1
ATOM 2734 O O . ARG A 1 352 ? -6.789 31.062 13.641 1 96.88 352 ARG A O 1
ATOM 2741 N N . ALA A 1 353 ? -4.629 31.297 13.188 1 98.12 353 ALA A N 1
ATOM 2742 C CA . ALA A 1 353 ? -4.336 29.906 13.531 1 98.12 353 ALA A CA 1
ATOM 2743 C C . ALA A 1 353 ? -4.023 29.766 15.023 1 98.12 353 ALA A C 1
ATOM 2745 O O . ALA A 1 353 ? -3.887 28.656 15.531 1 98.12 353 ALA A O 1
ATOM 2746 N N . ILE A 1 354 ? -3.902 30.859 15.727 1 98.5 354 ILE A N 1
ATOM 2747 C CA . ILE A 1 354 ? -3.684 30.812 17.172 1 98.5 354 ILE A CA 1
ATOM 2748 C C . ILE A 1 354 ? -4.984 30.438 17.875 1 98.5 354 ILE A C 1
ATOM 2750 O O . ILE A 1 354 ? -5.934 31.219 17.891 1 98.5 354 ILE A O 1
ATOM 2754 N N . GLU A 1 355 ? -5 29.266 18.453 1 97.88 355 GLU A N 1
ATOM 2755 C CA . GLU A 1 355 ? -6.215 28.75 19.078 1 97.88 355 GLU A CA 1
ATOM 2756 C C . GLU A 1 355 ? -6.25 29.094 20.562 1 97.88 355 GLU A C 1
ATOM 2758 O O . GLU A 1 355 ? -7.328 29.266 21.141 1 97.88 355 GLU A O 1
ATOM 2763 N N . ILE A 1 356 ? -5.145 29.125 21.172 1 98.44 356 ILE A N 1
ATOM 2764 C CA . ILE A 1 356 ? -4.934 29.5 22.562 1 98.44 356 ILE A CA 1
ATOM 2765 C C . ILE A 1 356 ? -3.732 30.438 22.672 1 98.44 356 ILE A C 1
ATOM 2767 O O . ILE A 1 356 ? -2.682 30.188 22.078 1 98.44 356 ILE A O 1
ATOM 2771 N N . ARG A 1 357 ? -3.918 31.578 23.266 1 98.06 357 ARG A N 1
ATOM 2772 C CA . ARG A 1 357 ? -2.871 32.562 23.453 1 98.06 357 ARG A CA 1
ATOM 2773 C C . ARG A 1 357 ? -2.621 32.844 24.938 1 98.06 357 ARG A C 1
ATOM 2775 O O . ARG A 1 357 ? -3.484 33.375 25.641 1 98.06 357 ARG A O 1
ATOM 2782 N N . ASP A 1 358 ? -1.452 32.438 25.359 1 97.75 358 ASP A N 1
ATOM 2783 C CA . ASP A 1 358 ? -1.08 32.625 26.766 1 97.75 358 ASP A CA 1
ATOM 2784 C C . ASP A 1 358 ? -2.135 32.031 27.688 1 97.75 358 ASP A C 1
ATOM 2786 O O . ASP A 1 358 ? -2.537 32.656 28.672 1 97.75 358 ASP A O 1
ATOM 2790 N N . GLY A 1 359 ? -2.627 30.875 27.266 1 98.19 359 GLY A N 1
ATOM 2791 C CA . GLY A 1 359 ? -3.578 30.141 28.094 1 98.19 359 GLY A CA 1
ATOM 2792 C C . GLY A 1 359 ? -5.016 30.562 27.859 1 98.19 359 GLY A C 1
ATOM 2793 O O . GLY A 1 359 ? -5.945 29.906 28.344 1 98.19 359 GLY A O 1
ATOM 2794 N N . VAL A 1 360 ? -5.27 31.625 27.172 1 98.44 360 VAL A N 1
ATOM 2795 C CA . VAL A 1 360 ? -6.617 32.125 26.906 1 98.44 360 VAL A CA 1
ATOM 2796 C C . VAL A 1 360 ? -7.133 31.516 25.594 1 98.44 360 VAL A C 1
ATOM 2798 O O . VAL A 1 360 ? -6.488 31.641 24.547 1 98.44 360 VAL A O 1
ATOM 2801 N N . ILE A 1 361 ? -8.281 30.906 25.656 1 98.31 361 ILE A N 1
ATOM 2802 C CA . ILE A 1 361 ? -8.867 30.297 24.469 1 98.31 361 ILE A CA 1
ATOM 2803 C C . ILE A 1 361 ? -9.32 31.375 23.5 1 98.31 361 ILE A C 1
ATOM 2805 O O . ILE A 1 361 ? -10.102 32.25 23.875 1 98.31 361 ILE A O 1
ATOM 2809 N N . VAL A 1 362 ? -8.812 31.328 22.297 1 97.44 362 VAL A N 1
ATOM 2810 C CA . VAL A 1 362 ? -9.148 32.281 21.25 1 97.44 362 VAL A CA 1
ATOM 2811 C C . VAL A 1 362 ? -10.195 31.672 20.312 1 97.44 362 VAL A C 1
ATOM 2813 O O . VAL A 1 362 ? -11.109 32.375 19.859 1 97.44 362 VAL A O 1
ATOM 2816 N N . ASN A 1 363 ? -10.125 30.375 20.031 1 96.38 363 ASN A N 1
ATOM 2817 C CA . ASN A 1 363 ? -11.055 29.656 19.156 1 96.38 363 ASN A CA 1
ATOM 2818 C C . ASN A 1 363 ? -12.352 29.328 19.891 1 96.38 363 ASN A C 1
ATOM 2820 O O . ASN A 1 363 ? -12.383 28.438 20.734 1 96.38 363 ASN A O 1
ATOM 2824 N N . PRO A 1 364 ? -13.43 29.906 19.516 1 95.19 364 PRO A N 1
ATOM 2825 C CA . PRO A 1 364 ? -14.672 29.688 20.25 1 95.19 364 PRO A CA 1
ATOM 2826 C C . PRO A 1 364 ? -15.227 28.266 20.094 1 95.19 364 PRO A C 1
ATOM 2828 O O . PRO A 1 364 ? -16.047 27.828 20.906 1 95.19 364 PRO A O 1
ATOM 2831 N N . ALA A 1 365 ? -14.852 27.578 19.094 1 93.88 365 ALA A N 1
ATOM 2832 C CA . ALA A 1 365 ? -15.305 26.203 18.922 1 93.88 365 ALA A CA 1
ATOM 2833 C C . ALA A 1 365 ? -14.875 25.328 20.094 1 93.88 365 ALA A C 1
ATOM 2835 O O . ALA A 1 365 ? -15.562 24.359 20.438 1 93.88 365 ALA A O 1
ATOM 2836 N N . ILE A 1 366 ? -13.719 25.672 20.703 1 96.38 366 ILE A N 1
ATOM 2837 C CA . ILE A 1 366 ? -13.211 24.906 21.844 1 96.38 366 ILE A CA 1
ATOM 2838 C C . ILE A 1 366 ? -14.164 25.062 23.031 1 96.38 366 ILE A C 1
ATOM 2840 O O . ILE A 1 366 ? -14.609 24.078 23.609 1 96.38 366 ILE A O 1
ATOM 2844 N N . THR A 1 367 ? -14.508 26.328 23.344 1 96.06 367 THR A N 1
ATOM 2845 C CA . THR A 1 367 ? -15.383 26.562 24.5 1 96.06 367 THR A CA 1
ATOM 2846 C C . THR A 1 367 ? -16.766 25.953 24.25 1 96.06 367 THR A C 1
ATOM 2848 O O . THR A 1 367 ? -17.359 25.375 25.172 1 96.06 367 THR A O 1
ATOM 2851 N N . ARG A 1 368 ? -17.266 26.047 23.031 1 94.44 368 ARG A N 1
ATOM 2852 C CA . ARG A 1 368 ? -18.578 25.5 22.703 1 94.44 368 ARG A CA 1
ATOM 2853 C C . ARG A 1 368 ? -18.594 23.984 22.812 1 94.44 368 ARG A C 1
ATOM 2855 O O . ARG A 1 368 ? -19.453 23.406 23.469 1 94.44 368 ARG A O 1
ATOM 2862 N N . PHE A 1 369 ? -17.641 23.375 22.234 1 92.88 369 PHE A N 1
ATOM 2863 C CA . PHE A 1 369 ? -17.641 21.922 22.156 1 92.88 369 PHE A CA 1
ATOM 2864 C C . PHE A 1 369 ? -17.359 21.312 23.531 1 92.88 369 PHE A C 1
ATOM 2866 O O . PHE A 1 369 ? -17.953 20.297 23.906 1 92.88 369 PHE A O 1
ATOM 2873 N N . GLN A 1 370 ? -16.453 21.969 24.281 1 95.19 370 GLN A N 1
ATOM 2874 C CA . GLN A 1 370 ? -16.047 21.406 25.562 1 95.19 370 GLN A CA 1
ATOM 2875 C C . GLN A 1 370 ? -16.906 21.953 26.703 1 95.19 370 GLN A C 1
ATOM 2877 O O . GLN A 1 370 ? -16.688 21.656 27.875 1 95.19 370 GLN A O 1
ATOM 2882 N N . HIS A 1 371 ? -17.875 22.781 26.391 1 95.38 371 HIS A N 1
ATOM 2883 C CA . HIS A 1 371 ? -18.781 23.375 27.375 1 95.38 371 HIS A CA 1
ATOM 2884 C C . HIS A 1 371 ? -18 24.125 28.453 1 95.38 371 HIS A C 1
ATOM 2886 O O . HIS A 1 371 ? -18.188 23.859 29.641 1 95.38 371 HIS A O 1
ATOM 2892 N N . ARG A 1 372 ? -17.219 25.047 27.953 1 96.12 372 ARG A N 1
ATOM 2893 C CA . ARG A 1 372 ? -16.422 25.875 28.844 1 96.12 372 ARG A CA 1
ATOM 2894 C C . ARG A 1 372 ? -16.953 27.297 28.906 1 96.12 372 ARG A C 1
ATOM 2896 O O . ARG A 1 372 ? -17.562 27.781 27.938 1 96.12 372 ARG A O 1
ATOM 2903 N N . SER A 1 373 ? -16.641 27.938 30.016 1 95.75 373 SER A N 1
ATOM 2904 C CA . SER A 1 373 ? -16.938 29.359 30.125 1 95.75 373 SER A CA 1
ATOM 2905 C C . SER A 1 373 ? -16.141 30.172 29.109 1 95.75 373 SER A C 1
ATOM 2907 O O . SER A 1 373 ? -14.969 29.875 28.859 1 95.75 373 SER A O 1
ATOM 2909 N N . ALA A 1 374 ? -16.75 31.203 28.547 1 93.44 374 ALA A N 1
ATOM 2910 C CA . ALA A 1 374 ? -16.047 32.094 27.625 1 93.44 374 ALA A CA 1
ATOM 2911 C C . ALA A 1 374 ? -15.008 32.938 28.359 1 93.44 374 ALA A C 1
ATOM 2913 O O . ALA A 1 374 ? -14.008 33.344 27.766 1 93.44 374 ALA A O 1
ATOM 2914 N N . ASP A 1 375 ? -15.258 33.125 29.641 1 94.31 375 ASP A N 1
ATOM 2915 C CA . ASP A 1 375 ? -14.367 33.969 30.438 1 94.31 375 ASP A CA 1
ATOM 2916 C C . ASP A 1 375 ? -13.219 33.125 31.031 1 94.31 375 ASP A C 1
ATOM 2918 O O . ASP A 1 375 ? -13.43 32 31.453 1 94.31 375 ASP A O 1
ATOM 2922 N N . TYR A 1 376 ? -12.148 33.656 31 1 94.5 376 TYR A N 1
ATOM 2923 C CA . TYR A 1 376 ? -10.992 33.031 31.609 1 94.5 376 TYR A CA 1
ATOM 2924 C C . TYR A 1 376 ? -11.234 32.781 33.094 1 94.5 376 TYR A C 1
ATOM 2926 O O . TYR A 1 376 ? -11.82 33.625 33.781 1 94.5 376 TYR A O 1
ATOM 2934 N N . PRO A 1 377 ? -10.758 31.641 33.625 1 95.62 377 PRO A N 1
ATOM 2935 C CA . PRO A 1 377 ? -9.852 30.625 33.094 1 95.62 377 PRO A CA 1
ATOM 2936 C C . PRO A 1 377 ? -10.594 29.516 32.375 1 95.62 377 PRO A C 1
ATOM 2938 O O . PRO A 1 377 ? -10.141 28.359 32.344 1 95.62 377 PRO A O 1
ATOM 2941 N N . HIS A 1 378 ? -11.773 29.781 31.781 1 95.94 378 HIS A N 1
ATOM 2942 C CA . HIS A 1 378 ? -12.539 28.906 30.906 1 95.94 378 HIS A CA 1
ATOM 2943 C C . HIS A 1 378 ? -12.93 27.609 31.609 1 95.94 378 HIS A C 1
ATOM 2945 O O . HIS A 1 378 ? -12.68 26.516 31.094 1 95.94 378 HIS A O 1
ATOM 2951 N N . ALA A 1 379 ? -13.516 27.688 32.75 1 94.38 379 ALA A N 1
ATOM 2952 C CA . ALA A 1 379 ? -13.938 26.531 33.5 1 94.38 379 ALA A CA 1
ATOM 2953 C C . ALA A 1 379 ? -14.93 25.672 32.719 1 94.38 379 ALA A C 1
ATOM 2955 O O . ALA A 1 379 ? -15.773 26.219 32 1 94.38 379 ALA A O 1
ATOM 2956 N N . VAL A 1 380 ? -14.75 24.375 32.812 1 92.31 380 VAL A N 1
ATOM 2957 C CA . VAL A 1 380 ? -15.727 23.484 32.219 1 92.31 380 VAL A CA 1
ATOM 2958 C C . VAL A 1 380 ? -17.062 23.609 32.938 1 92.31 380 VAL A C 1
ATOM 2960 O O . VAL A 1 380 ? -17.125 23.531 34.156 1 92.31 380 VAL A O 1
ATOM 2963 N N . ILE A 1 381 ? -18.047 23.844 32.156 1 89 381 ILE A N 1
ATOM 2964 C CA . ILE A 1 381 ? -19.375 24.047 32.75 1 89 381 ILE A CA 1
ATOM 2965 C C . ILE A 1 381 ? -20.109 22.719 32.812 1 89 381 ILE A C 1
ATOM 2967 O O . ILE A 1 381 ? -20.203 21.984 31.812 1 89 381 ILE A O 1
ATOM 2971 N N . ALA A 1 382 ? -20.188 22.234 33.969 1 71.69 382 ALA A N 1
ATOM 2972 C CA . ALA A 1 382 ? -20.922 21 34.219 1 71.69 382 ALA A CA 1
ATOM 2973 C C . ALA A 1 382 ? -22.344 21.109 33.656 1 71.69 382 ALA A C 1
ATOM 2975 O O . ALA A 1 382 ? -23 22.125 33.812 1 71.69 382 ALA A O 1
ATOM 2976 N N . GLU A 1 383 ? -22.719 20.328 32.562 1 58.66 383 GLU A N 1
ATOM 2977 C CA . GLU A 1 383 ? -24.156 20.25 32.312 1 58.66 383 GLU A CA 1
ATOM 2978 C C . GLU A 1 383 ? -24.938 20.031 33.594 1 58.66 383 GLU A C 1
ATOM 2980 O O . GLU A 1 383 ? -24.453 19.375 34.5 1 58.66 383 GLU A O 1
ATOM 2985 N N . MET B 1 1 ? -12.977 -48.375 -16.172 1 34.47 1 MET B N 1
ATOM 2986 C CA . MET B 1 1 ? -13.781 -47.469 -15.344 1 34.47 1 MET B CA 1
ATOM 2987 C C . MET B 1 1 ? -13.016 -46.188 -15.039 1 34.47 1 MET B C 1
ATOM 2989 O O . MET B 1 1 ? -11.898 -46.219 -14.523 1 34.47 1 MET B O 1
ATOM 2993 N N . ASN B 1 2 ? -12.93 -45.188 -15.859 1 44.72 2 ASN B N 1
ATOM 2994 C CA . ASN B 1 2 ? -12.141 -44 -16.078 1 44.72 2 ASN B CA 1
ATOM 2995 C C . ASN B 1 2 ? -11.914 -43.219 -14.773 1 44.72 2 ASN B C 1
ATOM 2997 O O . ASN B 1 2 ? -12.859 -42.688 -14.195 1 44.72 2 ASN B O 1
ATOM 3001 N N . ASN B 1 3 ? -11.133 -43.719 -13.75 1 60.38 3 ASN B N 1
ATOM 3002 C CA . ASN B 1 3 ? -11.086 -43.469 -12.312 1 60.38 3 ASN B CA 1
ATOM 3003 C C . ASN B 1 3 ? -10.836 -42 -12 1 60.38 3 ASN B C 1
ATOM 3005 O O . ASN B 1 3 ? -9.711 -41.531 -12.125 1 60.38 3 ASN B O 1
ATOM 3009 N N . ALA B 1 4 ? -11.852 -41.25 -12.031 1 83.62 4 ALA B N 1
ATOM 3010 C CA . ALA B 1 4 ? -11.875 -39.812 -11.695 1 83.62 4 ALA B CA 1
ATOM 3011 C C . ALA B 1 4 ? -11.273 -39.562 -10.312 1 83.62 4 ALA B C 1
ATOM 3013 O O . ALA B 1 4 ? -11.523 -40.344 -9.375 1 83.62 4 ALA B O 1
ATOM 3014 N N . ARG B 1 5 ? -10.305 -38.75 -10.211 1 94.56 5 ARG B N 1
ATOM 3015 C CA . ARG B 1 5 ? -9.516 -38.469 -9.016 1 94.56 5 ARG B CA 1
ATOM 3016 C C . ARG B 1 5 ? -10.188 -37.406 -8.164 1 94.56 5 ARG B C 1
ATOM 3018 O O . ARG B 1 5 ? -10.867 -36.5 -8.688 1 94.56 5 ARG B O 1
ATOM 3025 N N . THR B 1 6 ? -10 -37.562 -6.898 1 98.06 6 THR B N 1
ATOM 3026 C CA . THR B 1 6 ? -10.445 -36.531 -5.965 1 98.06 6 THR B CA 1
ATOM 3027 C C . THR B 1 6 ? -9.383 -35.469 -5.812 1 98.06 6 THR B C 1
ATOM 3029 O O . THR B 1 6 ? -8.195 -35.719 -6.008 1 98.06 6 THR B O 1
ATOM 3032 N N . LEU B 1 7 ? -9.891 -34.281 -5.52 1 98.56 7 LEU B N 1
ATOM 3033 C CA . LEU B 1 7 ? -9.016 -33.125 -5.324 1 98.56 7 LEU B CA 1
ATOM 3034 C C . LEU B 1 7 ? -9.156 -32.562 -3.912 1 98.56 7 LEU B C 1
ATOM 3036 O O . LEU B 1 7 ? -10.266 -32.281 -3.461 1 98.56 7 LEU B O 1
ATOM 3040 N N . GLY B 1 8 ? -8.055 -32.531 -3.166 1 98.75 8 GLY B N 1
ATOM 3041 C CA . GLY B 1 8 ? -7.984 -31.812 -1.903 1 98.75 8 GLY B CA 1
ATOM 3042 C C . GLY B 1 8 ? -7.344 -30.438 -2.031 1 98.75 8 GLY B C 1
ATOM 3043 O O . GLY B 1 8 ? -6.203 -30.312 -2.486 1 98.75 8 GLY B O 1
ATOM 3044 N N . VAL B 1 9 ? -8.047 -29.375 -1.67 1 98.75 9 VAL B N 1
ATOM 3045 C CA . VAL B 1 9 ? -7.559 -28 -1.799 1 98.75 9 VAL B CA 1
ATOM 3046 C C . VAL B 1 9 ? -7.152 -27.469 -0.427 1 98.75 9 VAL B C 1
ATOM 3048 O O . VAL B 1 9 ? -7.98 -27.391 0.482 1 98.75 9 VAL B O 1
ATOM 3051 N N . ILE B 1 10 ? -5.91 -27.094 -0.33 1 97.75 10 ILE B N 1
ATOM 3052 C CA . ILE B 1 10 ? -5.359 -26.578 0.919 1 97.75 10 ILE B CA 1
ATOM 3053 C C . ILE B 1 10 ? -5.398 -25.047 0.907 1 97.75 10 ILE B C 1
ATOM 3055 O O . ILE B 1 10 ? -4.965 -24.422 -0.06 1 97.75 10 ILE B O 1
ATOM 3059 N N . GLY B 1 11 ? -5.91 -24.484 1.978 1 95.38 11 GLY B N 1
ATOM 3060 C CA . GLY B 1 11 ? -6.039 -23.031 2.061 1 95.38 11 GLY B CA 1
ATOM 3061 C C . GLY B 1 11 ? -4.98 -22.391 2.936 1 95.38 11 GLY B C 1
ATOM 3062 O O . GLY B 1 11 ? -4.52 -21.281 2.648 1 95.38 11 GLY B O 1
ATOM 3063 N N . GLN B 1 12 ? -4.574 -23.031 3.953 1 93.06 12 GLN B N 1
ATOM 3064 C CA . GLN B 1 12 ? -3.586 -22.484 4.879 1 93.06 12 GLN B CA 1
ATOM 3065 C C . GLN B 1 12 ? -2.172 -22.906 4.484 1 93.06 12 GLN B C 1
ATOM 3067 O O . GLN B 1 12 ? -1.815 -24.078 4.582 1 93.06 12 GLN B O 1
ATOM 3072 N N . SER B 1 13 ? -1.438 -21.938 4.102 1 93.44 13 SER B N 1
ATOM 3073 C CA . SER B 1 13 ? -0.059 -22.203 3.701 1 93.44 13 SER B CA 1
ATOM 3074 C C . SER B 1 13 ? 0.856 -22.328 4.918 1 93.44 13 SER B C 1
ATOM 3076 O O . SER B 1 13 ? 0.647 -21.641 5.926 1 93.44 13 SER B O 1
ATOM 3078 N N . SER B 1 14 ? 1.83 -23.156 4.809 1 92.62 14 SER B N 1
ATOM 3079 C CA . SER B 1 14 ? 2.865 -23.25 5.832 1 92.62 14 SER B CA 1
ATOM 3080 C C . SER B 1 14 ? 3.881 -22.109 5.684 1 92.62 14 SER B C 1
ATOM 3082 O O . SER B 1 14 ? 4.668 -21.859 6.598 1 92.62 14 SER B O 1
ATOM 3084 N N . LYS B 1 15 ? 3.918 -21.5 4.504 1 92.75 15 LYS B N 1
ATOM 3085 C CA . LYS B 1 15 ? 4.797 -20.359 4.293 1 92.75 15 LYS B CA 1
ATOM 3086 C C . LYS B 1 15 ? 4.25 -19.109 4.988 1 92.75 15 LYS B C 1
ATOM 3088 O O . LYS B 1 15 ? 3.133 -18.672 4.707 1 92.75 15 LYS B O 1
ATOM 3093 N N . PRO B 1 16 ? 5.062 -18.484 5.887 1 94.38 16 PRO B N 1
ATOM 3094 C CA . PRO B 1 16 ? 4.574 -17.312 6.617 1 94.38 16 PRO B CA 1
ATOM 3095 C C . PRO B 1 16 ? 4.113 -16.188 5.695 1 94.38 16 PRO B C 1
ATOM 3097 O O . PRO B 1 16 ? 4.781 -15.883 4.703 1 94.38 16 PRO B O 1
ATOM 3100 N N . ALA B 1 17 ? 2.955 -15.664 5.965 1 95.94 17 ALA B N 1
ATOM 3101 C CA . ALA B 1 17 ? 2.383 -14.5 5.293 1 95.94 17 ALA B CA 1
ATOM 3102 C C . ALA B 1 17 ? 1.967 -14.844 3.863 1 95.94 17 ALA B C 1
ATOM 3104 O O . ALA B 1 17 ? 1.794 -13.945 3.031 1 95.94 17 ALA B O 1
ATOM 3105 N N . GLU B 1 18 ? 1.91 -16.141 3.535 1 96.88 18 GLU B N 1
ATOM 3106 C CA . GLU B 1 18 ? 1.288 -16.562 2.283 1 96.88 18 GLU B CA 1
ATOM 3107 C C . GLU B 1 18 ? -0.23 -16.641 2.42 1 96.88 18 GLU B C 1
ATOM 3109 O O . GLU B 1 18 ? -0.753 -17.469 3.162 1 96.88 18 GLU B O 1
ATOM 3114 N N . ARG B 1 19 ? -0.93 -15.797 1.687 1 97 19 ARG B N 1
ATOM 3115 C CA . ARG B 1 19 ? -2.365 -15.656 1.908 1 97 19 ARG B CA 1
ATOM 3116 C C . ARG B 1 19 ? -3.152 -16.031 0.656 1 97 19 ARG B C 1
ATOM 3118 O O . ARG B 1 19 ? -4.383 -16.062 0.682 1 97 19 ARG B O 1
ATOM 3125 N N . ARG B 1 20 ? -2.482 -16.312 -0.433 1 98.19 20 ARG B N 1
ATOM 3126 C CA . ARG B 1 20 ? -3.158 -16.656 -1.68 1 98.19 20 ARG B CA 1
ATOM 3127 C C . ARG B 1 20 ? -3.818 -18.031 -1.583 1 98.19 20 ARG B C 1
ATOM 3129 O O . ARG B 1 20 ? -3.256 -18.953 -0.992 1 98.19 20 ARG B O 1
ATOM 3136 N N . LEU B 1 21 ? -4.941 -18.062 -2.242 1 98.44 21 LEU B N 1
ATOM 3137 C CA . LEU B 1 21 ? -5.648 -19.328 -2.451 1 98.44 21 LEU B CA 1
ATOM 3138 C C . LEU B 1 21 ? -5.574 -19.75 -3.914 1 98.44 21 LEU B C 1
ATOM 3140 O O . LEU B 1 21 ? -5.531 -18.906 -4.812 1 98.44 21 LEU B O 1
ATOM 3144 N N . PRO B 1 22 ? -5.586 -21.047 -4.129 1 98.44 22 PRO B N 1
ATOM 3145 C CA . PRO B 1 22 ? -5.535 -21.5 -5.523 1 98.44 22 PRO B CA 1
ATOM 3146 C C . PRO B 1 22 ? -6.875 -21.344 -6.242 1 98.44 22 PRO B C 1
ATOM 3148 O O . PRO B 1 22 ? -6.906 -21.109 -7.453 1 98.44 22 PRO B O 1
ATOM 3151 N N . ILE B 1 23 ? -7.957 -21.531 -5.535 1 98.69 23 ILE B N 1
ATOM 3152 C CA . ILE B 1 23 ? -9.289 -21.297 -6.078 1 98.69 23 ILE B CA 1
ATOM 3153 C C . ILE B 1 23 ? -10.023 -20.266 -5.227 1 98.69 23 ILE B C 1
ATOM 3155 O O . ILE B 1 23 ? -10.234 -20.469 -4.027 1 98.69 23 ILE B O 1
ATOM 3159 N N . HIS B 1 24 ? -10.344 -19.188 -5.832 1 98.56 24 HIS B N 1
ATOM 3160 C CA . HIS B 1 24 ? -11.094 -18.172 -5.102 1 98.56 24 HIS B CA 1
ATOM 3161 C C . HIS B 1 24 ? -12.453 -18.703 -4.664 1 98.56 24 HIS B C 1
ATOM 3163 O O . HIS B 1 24 ? -13.156 -19.344 -5.449 1 98.56 24 HIS B O 1
ATOM 3169 N N . PRO B 1 25 ? -12.875 -18.453 -3.457 1 97.88 25 PRO B N 1
ATOM 3170 C CA . PRO B 1 25 ? -14.141 -18.984 -2.971 1 97.88 25 PRO B CA 1
ATOM 3171 C C . PRO B 1 25 ? -15.328 -18.594 -3.846 1 97.88 25 PRO B C 1
ATOM 3173 O O . PRO B 1 25 ? -16.281 -19.359 -3.988 1 97.88 25 PRO B O 1
ATOM 3176 N N . ALA B 1 26 ? -15.273 -17.484 -4.477 1 96.69 26 ALA B N 1
ATOM 3177 C CA . ALA B 1 26 ? -16.359 -16.984 -5.312 1 96.69 26 ALA B CA 1
ATOM 3178 C C . ALA B 1 26 ? -16.438 -17.766 -6.625 1 96.69 26 ALA B C 1
ATOM 3180 O O . ALA B 1 26 ? -17.391 -17.594 -7.395 1 96.69 26 ALA B O 1
ATOM 3181 N N . HIS B 1 27 ? -15.508 -18.609 -6.934 1 98.12 27 HIS B N 1
ATOM 3182 C CA . HIS B 1 27 ? -15.438 -19.234 -8.258 1 98.12 27 HIS B CA 1
ATOM 3183 C C . HIS B 1 27 ? -15.914 -20.672 -8.211 1 98.12 27 HIS B C 1
ATOM 3185 O O . HIS B 1 27 ? -16.031 -21.328 -9.258 1 98.12 27 HIS B O 1
ATOM 3191 N N . PHE B 1 28 ? -16.203 -21.234 -7.043 1 98.19 28 PHE B N 1
ATOM 3192 C CA . PHE B 1 28 ? -16.562 -22.641 -6.957 1 98.19 28 PHE B CA 1
ATOM 3193 C C . PHE B 1 28 ? -17.844 -22.938 -7.719 1 98.19 28 PHE B C 1
ATOM 3195 O O . PHE B 1 28 ? -18 -24 -8.312 1 98.19 28 PHE B O 1
ATOM 3202 N N . ASP B 1 29 ? -18.75 -21.984 -7.77 1 96.25 29 ASP B N 1
ATOM 3203 C CA . ASP B 1 29 ? -20.031 -22.188 -8.445 1 96.25 29 ASP B CA 1
ATOM 3204 C C . ASP B 1 29 ? -19.859 -22.188 -9.961 1 96.25 29 ASP B C 1
ATOM 3206 O O . ASP B 1 29 ? -20.766 -22.578 -10.688 1 96.25 29 ASP B O 1
ATOM 3210 N N . ARG B 1 30 ? -18.703 -21.797 -10.422 1 97.19 30 ARG B N 1
ATOM 3211 C CA . ARG B 1 30 ? -18.406 -21.781 -11.844 1 97.19 30 ARG B CA 1
ATOM 3212 C C . ARG B 1 30 ? -17.906 -23.156 -12.312 1 97.19 30 ARG B C 1
ATOM 3214 O O . ARG B 1 30 ? -17.828 -23.422 -13.508 1 97.19 30 ARG B O 1
ATOM 3221 N N . ILE B 1 31 ? -17.531 -23.984 -11.367 1 98.06 31 ILE B N 1
ATOM 3222 C CA . ILE B 1 31 ? -17 -25.312 -11.672 1 98.06 31 ILE B CA 1
ATOM 3223 C C . ILE B 1 31 ? -18.141 -26.281 -11.922 1 98.06 31 ILE B C 1
ATOM 3225 O O . ILE B 1 31 ? -19.172 -26.234 -11.242 1 98.06 31 ILE B O 1
ATOM 3229 N N . ASP B 1 32 ? -17.953 -27.156 -12.906 1 96.81 32 ASP B N 1
ATOM 3230 C CA . ASP B 1 32 ? -18.953 -28.188 -13.211 1 96.81 32 ASP B CA 1
ATOM 3231 C C . ASP B 1 32 ? -19.312 -28.984 -11.969 1 96.81 32 ASP B C 1
ATOM 3233 O O . ASP B 1 32 ? -18.438 -29.375 -11.195 1 96.81 32 ASP B O 1
ATOM 3237 N N . ALA B 1 33 ? -20.594 -29.266 -11.766 1 96.38 33 ALA B N 1
ATOM 3238 C CA . ALA B 1 33 ? -21.109 -29.906 -10.562 1 96.38 33 ALA B CA 1
ATOM 3239 C C . ALA B 1 33 ? -20.484 -31.281 -10.352 1 96.38 33 ALA B C 1
ATOM 3241 O O . ALA B 1 33 ? -20.219 -31.688 -9.219 1 96.38 33 ALA B O 1
ATOM 3242 N N . GLU B 1 34 ? -20.297 -31.938 -11.438 1 95.56 34 GLU B N 1
ATOM 3243 C CA . GLU B 1 34 ? -19.703 -33.281 -11.336 1 95.56 34 GLU B CA 1
ATOM 3244 C C . GLU B 1 34 ? -18.281 -33.219 -10.797 1 95.56 34 GLU B C 1
ATOM 3246 O O . GLU B 1 34 ? -17.875 -34.031 -9.977 1 95.56 34 GLU B O 1
ATOM 3251 N N . LEU B 1 35 ? -17.594 -32.25 -11.234 1 96.62 35 LEU B N 1
ATOM 3252 C CA . LEU B 1 35 ? -16.219 -32.062 -10.766 1 96.62 35 LEU B CA 1
ATOM 3253 C C . LEU B 1 35 ? -16.203 -31.625 -9.305 1 96.62 35 LEU B C 1
ATOM 3255 O O . LEU B 1 35 ? -15.406 -32.156 -8.508 1 96.62 35 LEU B O 1
ATOM 3259 N N . ARG B 1 36 ? -17.031 -30.719 -8.93 1 96.56 36 ARG B N 1
ATOM 3260 C CA . ARG B 1 36 ? -17.062 -30.188 -7.57 1 96.56 36 ARG B CA 1
ATOM 3261 C C . ARG B 1 36 ? -17.422 -31.266 -6.559 1 96.56 36 ARG B C 1
ATOM 3263 O O . ARG B 1 36 ? -17 -31.203 -5.402 1 96.56 36 ARG B O 1
ATOM 3270 N N . SER B 1 37 ? -18.141 -32.219 -7.027 1 96.94 37 SER B N 1
ATOM 3271 C CA . SER B 1 37 ? -18.594 -33.281 -6.133 1 96.94 37 SER B CA 1
ATOM 3272 C C . SER B 1 37 ? -17.422 -34.156 -5.684 1 96.94 37 SER B C 1
ATOM 3274 O O . SER B 1 37 ? -17.594 -35.031 -4.836 1 96.94 37 SER B O 1
ATOM 3276 N N . ARG B 1 38 ? -16.25 -33.875 -6.199 1 97.81 38 ARG B N 1
ATOM 3277 C CA . ARG B 1 38 ? -15.055 -34.625 -5.812 1 97.81 38 ARG B CA 1
ATOM 3278 C C . ARG B 1 38 ? -13.969 -33.688 -5.301 1 97.81 38 ARG B C 1
ATOM 3280 O O . ARG B 1 38 ? -12.797 -34.062 -5.211 1 97.81 38 ARG B O 1
ATOM 3287 N N . ILE B 1 39 ? -14.312 -32.469 -4.992 1 98.56 39 ILE B N 1
ATOM 3288 C CA . ILE B 1 39 ? -13.383 -31.484 -4.441 1 98.56 39 ILE B CA 1
ATOM 3289 C C . ILE B 1 39 ? -13.617 -31.344 -2.939 1 98.56 39 ILE B C 1
ATOM 3291 O O . ILE B 1 39 ? -14.75 -31.125 -2.502 1 98.56 39 ILE B O 1
ATOM 3295 N N . TYR B 1 40 ? -12.594 -31.531 -2.158 1 98.75 40 TYR B N 1
ATOM 3296 C CA . TYR B 1 40 ? -12.617 -31.312 -0.717 1 98.75 40 TYR B CA 1
ATOM 3297 C C . TYR B 1 40 ? -11.797 -30.078 -0.347 1 98.75 40 TYR B C 1
ATOM 3299 O O . TYR B 1 40 ? -10.703 -29.875 -0.881 1 98.75 40 TYR B O 1
ATOM 3307 N N . LEU B 1 41 ? -12.328 -29.219 0.548 1 98.75 41 LEU B N 1
ATOM 3308 C CA . LEU B 1 41 ? -11.641 -28.016 0.977 1 98.75 41 LEU B CA 1
ATOM 3309 C C . LEU B 1 41 ? -11.156 -28.141 2.416 1 98.75 41 LEU B C 1
ATOM 3311 O O . LEU B 1 41 ? -11.82 -28.766 3.244 1 98.75 41 LEU B O 1
ATOM 3315 N N . GLU B 1 42 ? -10.023 -27.562 2.648 1 98.75 42 GLU B N 1
ATOM 3316 C CA . GLU B 1 42 ? -9.539 -27.484 4.02 1 98.75 42 GLU B CA 1
ATOM 3317 C C . GLU B 1 42 ? -10.461 -26.625 4.887 1 98.75 42 GLU B C 1
ATOM 3319 O O . GLU B 1 42 ? -10.969 -25.594 4.434 1 98.75 42 GLU B O 1
ATOM 3324 N N . GLU B 1 43 ? -10.539 -27.031 6.145 1 98.5 43 GLU B N 1
ATOM 3325 C CA . GLU B 1 43 ? -11.328 -26.25 7.102 1 98.5 43 GLU B CA 1
ATOM 3326 C C . GLU B 1 43 ? -10.859 -24.797 7.16 1 98.5 43 GLU B C 1
ATOM 3328 O O . GLU B 1 43 ? -9.656 -24.531 7.246 1 98.5 43 GLU B O 1
ATOM 3333 N N . GLY B 1 44 ? -11.852 -23.859 7.086 1 97.94 44 GLY B N 1
ATOM 3334 C CA . GLY B 1 44 ? -11.539 -22.438 7.172 1 97.94 44 GLY B CA 1
ATOM 3335 C C . GLY B 1 44 ? -11.078 -21.844 5.855 1 97.94 44 GLY B C 1
ATOM 3336 O O . GLY B 1 44 ? -10.625 -20.703 5.805 1 97.94 44 GLY B O 1
ATOM 3337 N N . TYR B 1 45 ? -11.227 -22.562 4.785 1 98.19 45 TYR B N 1
ATOM 3338 C CA . TYR B 1 45 ? -10.68 -22.203 3.484 1 98.19 45 TYR B CA 1
ATOM 3339 C C . TYR B 1 45 ? -11.109 -20.797 3.072 1 98.19 45 TYR B C 1
ATOM 3341 O O . TYR B 1 45 ? -10.297 -20 2.602 1 98.19 45 TYR B O 1
ATOM 3349 N N . GLY B 1 46 ? -12.336 -20.484 3.293 1 97.06 46 GLY B N 1
ATOM 3350 C CA . GLY B 1 46 ? -12.898 -19.25 2.758 1 97.06 46 GLY B CA 1
ATOM 3351 C C . GLY B 1 46 ? -12.93 -18.109 3.768 1 97.06 46 GLY B C 1
ATOM 3352 O O . GLY B 1 46 ? -13.305 -16.984 3.436 1 97.06 46 GLY B O 1
ATOM 3353 N N . HIS B 1 47 ? -12.43 -18.328 5.031 1 95.25 47 HIS B N 1
ATOM 3354 C CA . HIS B 1 47 ? -12.641 -17.391 6.133 1 95.25 47 HIS B CA 1
ATOM 3355 C C . HIS B 1 47 ? -12.016 -16.031 5.828 1 95.25 47 HIS B C 1
ATOM 3357 O O . HIS B 1 47 ? -12.656 -14.992 6 1 95.25 47 HIS B O 1
ATOM 3363 N N . PRO B 1 48 ? -10.812 -15.992 5.293 1 93.19 48 PRO B N 1
ATOM 3364 C CA . PRO B 1 48 ? -10.219 -14.68 5.02 1 93.19 48 PRO B CA 1
ATOM 3365 C C . PRO B 1 48 ? -10.984 -13.891 3.959 1 93.19 48 PRO B C 1
ATOM 3367 O O . PRO B 1 48 ? -10.812 -12.68 3.842 1 93.19 48 PRO B O 1
ATOM 3370 N N . PHE B 1 49 ? -11.844 -14.594 3.232 1 94.75 49 PHE B N 1
ATOM 3371 C CA . PHE B 1 49 ? -12.562 -13.977 2.125 1 94.75 49 PHE B CA 1
ATOM 3372 C C . PHE B 1 49 ? -14.031 -13.766 2.49 1 94.75 49 PHE B C 1
ATOM 3374 O O . PHE B 1 49 ? -14.836 -13.391 1.64 1 94.75 49 PHE B O 1
ATOM 3381 N N . GLY B 1 50 ? -14.398 -14.117 3.707 1 92.38 50 GLY B N 1
ATOM 3382 C CA . GLY B 1 50 ? -15.75 -13.875 4.191 1 92.38 50 GLY B CA 1
ATOM 3383 C C . GLY B 1 50 ? -16.703 -15.016 3.896 1 92.38 50 GLY B C 1
ATOM 3384 O O . GLY B 1 50 ? -17.922 -14.844 3.969 1 92.38 50 GLY B O 1
ATOM 3385 N N . TYR B 1 51 ? -16.203 -16.156 3.52 1 95.44 51 TYR B N 1
ATOM 3386 C CA . TYR B 1 51 ? -17.031 -17.312 3.24 1 95.44 51 TYR B CA 1
ATOM 3387 C C . TYR B 1 51 ? -16.922 -18.344 4.359 1 95.44 51 TYR B C 1
ATOM 3389 O O . TYR B 1 51 ? -15.82 -18.719 4.762 1 95.44 51 TYR B O 1
ATOM 3397 N N . SER B 1 52 ? -18.047 -18.812 4.82 1 96.06 52 SER B N 1
ATOM 3398 C CA . SER B 1 52 ? -18.062 -19.812 5.883 1 96.06 52 SER B CA 1
ATOM 3399 C C . SER B 1 52 ? -17.875 -21.219 5.324 1 96.06 52 SER B C 1
ATOM 3401 O O . SER B 1 52 ? -18.156 -21.469 4.148 1 96.06 52 SER B O 1
ATOM 3403 N N . ASP B 1 53 ? -17.438 -22.094 6.199 1 98.06 53 ASP B N 1
ATOM 3404 C CA . ASP B 1 53 ? -17.344 -23.5 5.812 1 98.06 53 ASP B CA 1
ATOM 3405 C C . ASP B 1 53 ? -18.719 -24.062 5.445 1 98.06 53 ASP B C 1
ATOM 3407 O O . ASP B 1 53 ? -18.844 -24.859 4.523 1 98.06 53 ASP B O 1
ATOM 3411 N N . ASP B 1 54 ? -19.703 -23.594 6.152 1 97.62 54 ASP B N 1
ATOM 3412 C CA . ASP B 1 54 ? -21.078 -24.031 5.887 1 97.62 54 ASP B CA 1
ATOM 3413 C C . ASP B 1 54 ? -21.5 -23.672 4.473 1 97.62 54 ASP B C 1
ATOM 3415 O O . ASP B 1 54 ? -22.062 -24.5 3.748 1 97.62 54 ASP B O 1
ATOM 3419 N N . TYR B 1 55 ? -21.219 -22.516 4.094 1 96.56 55 TYR B N 1
ATOM 3420 C CA . TYR B 1 55 ? -21.562 -22.062 2.752 1 96.56 55 TYR B CA 1
ATOM 3421 C C . TYR B 1 55 ? -20.828 -22.875 1.692 1 96.56 55 TYR B C 1
ATOM 3423 O O . TYR B 1 55 ? -21.438 -23.375 0.75 1 96.56 55 TYR B O 1
ATOM 3431 N N . LEU B 1 56 ? -19.578 -23.047 1.82 1 98 56 LEU B N 1
ATOM 3432 C CA . LEU B 1 56 ? -18.734 -23.703 0.808 1 98 56 LEU B CA 1
ATOM 3433 C C . LEU B 1 56 ? -19.031 -25.188 0.743 1 98 56 LEU B C 1
ATOM 3435 O O . LEU B 1 56 ? -18.906 -25.812 -0.32 1 98 56 LEU B O 1
ATOM 3439 N N . SER B 1 57 ? -19.406 -25.781 1.923 1 98.06 57 SER B N 1
ATOM 3440 C CA . SER B 1 57 ? -19.688 -27.219 1.963 1 98.06 57 SER B CA 1
ATOM 3441 C C . SER B 1 57 ? -20.844 -27.578 1.036 1 98.06 57 SER B C 1
ATOM 3443 O O . SER B 1 57 ? -20.938 -28.734 0.587 1 98.06 57 SER B O 1
ATOM 3445 N N . ARG B 1 58 ? -21.625 -26.609 0.676 1 97.62 58 ARG B N 1
ATOM 3446 C CA . ARG B 1 58 ? -22.766 -26.844 -0.21 1 97.62 58 ARG B CA 1
ATOM 3447 C C . ARG B 1 58 ? -22.328 -26.844 -1.671 1 97.62 58 ARG B C 1
ATOM 3449 O O . ARG B 1 58 ? -23.062 -27.297 -2.545 1 97.62 58 ARG B O 1
ATOM 3456 N N . LEU B 1 59 ? -21.203 -26.375 -1.96 1 97.88 59 LEU B N 1
ATOM 3457 C CA . LEU B 1 59 ? -20.75 -26.219 -3.334 1 97.88 59 LEU B CA 1
ATOM 3458 C C . LEU B 1 59 ? -19.781 -27.328 -3.715 1 97.88 59 LEU B C 1
ATOM 3460 O O . LEU B 1 59 ? -19.594 -27.625 -4.898 1 97.88 59 LEU B O 1
ATOM 3464 N N . VAL B 1 60 ? -19.125 -27.906 -2.74 1 98.5 60 VAL B N 1
ATOM 3465 C CA . VAL B 1 60 ? -18.094 -28.906 -2.996 1 98.5 60 VAL B CA 1
ATOM 3466 C C . VAL B 1 60 ? -18.469 -30.219 -2.305 1 98.5 60 VAL B C 1
ATOM 3468 O O . VAL B 1 60 ? -19.547 -30.344 -1.72 1 98.5 60 VAL B O 1
ATOM 3471 N N . ALA B 1 61 ? -17.594 -31.297 -2.422 1 98.06 61 ALA B N 1
ATOM 3472 C CA . ALA B 1 61 ? -17.859 -32.625 -1.847 1 98.06 61 ALA B CA 1
ATOM 3473 C C . ALA B 1 61 ? -17.891 -32.562 -0.322 1 98.06 61 ALA B C 1
ATOM 3475 O O . ALA B 1 61 ? -18.641 -33.281 0.32 1 98.06 61 ALA B O 1
ATOM 3476 N N . GLY B 1 62 ? -17 -31.641 0.244 1 98.06 62 GLY B N 1
ATOM 3477 C CA . GLY B 1 62 ? -16.984 -31.516 1.692 1 98.06 62 GLY B CA 1
ATOM 3478 C C . GLY B 1 62 ? -15.82 -30.703 2.217 1 98.06 62 GLY B C 1
ATOM 3479 O O . GLY B 1 62 ? -14.938 -30.312 1.454 1 98.06 62 GLY B O 1
ATOM 3480 N N . ILE B 1 63 ? -15.906 -30.422 3.543 1 98.56 63 ILE B N 1
ATOM 3481 C CA . ILE B 1 63 ? -14.844 -29.75 4.293 1 98.56 63 ILE B CA 1
ATOM 3482 C C . ILE B 1 63 ? -14.102 -30.766 5.148 1 98.56 63 ILE B C 1
ATOM 3484 O O . ILE B 1 63 ? -14.719 -31.625 5.785 1 98.56 63 ILE B O 1
ATOM 3488 N N . ARG B 1 64 ? -12.805 -30.719 5.066 1 98.38 64 ARG B N 1
ATOM 3489 C CA . ARG B 1 64 ? -11.961 -31.672 5.785 1 98.38 64 ARG B CA 1
ATOM 3490 C C . ARG B 1 64 ? -10.82 -30.953 6.504 1 98.38 64 ARG B C 1
ATOM 3492 O O . ARG B 1 64 ? -10.469 -29.828 6.152 1 98.38 64 ARG B O 1
ATOM 3499 N N . THR B 1 65 ? -10.289 -31.594 7.547 1 98.25 65 THR B N 1
ATOM 3500 C CA . THR B 1 65 ? -9.023 -31.125 8.109 1 98.25 65 THR B CA 1
ATOM 3501 C C . THR B 1 65 ? -7.879 -31.328 7.125 1 98.25 65 THR B C 1
ATOM 3503 O O . THR B 1 65 ? -7.996 -32.125 6.188 1 98.25 65 THR B O 1
ATOM 3506 N N . ARG B 1 66 ? -6.848 -30.641 7.324 1 97.44 66 ARG B N 1
ATOM 3507 C CA . ARG B 1 66 ? -5.664 -30.797 6.484 1 97.44 66 ARG B CA 1
ATOM 3508 C C . ARG B 1 66 ? -5.207 -32.25 6.457 1 97.44 66 ARG B C 1
ATOM 3510 O O . ARG B 1 66 ? -4.926 -32.812 5.387 1 97.44 66 ARG B O 1
ATOM 3517 N N . LYS B 1 67 ? -5.121 -32.875 7.641 1 96.88 67 LYS B N 1
ATOM 3518 C CA . LYS B 1 67 ? -4.691 -34.25 7.77 1 96.88 67 LYS B CA 1
ATOM 3519 C C . LYS B 1 67 ? -5.582 -35.188 6.945 1 96.88 67 LYS B C 1
ATOM 3521 O O . LYS B 1 67 ? -5.086 -36.094 6.281 1 96.88 67 LYS B O 1
ATOM 3526 N N . GLN B 1 68 ? -6.844 -34.938 6.977 1 97.62 68 GLN B N 1
ATOM 3527 C CA . GLN B 1 68 ? -7.789 -35.75 6.219 1 97.62 68 GLN B CA 1
ATOM 3528 C C . GLN B 1 68 ? -7.598 -35.562 4.719 1 97.62 68 GLN B C 1
ATOM 3530 O O . GLN B 1 68 ? -7.656 -36.531 3.953 1 97.62 68 GLN B O 1
ATOM 3535 N N . ILE B 1 69 ? -7.383 -34.344 4.289 1 97.69 69 ILE B N 1
ATOM 3536 C CA . ILE B 1 69 ? -7.176 -34.062 2.875 1 97.69 69 ILE B CA 1
ATOM 3537 C C . ILE B 1 69 ? -5.949 -34.844 2.373 1 97.69 69 ILE B C 1
ATOM 3539 O O . ILE B 1 69 ? -6.012 -35.531 1.351 1 97.69 69 ILE B O 1
ATOM 3543 N N . LEU B 1 70 ? -4.867 -34.75 3.107 1 96.44 70 LEU B N 1
ATOM 3544 C CA . LEU B 1 70 ? -3.613 -35.375 2.707 1 96.44 70 LEU B CA 1
ATOM 3545 C C . LEU B 1 70 ? -3.744 -36.875 2.699 1 96.44 70 LEU B C 1
ATOM 3547 O O . LEU B 1 70 ? -3.137 -37.562 1.865 1 96.44 70 LEU B O 1
ATOM 3551 N N . ALA B 1 71 ? -4.559 -37.438 3.525 1 95 71 ALA B N 1
ATOM 3552 C CA . ALA B 1 71 ? -4.727 -38.875 3.658 1 95 71 ALA B CA 1
ATOM 3553 C C . ALA B 1 71 ? -5.695 -39.406 2.611 1 95 71 ALA B C 1
ATOM 3555 O O . ALA B 1 71 ? -5.543 -40.531 2.139 1 95 71 ALA B O 1
ATOM 3556 N N . GLU B 1 72 ? -6.625 -38.594 2.205 1 94.56 72 GLU B N 1
ATOM 3557 C CA . GLU B 1 72 ? -7.777 -39.188 1.531 1 94.56 72 GLU B CA 1
ATOM 3558 C C . GLU B 1 72 ? -7.816 -38.812 0.058 1 94.56 72 GLU B C 1
ATOM 3560 O O . GLU B 1 72 ? -8.484 -39.438 -0.748 1 94.56 72 GLU B O 1
ATOM 3565 N N . THR B 1 73 ? -7.211 -37.75 -0.337 1 97.56 73 THR B N 1
ATOM 3566 C CA . THR B 1 73 ? -7.414 -37.281 -1.693 1 97.56 73 THR B CA 1
ATOM 3567 C C . THR B 1 73 ? -6.27 -37.719 -2.605 1 97.56 73 THR B C 1
ATOM 3569 O O . THR B 1 73 ? -5.156 -37.938 -2.139 1 97.56 73 THR B O 1
ATOM 3572 N N . ASP B 1 74 ? -6.602 -37.812 -3.861 1 97.75 74 ASP B N 1
ATOM 3573 C CA . ASP B 1 74 ? -5.637 -38.25 -4.852 1 97.75 74 ASP B CA 1
ATOM 3574 C C . ASP B 1 74 ? -4.68 -37.125 -5.25 1 97.75 74 ASP B C 1
ATOM 3576 O O . ASP B 1 74 ? -3.473 -37.344 -5.371 1 97.75 74 ASP B O 1
ATOM 3580 N N . VAL B 1 75 ? -5.242 -35.969 -5.527 1 98.44 75 VAL B N 1
ATOM 3581 C CA . VAL B 1 75 ? -4.484 -34.781 -5.918 1 98.44 75 VAL B CA 1
ATOM 3582 C C . VAL B 1 75 ? -4.578 -33.75 -4.82 1 98.44 75 VAL B C 1
ATOM 3584 O O . VAL B 1 75 ? -5.672 -33.438 -4.34 1 98.44 75 VAL B O 1
ATOM 3587 N N . VAL B 1 76 ? -3.463 -33.25 -4.402 1 98.56 76 VAL B N 1
ATOM 3588 C CA . VAL B 1 76 ? -3.42 -32.156 -3.432 1 98.56 76 VAL B CA 1
ATOM 3589 C C . VAL B 1 76 ? -3.045 -30.859 -4.133 1 98.56 76 VAL B C 1
ATOM 3591 O O . VAL B 1 76 ? -1.991 -30.766 -4.77 1 98.56 76 VAL B O 1
ATOM 3594 N N . LEU B 1 77 ? -3.926 -29.922 -4.078 1 98.69 77 LEU B N 1
ATOM 3595 C CA . LEU B 1 77 ? -3.688 -28.578 -4.605 1 98.69 77 LEU B CA 1
ATOM 3596 C C . LEU B 1 77 ? -3.18 -27.656 -3.514 1 98.69 77 LEU B C 1
ATOM 3598 O O . LEU B 1 77 ? -3.934 -27.266 -2.613 1 98.69 77 LEU B O 1
ATOM 3602 N N . LEU B 1 78 ? -1.929 -27.344 -3.541 1 97.94 78 LEU B N 1
ATOM 3603 C CA . LEU B 1 78 ? -1.208 -26.516 -2.58 1 97.94 78 LEU B CA 1
ATOM 3604 C C . LEU B 1 78 ? -0.212 -25.594 -3.287 1 97.94 78 LEU B C 1
ATOM 3606 O O . LEU B 1 78 ? 0.847 -26.047 -3.729 1 97.94 78 LEU B O 1
ATOM 3610 N N . PRO B 1 79 ? -0.525 -24.297 -3.369 1 96.38 79 PRO B N 1
ATOM 3611 C CA . PRO B 1 79 ? 0.267 -23.406 -4.227 1 96.38 79 PRO B CA 1
ATOM 3612 C C . PRO B 1 79 ? 1.731 -23.328 -3.799 1 96.38 79 PRO B C 1
ATOM 3614 O O . PRO B 1 79 ? 2.629 -23.531 -4.621 1 96.38 79 PRO B O 1
ATOM 3617 N N . LYS B 1 80 ? 2.035 -23.109 -2.549 1 95.88 80 LYS B N 1
ATOM 3618 C CA . LYS B 1 80 ? 3.408 -22.906 -2.098 1 95.88 80 LYS B CA 1
ATOM 3619 C C . LYS B 1 80 ? 3.82 -23.984 -1.092 1 95.88 80 LYS B C 1
ATOM 3621 O O . LYS B 1 80 ? 4.012 -23.688 0.09 1 95.88 80 LYS B O 1
ATOM 3626 N N . PRO B 1 81 ? 4.109 -25.156 -1.564 1 96.44 81 PRO B N 1
ATOM 3627 C CA . PRO B 1 81 ? 4.496 -26.219 -0.636 1 96.44 81 PRO B CA 1
ATOM 3628 C C . PRO B 1 81 ? 5.91 -26.031 -0.088 1 96.44 81 PRO B C 1
ATOM 3630 O O . PRO B 1 81 ? 6.801 -25.578 -0.808 1 96.44 81 PRO B O 1
ATOM 3633 N N . LEU B 1 82 ? 6.07 -26.391 1.146 1 95.94 82 LEU B N 1
ATOM 3634 C CA . LEU B 1 82 ? 7.379 -26.484 1.782 1 95.94 82 LEU B CA 1
ATOM 3635 C C . LEU B 1 82 ? 7.766 -27.938 2.018 1 95.94 82 LEU B C 1
ATOM 3637 O O . LEU B 1 82 ? 6.961 -28.844 1.788 1 95.94 82 LEU B O 1
ATOM 3641 N N . VAL B 1 83 ? 8.961 -28.125 2.43 1 96.44 83 VAL B N 1
ATOM 3642 C CA . VAL B 1 83 ? 9.508 -29.453 2.684 1 96.44 83 VAL B CA 1
ATOM 3643 C C . VAL B 1 83 ? 8.586 -30.219 3.621 1 96.44 83 VAL B C 1
ATOM 3645 O O . VAL B 1 83 ? 8.234 -31.375 3.352 1 96.44 83 VAL B O 1
ATOM 3648 N N . ARG B 1 84 ? 8.133 -29.547 4.648 1 95.44 84 ARG B N 1
ATOM 3649 C CA . ARG B 1 84 ? 7.285 -30.203 5.637 1 95.44 84 ARG B CA 1
ATOM 3650 C C . ARG B 1 84 ? 5.957 -30.641 5.023 1 95.44 84 ARG B C 1
ATOM 3652 O O . ARG B 1 84 ? 5.391 -31.656 5.406 1 95.44 84 ARG B O 1
ATOM 3659 N N . ASP B 1 85 ? 5.441 -29.891 4.074 1 96.06 85 ASP B N 1
ATOM 3660 C CA . ASP B 1 85 ? 4.188 -30.234 3.408 1 96.06 85 ASP B CA 1
ATOM 3661 C C . ASP B 1 85 ? 4.336 -31.5 2.566 1 96.06 85 ASP B C 1
ATOM 3663 O O . ASP B 1 85 ? 3.463 -32.375 2.58 1 96.06 85 ASP B O 1
ATOM 3667 N N . LEU B 1 86 ? 5.418 -31.625 1.838 1 96.62 86 LEU B N 1
ATOM 3668 C CA . LEU B 1 86 ? 5.648 -32.812 1.028 1 96.62 86 LEU B CA 1
ATOM 3669 C C . LEU B 1 86 ? 5.836 -34.031 1.912 1 96.62 86 LEU B C 1
ATOM 3671 O O . LEU B 1 86 ? 5.398 -35.125 1.557 1 96.62 86 LEU B O 1
ATOM 3675 N N . ALA B 1 87 ? 6.504 -33.844 3.02 1 96.5 87 ALA B N 1
ATOM 3676 C CA . ALA B 1 87 ? 6.75 -34.938 3.949 1 96.5 87 ALA B CA 1
ATOM 3677 C C . ALA B 1 87 ? 5.438 -35.531 4.441 1 96.5 87 ALA B C 1
ATOM 3679 O O . ALA B 1 87 ? 5.371 -36.75 4.75 1 96.5 87 ALA B O 1
ATOM 3680 N N . GLU B 1 88 ? 4.422 -34.75 4.457 1 96.62 88 GLU B N 1
ATOM 3681 C CA . GLU B 1 88 ? 3.133 -35.219 4.98 1 96.62 88 GLU B CA 1
ATOM 3682 C C . GLU B 1 88 ? 2.307 -35.906 3.898 1 96.62 88 GLU B C 1
ATOM 3684 O O . GLU B 1 88 ? 1.308 -36.562 4.195 1 96.62 88 GLU B O 1
ATOM 3689 N N . LEU B 1 89 ? 2.689 -35.781 2.66 1 97.75 89 LEU B N 1
ATOM 3690 C CA . LEU B 1 89 ? 1.955 -36.406 1.575 1 97.75 89 LEU B CA 1
ATOM 3691 C C . LEU B 1 89 ? 2.121 -37.938 1.624 1 97.75 89 LEU B C 1
ATOM 3693 O O . LEU B 1 89 ? 3.109 -38.438 2.164 1 97.75 89 LEU B O 1
ATOM 3697 N N . ARG B 1 90 ? 1.206 -38.656 1.019 1 97.31 90 ARG B N 1
ATOM 3698 C CA . ARG B 1 90 ? 1.307 -40.094 0.896 1 97.31 90 ARG B CA 1
ATOM 3699 C C . ARG B 1 90 ? 2.188 -40.5 -0.287 1 97.31 90 ARG B C 1
ATOM 3701 O O . ARG B 1 90 ? 2.316 -39.719 -1.248 1 97.31 90 ARG B O 1
ATOM 3708 N N . SER B 1 91 ? 2.693 -41.719 -0.152 1 97.62 91 SER B N 1
ATOM 3709 C CA . SER B 1 91 ? 3.465 -42.219 -1.277 1 97.62 91 SER B CA 1
ATOM 3710 C C . SER B 1 91 ? 2.611 -42.312 -2.539 1 97.62 91 SER B C 1
ATOM 3712 O O . SER B 1 91 ? 1.469 -42.781 -2.49 1 97.62 91 SER B O 1
ATOM 3714 N N . GLY B 1 92 ? 3.127 -41.812 -3.617 1 97.56 92 GLY B N 1
ATOM 3715 C CA . GLY B 1 92 ? 2.473 -41.906 -4.91 1 97.56 92 GLY B CA 1
ATOM 3716 C C . GLY B 1 92 ? 1.459 -40.812 -5.16 1 97.56 92 GLY B C 1
ATOM 3717 O O . GLY B 1 92 ? 0.835 -40.781 -6.223 1 97.56 92 GLY B O 1
ATOM 3718 N N . GLN B 1 93 ? 1.297 -39.906 -4.227 1 98 93 GLN B N 1
ATOM 3719 C CA . GLN B 1 93 ? 0.282 -38.875 -4.328 1 98 93 GLN B CA 1
ATOM 3720 C C . GLN B 1 93 ? 0.7 -37.781 -5.32 1 98 93 GLN B C 1
ATOM 3722 O O . GLN B 1 93 ? 1.871 -37.688 -5.695 1 98 93 GLN B O 1
ATOM 3727 N N . VAL B 1 94 ? -0.262 -37 -5.84 1 98.5 94 VAL B N 1
ATOM 3728 C CA . VAL B 1 94 ? -0.025 -35.938 -6.801 1 98.5 94 VAL B CA 1
ATOM 3729 C C . VAL B 1 94 ? -0.102 -34.594 -6.098 1 98.5 94 VAL B C 1
ATOM 3731 O O . VAL B 1 94 ? -1.037 -34.312 -5.336 1 98.5 94 VAL B O 1
ATOM 3734 N N . LEU B 1 95 ? 0.915 -33.781 -6.277 1 98.62 95 LEU B N 1
ATOM 3735 C CA . LEU B 1 95 ? 0.92 -32.406 -5.793 1 98.62 95 LEU B CA 1
ATOM 3736 C C . LEU B 1 95 ? 0.841 -31.438 -6.953 1 98.62 95 LEU B C 1
ATOM 3738 O O . LEU B 1 95 ? 1.578 -31.562 -7.934 1 98.62 95 LEU B O 1
ATOM 3742 N N . TRP B 1 96 ? -0.045 -30.531 -6.926 1 98.69 96 TRP B N 1
ATOM 3743 C CA . TRP B 1 96 ? -0.248 -29.469 -7.902 1 98.69 96 TRP B CA 1
ATOM 3744 C C . TRP B 1 96 ? -0.004 -28.094 -7.27 1 98.69 96 TRP B C 1
ATOM 3746 O O . TRP B 1 96 ? -0.703 -27.703 -6.332 1 98.69 96 TRP B O 1
ATOM 3756 N N . GLY B 1 97 ? 1.062 -27.344 -7.613 1 98 97 GLY B N 1
ATOM 3757 C CA . GLY B 1 97 ? 1.447 -26.062 -7.039 1 98 97 GLY B CA 1
ATOM 3758 C C . GLY B 1 97 ? 2.781 -25.562 -7.551 1 98 97 GLY B C 1
ATOM 3759 O O . GLY B 1 97 ? 3.184 -25.875 -8.672 1 98 97 GLY B O 1
ATOM 3760 N N . TRP B 1 98 ? 3.408 -24.641 -6.809 1 97.19 98 TRP B N 1
ATOM 3761 C CA . TRP B 1 98 ? 4.742 -24.109 -7.086 1 97.19 98 TRP B CA 1
ATOM 3762 C C . TRP B 1 98 ? 5.789 -24.797 -6.219 1 97.19 98 TRP B C 1
ATOM 3764 O O . TRP B 1 98 ? 6.297 -24.219 -5.262 1 97.19 98 TRP B O 1
ATOM 3774 N N . PRO B 1 99 ? 6.25 -25.953 -6.531 1 96.69 99 PRO B N 1
ATOM 3775 C CA . PRO B 1 99 ? 7.23 -26.625 -5.68 1 96.69 99 PRO B CA 1
ATOM 3776 C C . PRO B 1 99 ? 8.641 -26.047 -5.828 1 96.69 99 PRO B C 1
ATOM 3778 O O . PRO B 1 99 ? 9.453 -26.156 -4.91 1 96.69 99 PRO B O 1
ATOM 3781 N N . HIS B 1 100 ? 8.984 -25.516 -6.984 1 93.5 100 HIS B N 1
ATOM 3782 C CA . HIS B 1 100 ? 10.305 -24.953 -7.242 1 93.5 100 HIS B CA 1
ATOM 3783 C C . HIS B 1 100 ? 11.406 -25.953 -6.93 1 93.5 100 HIS B C 1
ATOM 3785 O O . HIS B 1 100 ? 12.352 -25.641 -6.195 1 93.5 100 HIS B O 1
ATOM 3791 N N . CYS B 1 101 ? 11.359 -27.047 -7.535 1 95.19 101 CYS B N 1
ATOM 3792 C CA . CYS B 1 101 ? 12.25 -28.156 -7.215 1 95.19 101 CYS B CA 1
ATOM 3793 C C . CYS B 1 101 ? 13.68 -27.844 -7.633 1 95.19 101 CYS B C 1
ATOM 3795 O O . CYS B 1 101 ? 14.633 -28.281 -6.973 1 95.19 101 CYS B O 1
ATOM 3797 N N . VAL B 1 102 ? 13.859 -27.109 -8.695 1 93.38 102 VAL B N 1
ATOM 3798 C CA . VAL B 1 102 ? 15.188 -26.906 -9.25 1 93.38 102 VAL B CA 1
ATOM 3799 C C . VAL B 1 102 ? 16.125 -26.375 -8.164 1 93.38 102 VAL B C 1
ATOM 3801 O O . VAL B 1 102 ? 17.234 -26.891 -7.988 1 93.38 102 VAL B O 1
ATOM 3804 N N . GLN B 1 103 ? 15.625 -25.484 -7.371 1 90.5 103 GLN B N 1
ATOM 3805 C CA . GLN B 1 103 ? 16.5 -24.812 -6.402 1 90.5 103 GLN B CA 1
ATOM 3806 C C . GLN B 1 103 ? 16.281 -25.375 -4.996 1 90.5 103 GLN B C 1
ATOM 3808 O O . GLN B 1 103 ? 16.766 -24.797 -4.02 1 90.5 103 GLN B O 1
ATOM 3813 N N . ASP B 1 104 ? 15.531 -26.484 -4.895 1 93.88 104 ASP B N 1
ATOM 3814 C CA . ASP B 1 104 ? 15.234 -27.047 -3.578 1 93.88 104 ASP B CA 1
ATOM 3815 C C . ASP B 1 104 ? 15.57 -28.531 -3.518 1 93.88 104 ASP B C 1
ATOM 3817 O O . ASP B 1 104 ? 14.711 -29.375 -3.744 1 93.88 104 ASP B O 1
ATOM 3821 N N . THR B 1 105 ? 16.719 -28.781 -3.049 1 96.19 105 THR B N 1
ATOM 3822 C CA . THR B 1 105 ? 17.25 -30.141 -3.045 1 96.19 105 THR B CA 1
ATOM 3823 C C . THR B 1 105 ? 16.484 -31.016 -2.066 1 96.19 105 THR B C 1
ATOM 3825 O O . THR B 1 105 ? 16.172 -32.188 -2.373 1 96.19 105 THR B O 1
ATOM 3828 N N . GLU B 1 106 ? 16.25 -30.469 -0.944 1 97.31 106 GLU B N 1
ATOM 3829 C CA . GLU B 1 106 ? 15.562 -31.25 0.082 1 97.31 106 GLU B CA 1
ATOM 3830 C C . GLU B 1 106 ? 14.148 -31.609 -0.359 1 97.31 106 GLU B C 1
ATOM 3832 O O . GLU B 1 106 ? 13.727 -32.75 -0.215 1 97.31 106 GLU B O 1
ATOM 3837 N N . LEU B 1 107 ? 13.453 -30.672 -0.865 1 97.5 107 LEU B N 1
ATOM 3838 C CA . LEU B 1 107 ? 12.094 -30.906 -1.348 1 97.5 107 LEU B CA 1
ATOM 3839 C C . LEU B 1 107 ? 12.086 -31.922 -2.477 1 97.5 107 LEU B C 1
ATOM 3841 O O . LEU B 1 107 ? 11.234 -32.812 -2.504 1 97.5 107 LEU B O 1
ATOM 3845 N N . THR B 1 108 ? 13.031 -31.844 -3.334 1 98.06 108 THR B N 1
ATOM 3846 C CA . THR B 1 108 ? 13.164 -32.75 -4.457 1 98.06 108 THR B CA 1
ATOM 3847 C C . THR B 1 108 ? 13.398 -34.188 -3.965 1 98.06 108 THR B C 1
ATOM 3849 O O . THR B 1 108 ? 12.797 -35.125 -4.473 1 98.06 108 THR B O 1
ATOM 3852 N N . GLN B 1 109 ? 14.219 -34.312 -3 1 98.12 109 GLN B N 1
ATOM 3853 C CA . GLN B 1 109 ? 14.547 -35.656 -2.482 1 98.12 109 GLN B CA 1
ATOM 3854 C C . GLN B 1 109 ? 13.312 -36.312 -1.905 1 98.12 109 GLN B C 1
ATOM 3856 O O . GLN B 1 109 ? 13.109 -37.531 -2.107 1 98.12 109 GLN B O 1
ATOM 3861 N N . ILE B 1 110 ? 12.516 -35.594 -1.198 1 98.12 110 ILE B N 1
ATOM 3862 C CA . ILE B 1 110 ? 11.289 -36.125 -0.636 1 98.12 110 ILE B CA 1
ATOM 3863 C C . ILE B 1 110 ? 10.375 -36.625 -1.762 1 98.12 110 ILE B C 1
ATOM 3865 O O . ILE B 1 110 ? 9.766 -37.688 -1.669 1 98.12 110 ILE B O 1
ATOM 3869 N N . ALA B 1 111 ? 10.266 -35.844 -2.797 1 98.5 111 ALA B N 1
ATOM 3870 C CA . ALA B 1 111 ? 9.43 -36.188 -3.938 1 98.5 111 ALA B CA 1
ATOM 3871 C C . ALA B 1 111 ? 9.891 -37.5 -4.574 1 98.5 111 ALA B C 1
ATOM 3873 O O . ALA B 1 111 ? 9.078 -38.344 -4.973 1 98.5 111 ALA B O 1
ATOM 3874 N N . ILE B 1 112 ? 11.172 -37.688 -4.699 1 98.25 112 ILE B N 1
ATOM 3875 C CA . ILE B 1 112 ? 11.75 -38.906 -5.254 1 98.25 112 ILE B CA 1
ATOM 3876 C C . ILE B 1 112 ? 11.438 -40.094 -4.332 1 98.25 112 ILE B C 1
ATOM 3878 O O . ILE B 1 112 ? 10.898 -41.094 -4.777 1 98.25 112 ILE B O 1
ATOM 3882 N N . ASP B 1 113 ? 11.758 -39.938 -3.043 1 98.25 113 ASP B N 1
ATOM 3883 C CA . ASP B 1 113 ? 11.656 -41 -2.066 1 98.25 113 ASP B CA 1
ATOM 3884 C C . ASP B 1 113 ? 10.219 -41.5 -1.931 1 98.25 113 ASP B C 1
ATOM 3886 O O . ASP B 1 113 ? 9.969 -42.688 -1.779 1 98.25 113 ASP B O 1
ATOM 3890 N N . LYS B 1 114 ? 9.312 -40.594 -2.043 1 98 114 LYS B N 1
ATOM 3891 C CA . LYS B 1 114 ? 7.902 -40.938 -1.827 1 98 114 LYS B CA 1
ATOM 3892 C C . LYS B 1 114 ? 7.195 -41.219 -3.148 1 98 114 LYS B C 1
ATOM 3894 O O . LYS B 1 114 ? 5.977 -41.375 -3.18 1 98 114 LYS B O 1
ATOM 3899 N N . LYS B 1 115 ? 7.938 -41.156 -4.242 1 98.44 115 LYS B N 1
ATOM 3900 C CA . LYS B 1 115 ? 7.418 -41.438 -5.574 1 98.44 115 LYS B CA 1
ATOM 3901 C C . LYS B 1 115 ? 6.242 -40.531 -5.914 1 98.44 115 LYS B C 1
ATOM 3903 O O . LYS B 1 115 ? 5.203 -41 -6.383 1 98.44 115 LYS B O 1
ATOM 3908 N N . LEU B 1 116 ? 6.379 -39.312 -5.555 1 98.56 116 LEU B N 1
ATOM 3909 C CA . LEU B 1 116 ? 5.332 -38.312 -5.812 1 98.56 116 LEU B CA 1
ATOM 3910 C C . LEU B 1 116 ? 5.316 -37.906 -7.281 1 98.56 116 LEU B C 1
ATOM 3912 O O . LEU B 1 116 ? 6.309 -38.125 -7.992 1 98.56 116 LEU B O 1
ATOM 3916 N N . THR B 1 117 ? 4.191 -37.5 -7.766 1 98.69 117 THR B N 1
ATOM 3917 C CA . THR B 1 117 ? 4.07 -36.781 -9.023 1 98.69 117 THR B CA 1
ATOM 3918 C C . THR B 1 117 ? 3.803 -35.281 -8.773 1 98.69 117 THR B C 1
ATOM 3920 O O . THR B 1 117 ? 2.855 -34.938 -8.07 1 98.69 117 THR B O 1
ATOM 3923 N N . LEU B 1 118 ? 4.68 -34.438 -9.281 1 98.75 118 LEU B N 1
ATOM 3924 C CA . LEU B 1 118 ? 4.559 -33 -9.07 1 98.75 118 LEU B CA 1
ATOM 3925 C C . LEU B 1 118 ? 4.191 -32.312 -10.375 1 98.75 118 LEU B C 1
ATOM 3927 O O . LEU B 1 118 ? 4.969 -32.312 -11.336 1 98.75 118 LEU B O 1
ATOM 3931 N N . ILE B 1 119 ? 3.039 -31.734 -10.453 1 98.69 119 ILE B N 1
ATOM 3932 C CA . ILE B 1 119 ? 2.631 -30.844 -11.531 1 98.69 119 ILE B CA 1
ATOM 3933 C C . ILE B 1 119 ? 2.879 -29.391 -11.125 1 98.69 119 ILE B C 1
ATOM 3935 O O . ILE B 1 119 ? 2.184 -28.859 -10.258 1 98.69 119 ILE B O 1
ATOM 3939 N N . ALA B 1 120 ? 3.826 -28.766 -11.766 1 98.56 120 ALA B N 1
ATOM 3940 C CA . ALA B 1 120 ? 4.367 -27.5 -11.273 1 98.56 120 ALA B CA 1
ATOM 3941 C C . ALA B 1 120 ? 3.709 -26.328 -11.969 1 98.56 120 ALA B C 1
ATOM 3943 O O . ALA B 1 120 ? 3.797 -26.188 -13.188 1 98.56 120 ALA B O 1
ATOM 3944 N N . PHE B 1 121 ? 3.111 -25.391 -11.133 1 98.06 121 PHE B N 1
ATOM 3945 C CA . PHE B 1 121 ? 2.527 -24.156 -11.648 1 98.06 121 PHE B CA 1
ATOM 3946 C C . PHE B 1 121 ? 3.551 -23.359 -12.461 1 98.06 121 PHE B C 1
ATOM 3948 O O . PHE B 1 121 ? 3.229 -22.812 -13.516 1 98.06 121 PHE B O 1
ATOM 3955 N N . GLU B 1 122 ? 4.82 -23.297 -11.992 1 95.19 122 GLU B N 1
ATOM 3956 C CA . GLU B 1 122 ? 5.859 -22.469 -12.602 1 95.19 122 GLU B CA 1
ATOM 3957 C C . GLU B 1 122 ? 6.211 -22.969 -14 1 95.19 122 GLU B C 1
ATOM 3959 O O . GLU B 1 122 ? 6.848 -22.25 -14.773 1 95.19 122 GLU B O 1
ATOM 3964 N N . ALA B 1 123 ? 5.746 -24.203 -14.359 1 95.94 123 ALA B N 1
ATOM 3965 C CA . ALA B 1 123 ? 6.074 -24.781 -15.656 1 95.94 123 ALA B CA 1
ATOM 3966 C C . ALA B 1 123 ? 4.836 -24.875 -16.547 1 95.94 123 ALA B C 1
ATOM 3968 O O . ALA B 1 123 ? 4.902 -25.406 -17.656 1 95.94 123 ALA B O 1
ATOM 3969 N N . MET B 1 124 ? 3.713 -24.406 -16.094 1 97.75 124 MET B N 1
ATOM 3970 C CA . MET B 1 124 ? 2.498 -24.422 -16.906 1 97.75 124 MET B CA 1
ATOM 3971 C C . MET B 1 124 ? 2.488 -23.25 -17.891 1 97.75 124 MET B C 1
ATOM 3973 O O . MET B 1 124 ? 2.422 -22.094 -17.484 1 97.75 124 MET B O 1
ATOM 3977 N N . ASN B 1 125 ? 2.568 -23.562 -19.156 1 96.44 125 ASN B N 1
ATOM 3978 C CA . ASN B 1 125 ? 2.615 -22.578 -20.219 1 96.44 125 ASN B CA 1
ATOM 3979 C C . ASN B 1 125 ? 1.638 -22.922 -21.344 1 96.44 125 ASN B C 1
ATOM 3981 O O . ASN B 1 125 ? 1.28 -24.078 -21.531 1 96.44 125 ASN B O 1
ATOM 3985 N N . PHE B 1 126 ? 1.246 -21.859 -21.953 1 94.06 126 PHE B N 1
ATOM 3986 C CA . PHE B 1 126 ? 0.64 -22.031 -23.266 1 94.06 126 PHE B CA 1
ATOM 3987 C C . PHE B 1 126 ? 1.71 -22.203 -24.328 1 94.06 126 PHE B C 1
ATOM 3989 O O . PHE B 1 126 ? 2.734 -21.531 -24.312 1 94.06 126 PHE B O 1
ATOM 3996 N N . TRP B 1 127 ? 1.433 -23.125 -25.141 1 92.31 127 TRP B N 1
ATOM 3997 C CA . TRP B 1 127 ? 2.4 -23.438 -26.188 1 92.31 127 TRP B CA 1
ATOM 3998 C C . TRP B 1 127 ? 1.801 -23.203 -27.578 1 92.31 127 TRP B C 1
ATOM 4000 O O . TRP B 1 127 ? 0.607 -23.422 -27.781 1 92.31 127 TRP B O 1
ATOM 4010 N N . HIS B 1 128 ? 2.648 -22.75 -28.453 1 90.56 128 HIS B N 1
ATOM 4011 C CA . HIS B 1 128 ? 2.23 -22.688 -29.844 1 90.56 128 HIS B CA 1
ATOM 4012 C C . HIS B 1 128 ? 2.18 -24.078 -30.453 1 90.56 128 HIS B C 1
ATOM 4014 O O . HIS B 1 128 ? 2.723 -25.031 -29.891 1 90.56 128 HIS B O 1
ATOM 4020 N N . SER B 1 129 ? 1.604 -24.031 -31.609 1 89.44 129 SER B N 1
ATOM 4021 C CA . SER B 1 129 ? 1.466 -25.312 -32.281 1 89.44 129 SER B CA 1
ATOM 4022 C C . SER B 1 129 ? 2.828 -25.906 -32.656 1 89.44 129 SER B C 1
ATOM 4024 O O . SER B 1 129 ? 2.979 -27.125 -32.75 1 89.44 129 SER B O 1
ATOM 4026 N N . ASP B 1 130 ? 3.84 -25 -32.75 1 90.44 130 ASP B N 1
ATOM 4027 C CA . ASP B 1 130 ? 5.168 -25.484 -33.125 1 90.44 130 ASP B CA 1
ATOM 4028 C C . ASP B 1 130 ? 5.984 -25.859 -31.891 1 90.44 130 ASP B C 1
ATOM 4030 O O . ASP B 1 130 ? 7.16 -26.219 -32 1 90.44 130 ASP B O 1
ATOM 4034 N N . GLY B 1 131 ? 5.363 -25.75 -30.75 1 86.12 131 GLY B N 1
ATOM 4035 C CA . GLY B 1 131 ? 6.02 -26.172 -29.516 1 86.12 131 GLY B CA 1
ATOM 4036 C C . GLY B 1 131 ? 6.766 -25.047 -28.828 1 86.12 131 GLY B C 1
ATOM 4037 O O . GLY B 1 131 ? 7.328 -25.25 -27.734 1 86.12 131 GLY B O 1
ATOM 4038 N N . SER B 1 132 ? 6.719 -23.938 -29.375 1 84.88 132 SER B N 1
ATOM 4039 C CA . SER B 1 132 ? 7.422 -22.812 -28.766 1 84.88 132 SER B CA 1
ATOM 4040 C C . SER B 1 132 ? 6.59 -22.172 -27.672 1 84.88 132 SER B C 1
ATOM 4042 O O . SER B 1 132 ? 5.359 -22.266 -27.672 1 84.88 132 SER B O 1
ATOM 4044 N N . PHE B 1 133 ? 7.305 -21.594 -26.797 1 82.88 133 PHE B N 1
ATOM 4045 C CA . PHE B 1 133 ? 6.688 -20.922 -25.656 1 82.88 133 PHE B CA 1
ATOM 4046 C C . PHE B 1 133 ? 5.777 -19.781 -26.125 1 82.88 133 PHE B C 1
ATOM 4048 O O . PHE B 1 133 ? 6.148 -19.016 -27 1 82.88 133 PHE B O 1
ATOM 4055 N N . ASN B 1 134 ? 4.594 -19.703 -25.547 1 84.81 134 ASN B N 1
ATOM 4056 C CA . ASN B 1 134 ? 3.662 -18.609 -25.812 1 84.81 134 ASN B CA 1
ATOM 4057 C C . ASN B 1 134 ? 3.49 -17.703 -24.609 1 84.81 134 ASN B C 1
ATOM 4059 O O . ASN B 1 134 ? 4.031 -16.594 -24.578 1 84.81 134 ASN B O 1
ATOM 4063 N N . LEU B 1 135 ? 2.863 -18.266 -23.609 1 89.88 135 LEU B N 1
ATOM 4064 C CA . LEU B 1 135 ? 2.523 -17.469 -22.438 1 89.88 135 LEU B CA 1
ATOM 4065 C C . LEU B 1 135 ? 2.4 -18.359 -21.203 1 89.88 135 LEU B C 1
ATOM 4067 O O . LEU B 1 135 ? 1.915 -19.484 -21.281 1 89.88 135 LEU B O 1
ATOM 4071 N N . HIS B 1 136 ? 2.889 -17.797 -20.156 1 95.38 136 HIS B N 1
ATOM 4072 C CA . HIS B 1 136 ? 2.719 -18.547 -18.906 1 95.38 136 HIS B CA 1
ATOM 4073 C C . HIS B 1 136 ? 1.257 -18.562 -18.484 1 95.38 136 HIS B C 1
ATOM 4075 O O . HIS B 1 136 ? 0.564 -17.547 -18.562 1 95.38 136 HIS B O 1
ATOM 4081 N N . VAL B 1 137 ? 0.746 -19.625 -18.047 1 97.19 137 VAL B N 1
ATOM 4082 C CA . VAL B 1 137 ? -0.649 -19.781 -17.641 1 97.19 137 VAL B CA 1
ATOM 4083 C C . VAL B 1 137 ? -0.989 -18.781 -16.547 1 97.19 137 VAL B C 1
ATOM 4085 O O . VAL B 1 137 ? -2.07 -18.188 -16.562 1 97.19 137 VAL B O 1
ATOM 4088 N N . PHE B 1 138 ? -0.066 -18.562 -15.641 1 97.69 138 PHE B N 1
ATOM 4089 C CA . PHE B 1 138 ? -0.282 -17.672 -14.508 1 97.69 138 PHE B CA 1
ATOM 4090 C C . PHE B 1 138 ? 0.367 -16.312 -14.758 1 97.69 138 PHE B C 1
ATOM 4092 O O . PHE B 1 138 ? 0.944 -15.711 -13.852 1 97.69 138 PHE B O 1
ATOM 4099 N N . HIS B 1 139 ? 0.349 -15.742 -15.953 1 96.31 139 HIS B N 1
ATOM 4100 C CA . HIS B 1 139 ? 0.994 -14.484 -16.312 1 96.31 139 HIS B CA 1
ATOM 4101 C C . HIS B 1 139 ? 0.417 -13.32 -15.508 1 96.31 139 HIS B C 1
ATOM 4103 O O . HIS B 1 139 ? 1.133 -12.375 -15.18 1 96.31 139 HIS B O 1
ATOM 4109 N N . LYS B 1 140 ? -0.885 -13.344 -15.148 1 97.81 140 LYS B N 1
ATOM 4110 C CA . LYS B 1 140 ? -1.463 -12.281 -14.336 1 97.81 140 LYS B CA 1
ATOM 4111 C C . LYS B 1 140 ? -0.888 -12.289 -12.922 1 97.81 140 LYS B C 1
ATOM 4113 O O . LYS B 1 140 ? -0.697 -11.227 -12.32 1 97.81 140 LYS B O 1
ATOM 4118 N N . ASN B 1 141 ? -0.684 -13.469 -12.383 1 97.62 141 ASN B N 1
ATOM 4119 C CA . ASN B 1 141 ? 0.013 -13.547 -11.102 1 97.62 141 ASN B CA 1
ATOM 4120 C C . ASN B 1 141 ? 1.425 -12.977 -11.195 1 97.62 141 ASN B C 1
ATOM 4122 O O . ASN B 1 141 ? 1.902 -12.336 -10.258 1 97.62 141 ASN B O 1
ATOM 4126 N N . ASN B 1 142 ? 2.117 -13.234 -12.328 1 96.75 142 ASN B N 1
ATOM 4127 C CA . ASN B 1 142 ? 3.441 -12.664 -12.555 1 96.75 142 ASN B CA 1
ATOM 4128 C C . ASN B 1 142 ? 3.395 -11.141 -12.625 1 96.75 142 ASN B C 1
ATOM 4130 O O . ASN B 1 142 ? 4.27 -10.461 -12.094 1 96.75 142 ASN B O 1
ATOM 4134 N N . GLU B 1 143 ? 2.381 -10.625 -13.328 1 97.56 143 GLU B N 1
ATOM 4135 C CA . GLU B 1 143 ? 2.193 -9.18 -13.336 1 97.56 143 GLU B CA 1
ATOM 4136 C C . GLU B 1 143 ? 2.008 -8.633 -11.922 1 97.56 143 GLU B C 1
ATOM 4138 O O . GLU B 1 143 ? 2.598 -7.613 -11.562 1 97.56 143 GLU B O 1
ATOM 4143 N N . LEU B 1 144 ? 1.193 -9.375 -11.18 1 98.5 144 LEU B N 1
ATOM 4144 C CA . LEU B 1 144 ? 0.94 -8.961 -9.797 1 98.5 144 LEU B CA 1
ATOM 4145 C C . LEU B 1 144 ? 2.223 -9 -8.977 1 98.5 144 LEU B C 1
ATOM 4147 O O . LEU B 1 144 ? 2.391 -8.219 -8.039 1 98.5 144 LEU B O 1
ATOM 4151 N N . ALA B 1 145 ? 3.098 -9.922 -9.281 1 98.38 145 ALA B N 1
ATOM 4152 C CA . ALA B 1 145 ? 4.375 -9.961 -8.578 1 98.38 145 ALA B CA 1
ATOM 4153 C C . ALA B 1 145 ? 5.121 -8.641 -8.719 1 98.38 145 ALA B C 1
ATOM 4155 O O . ALA B 1 145 ? 5.594 -8.078 -7.73 1 98.38 145 ALA B O 1
ATOM 4156 N N . GLY B 1 146 ? 5.254 -8.141 -9.922 1 98.44 146 GLY B N 1
ATOM 4157 C CA . GLY B 1 146 ? 5.867 -6.84 -10.141 1 98.44 146 GLY B CA 1
ATOM 4158 C C . GLY B 1 146 ? 5.094 -5.695 -9.516 1 98.44 146 GLY B C 1
ATOM 4159 O O . GLY B 1 146 ? 5.672 -4.836 -8.852 1 98.4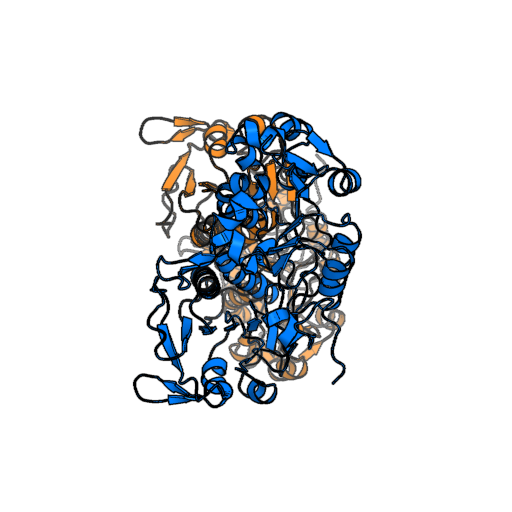4 146 GLY B O 1
ATOM 4160 N N . TYR B 1 147 ? 3.768 -5.691 -9.727 1 98.56 147 TYR B N 1
ATOM 4161 C CA . TYR B 1 147 ? 2.848 -4.672 -9.234 1 98.56 147 TYR B CA 1
ATOM 4162 C C . TYR B 1 147 ? 2.936 -4.543 -7.719 1 98.56 147 TYR B C 1
ATOM 4164 O O . TYR B 1 147 ? 3.186 -3.455 -7.195 1 98.56 147 TYR B O 1
ATOM 4172 N N . CYS B 1 148 ? 2.82 -5.668 -7.031 1 98.81 148 CYS B N 1
ATOM 4173 C CA . CYS B 1 148 ? 2.781 -5.699 -5.574 1 98.81 148 CYS B CA 1
ATOM 4174 C C . CYS B 1 148 ? 4.145 -5.359 -4.984 1 98.81 148 CYS B C 1
ATOM 4176 O O . CYS B 1 148 ? 4.23 -4.699 -3.947 1 98.81 148 CYS B O 1
ATOM 4178 N N . SER B 1 149 ? 5.215 -5.855 -5.605 1 98.88 149 SER B N 1
ATOM 4179 C CA . SER B 1 149 ? 6.551 -5.559 -5.102 1 98.88 149 SER B CA 1
ATOM 4180 C C . SER B 1 149 ? 6.812 -4.055 -5.078 1 98.88 149 SER B C 1
ATOM 4182 O O . SER B 1 149 ? 7.324 -3.525 -4.094 1 98.88 149 SER B O 1
ATOM 4184 N N . VAL B 1 150 ? 6.445 -3.385 -6.133 1 98.75 150 VAL B N 1
ATOM 4185 C CA . VAL B 1 150 ? 6.648 -1.943 -6.23 1 98.75 150 VAL B CA 1
ATOM 4186 C C . VAL B 1 150 ? 5.809 -1.229 -5.176 1 98.75 150 VAL B C 1
ATOM 4188 O O . VAL B 1 150 ? 6.316 -0.374 -4.445 1 98.75 150 VAL B O 1
ATOM 4191 N N . LEU B 1 151 ? 4.508 -1.593 -5.082 1 98.69 151 LEU B N 1
ATOM 4192 C CA . LEU B 1 151 ? 3.625 -0.972 -4.102 1 98.69 151 LEU B CA 1
ATOM 4193 C C . LEU B 1 151 ? 4.18 -1.134 -2.689 1 98.69 151 LEU B C 1
ATOM 4195 O O . LEU B 1 151 ? 4.266 -0.162 -1.936 1 98.69 151 LEU B O 1
ATOM 4199 N N . HIS B 1 152 ? 4.539 -2.371 -2.342 1 98.81 152 HIS B N 1
ATOM 4200 C CA . HIS B 1 152 ? 5.039 -2.67 -1.004 1 98.81 152 HIS B CA 1
ATOM 4201 C C . HIS B 1 152 ? 6.348 -1.941 -0.727 1 98.81 152 HIS B C 1
ATOM 4203 O O . HIS B 1 152 ? 6.523 -1.353 0.342 1 98.81 152 HIS B O 1
ATOM 4209 N N . ALA B 1 153 ? 7.25 -1.941 -1.657 1 98.81 153 ALA B N 1
ATOM 4210 C CA . ALA B 1 153 ? 8.555 -1.304 -1.484 1 98.81 153 ALA B CA 1
ATOM 4211 C C . ALA B 1 153 ? 8.406 0.205 -1.31 1 98.81 153 ALA B C 1
ATOM 4213 O O . ALA B 1 153 ? 9.07 0.806 -0.463 1 98.81 153 ALA B O 1
ATOM 4214 N N . LEU B 1 154 ? 7.547 0.843 -2.143 1 98.62 154 LEU B N 1
ATOM 4215 C CA . LEU B 1 154 ? 7.316 2.279 -2.027 1 98.62 154 LEU B CA 1
ATOM 4216 C C . LEU B 1 154 ? 6.738 2.629 -0.661 1 98.62 154 LEU B C 1
ATOM 4218 O O . LEU B 1 154 ? 7.129 3.631 -0.056 1 98.62 154 LEU B O 1
ATOM 4222 N N . GLN B 1 155 ? 5.789 1.807 -0.198 1 98.5 155 GLN B N 1
ATOM 4223 C CA . GLN B 1 155 ? 5.234 2.01 1.136 1 98.5 155 GLN B CA 1
ATOM 4224 C C . GLN B 1 155 ? 6.324 1.935 2.201 1 98.5 155 GLN B C 1
ATOM 4226 O O . GLN B 1 155 ? 6.344 2.738 3.137 1 98.5 155 GLN B O 1
ATOM 4231 N N . LEU B 1 156 ? 7.258 1.008 2.078 1 98.12 156 LEU B N 1
ATOM 4232 C CA . LEU B 1 156 ? 8.297 0.766 3.078 1 98.12 156 LEU B CA 1
ATOM 4233 C C . LEU B 1 156 ? 9.258 1.942 3.156 1 98.12 156 LEU B C 1
ATOM 4235 O O . LEU B 1 156 ? 9.805 2.238 4.223 1 98.12 156 LEU B O 1
ATOM 4239 N N . ILE B 1 157 ? 9.461 2.633 2.055 1 97.88 157 ILE B N 1
ATOM 4240 C CA . ILE B 1 157 ? 10.344 3.791 2.098 1 97.88 157 ILE B CA 1
ATOM 4241 C C . ILE B 1 157 ? 9.516 5.066 2.227 1 97.88 157 ILE B C 1
ATOM 4243 O O . ILE B 1 157 ? 10.055 6.176 2.141 1 97.88 157 ILE B O 1
ATOM 4247 N N . GLY B 1 158 ? 8.172 4.922 2.318 1 98.19 158 GLY B N 1
ATOM 4248 C CA . GLY B 1 158 ? 7.266 6.027 2.594 1 98.19 158 GLY B CA 1
ATOM 4249 C C . GLY B 1 158 ? 7.156 7.008 1.442 1 98.19 158 GLY B C 1
ATOM 4250 O O . GLY B 1 158 ? 7.043 8.219 1.66 1 98.19 158 GLY B O 1
ATOM 4251 N N . SER B 1 159 ? 7.16 6.543 0.184 1 98.44 159 SER B N 1
ATOM 4252 C CA . SER B 1 159 ? 7.289 7.469 -0.936 1 98.44 159 SER B CA 1
ATOM 4253 C C . SER B 1 159 ? 6.289 7.145 -2.039 1 98.44 159 SER B C 1
ATOM 4255 O O . SER B 1 159 ? 5.812 6.012 -2.141 1 98.44 159 SER B O 1
ATOM 4257 N N . THR B 1 160 ? 5.898 8.055 -2.791 1 98.25 160 THR B N 1
ATOM 4258 C CA . THR B 1 160 ? 5.156 7.984 -4.043 1 98.25 160 THR B CA 1
ATOM 4259 C C . THR B 1 160 ? 5.602 9.094 -4.996 1 98.25 160 THR B C 1
ATOM 4261 O O . THR B 1 160 ? 6.262 10.047 -4.582 1 98.25 160 THR B O 1
ATOM 4264 N N . GLY B 1 161 ? 5.352 8.953 -6.242 1 96.94 161 GLY B N 1
ATOM 4265 C CA . GLY B 1 161 ? 5.672 9.992 -7.211 1 96.94 161 GLY B CA 1
ATOM 4266 C C . GLY B 1 161 ? 4.57 11.023 -7.367 1 96.94 161 GLY B C 1
ATOM 4267 O O . GLY B 1 161 ? 4.785 12.086 -7.953 1 96.94 161 GLY B O 1
ATOM 4268 N N . ASP B 1 162 ? 3.406 10.773 -6.883 1 96.75 162 ASP B N 1
ATOM 4269 C CA . ASP B 1 162 ? 2.283 11.695 -6.98 1 96.75 162 ASP B CA 1
ATOM 4270 C C . ASP B 1 162 ? 2.477 12.898 -6.055 1 96.75 162 ASP B C 1
ATOM 4272 O O . ASP B 1 162 ? 1.946 13.977 -6.312 1 96.75 162 ASP B O 1
ATOM 4276 N N . TYR B 1 163 ? 3.166 12.664 -4.969 1 97.38 163 TYR B N 1
ATOM 4277 C CA . TYR B 1 163 ? 3.475 13.672 -3.963 1 97.38 163 TYR B CA 1
ATOM 4278 C C . TYR B 1 163 ? 4.945 13.617 -3.57 1 97.38 163 TYR B C 1
ATOM 4280 O O . TYR B 1 163 ? 5.582 12.57 -3.668 1 97.38 163 TYR B O 1
ATOM 4288 N N . GLY B 1 164 ? 5.449 14.656 -3.123 1 96.44 164 GLY B N 1
ATOM 4289 C CA . GLY B 1 164 ? 6.848 14.703 -2.74 1 96.44 164 GLY B CA 1
ATOM 4290 C C . GLY B 1 164 ? 7.781 14.93 -3.914 1 96.44 164 GLY B C 1
ATOM 4291 O O . GLY B 1 164 ? 7.398 15.555 -4.906 1 96.44 164 GLY B O 1
ATOM 4292 N N . ARG B 1 165 ? 8.969 14.516 -3.752 1 93.88 165 ARG B N 1
ATOM 4293 C CA . ARG B 1 165 ? 9.977 14.75 -4.785 1 93.88 165 ARG B CA 1
ATOM 4294 C C . ARG B 1 165 ? 9.719 13.867 -6.004 1 93.88 165 ARG B C 1
ATOM 4296 O O . ARG B 1 165 ? 9.227 12.75 -5.875 1 93.88 165 ARG B O 1
ATOM 4303 N N . ARG B 1 166 ? 10.094 14.344 -7.133 1 95.25 166 ARG B N 1
ATOM 4304 C CA . ARG B 1 166 ? 9.992 13.57 -8.367 1 95.25 166 ARG B CA 1
ATOM 4305 C C . ARG B 1 166 ? 10.922 12.367 -8.336 1 95.25 166 ARG B C 1
ATOM 4307 O O . ARG B 1 166 ? 12.062 12.469 -7.871 1 95.25 166 ARG B O 1
ATOM 4314 N N . LEU B 1 167 ? 10.438 11.234 -8.844 1 97.62 167 LEU B N 1
ATOM 4315 C CA . LEU B 1 167 ? 11.219 10.008 -8.859 1 97.62 167 LEU B CA 1
ATOM 4316 C C . LEU B 1 167 ? 11.32 9.445 -10.273 1 97.62 167 LEU B C 1
ATOM 4318 O O . LEU B 1 167 ? 10.406 9.625 -11.086 1 97.62 167 LEU B O 1
ATOM 4322 N N . THR B 1 168 ? 12.398 8.812 -10.594 1 97.88 168 THR B N 1
ATOM 4323 C CA . THR B 1 168 ? 12.617 8.094 -11.844 1 97.88 168 THR B CA 1
ATOM 4324 C C . THR B 1 168 ? 12.898 6.617 -11.578 1 97.88 168 THR B C 1
ATOM 4326 O O . THR B 1 168 ? 13.305 6.246 -10.477 1 97.88 168 THR B O 1
ATOM 4329 N N . ALA B 1 169 ? 12.602 5.762 -12.609 1 98.5 169 ALA B N 1
ATOM 4330 C CA . ALA B 1 169 ? 12.781 4.332 -12.375 1 98.5 169 ALA B CA 1
ATOM 4331 C C . ALA B 1 169 ? 13.344 3.641 -13.617 1 98.5 169 ALA B C 1
ATOM 4333 O O . ALA B 1 169 ? 13.117 4.094 -14.742 1 98.5 169 ALA B O 1
ATOM 4334 N N . ALA B 1 170 ? 14.102 2.627 -13.398 1 97.69 170 ALA B N 1
ATOM 4335 C CA . ALA B 1 170 ? 14.516 1.665 -14.422 1 97.69 170 ALA B CA 1
ATOM 4336 C C . ALA B 1 170 ? 13.984 0.271 -14.109 1 97.69 170 ALA B C 1
ATOM 4338 O O . ALA B 1 170 ? 14.086 -0.203 -12.977 1 97.69 170 ALA B O 1
ATOM 4339 N N . VAL B 1 171 ? 13.375 -0.357 -15.07 1 97.38 171 VAL B N 1
ATOM 4340 C CA . VAL B 1 171 ? 12.875 -1.723 -14.945 1 97.38 171 VAL B CA 1
ATOM 4341 C C . VAL B 1 171 ? 13.664 -2.65 -15.867 1 97.38 171 VAL B C 1
ATOM 4343 O O . VAL B 1 171 ? 13.742 -2.418 -17.078 1 97.38 171 VAL B O 1
ATOM 4346 N N . ILE B 1 172 ? 14.266 -3.662 -15.242 1 95.25 172 ILE B N 1
ATOM 4347 C CA . ILE B 1 172 ? 15 -4.652 -16.016 1 95.25 172 ILE B CA 1
ATOM 4348 C C . ILE B 1 172 ? 14.07 -5.809 -16.391 1 95.25 172 ILE B C 1
ATOM 4350 O O . ILE B 1 172 ? 13.562 -6.508 -15.508 1 95.25 172 ILE B O 1
ATOM 4354 N N . GLY B 1 173 ? 13.883 -6.02 -17.656 1 91.5 173 GLY B N 1
ATOM 4355 C CA . GLY B 1 173 ? 12.969 -7.039 -18.156 1 91.5 173 GLY B CA 1
ATOM 4356 C C . GLY B 1 173 ? 11.727 -6.461 -18.812 1 91.5 173 GLY B C 1
ATOM 4357 O O . GLY B 1 173 ? 11.375 -5.305 -18.578 1 91.5 173 GLY B O 1
ATOM 4358 N N . PHE B 1 174 ? 11.031 -7.258 -19.578 1 86.88 174 PHE B N 1
ATOM 4359 C CA . PHE B 1 174 ? 9.891 -6.727 -20.312 1 86.88 174 PHE B CA 1
ATOM 4360 C C . PHE B 1 174 ? 8.742 -7.727 -20.328 1 86.88 174 PHE B C 1
ATOM 4362 O O . PHE B 1 174 ? 7.797 -7.582 -21.109 1 86.88 174 PHE B O 1
ATOM 4369 N N . GLY B 1 175 ? 8.727 -8.727 -19.531 1 90.56 175 GLY B N 1
ATOM 4370 C CA . GLY B 1 175 ? 7.656 -9.703 -19.438 1 90.56 175 GLY B CA 1
ATOM 4371 C C . GLY B 1 175 ? 6.512 -9.25 -18.547 1 90.56 175 GLY B C 1
ATOM 4372 O O . GLY B 1 175 ? 6.336 -8.055 -18.312 1 90.56 175 GLY B O 1
ATOM 4373 N N . ALA B 1 176 ? 5.711 -10.211 -18.156 1 93.44 176 ALA B N 1
ATOM 4374 C CA . ALA B 1 176 ? 4.523 -9.953 -17.359 1 93.44 176 ALA B CA 1
ATOM 4375 C C . ALA B 1 176 ? 4.887 -9.234 -16.062 1 93.44 176 ALA B C 1
ATOM 4377 O O . ALA B 1 176 ? 4.219 -8.273 -15.664 1 93.44 176 ALA B O 1
ATOM 4378 N N . THR B 1 177 ? 5.969 -9.672 -15.422 1 96.06 177 THR B N 1
ATOM 4379 C CA . THR B 1 177 ? 6.402 -9.07 -14.164 1 96.06 177 THR B CA 1
ATOM 4380 C C . THR B 1 177 ? 6.762 -7.602 -14.375 1 96.06 177 THR B C 1
ATOM 4382 O O . THR B 1 177 ? 6.352 -6.742 -13.594 1 96.06 177 THR B O 1
ATOM 4385 N N . ALA B 1 178 ? 7.512 -7.316 -15.414 1 95.44 178 ALA B N 1
ATOM 4386 C CA . ALA B 1 178 ? 7.883 -5.941 -15.742 1 95.44 178 ALA B CA 1
ATOM 4387 C C . ALA B 1 178 ? 6.645 -5.098 -16.031 1 95.44 178 ALA B C 1
ATOM 4389 O O . ALA B 1 178 ? 6.562 -3.941 -15.609 1 95.44 178 ALA B O 1
ATOM 4390 N N . ARG B 1 179 ? 5.73 -5.664 -16.797 1 94.75 179 ARG B N 1
ATOM 4391 C CA . ARG B 1 179 ? 4.488 -4.957 -17.094 1 94.75 179 ARG B CA 1
ATOM 4392 C C . ARG B 1 179 ? 3.775 -4.551 -15.805 1 94.75 179 ARG B C 1
ATOM 4394 O O . ARG B 1 179 ? 3.291 -3.422 -15.688 1 94.75 179 ARG B O 1
ATOM 4401 N N . GLY B 1 180 ? 3.676 -5.484 -14.859 1 97.19 180 GLY B N 1
ATOM 4402 C CA . GLY B 1 180 ? 3.088 -5.176 -13.562 1 97.19 180 GLY B CA 1
ATOM 4403 C C . GLY B 1 180 ? 3.82 -4.074 -12.82 1 97.19 180 GLY B C 1
ATOM 4404 O O . GLY B 1 180 ? 3.193 -3.184 -12.25 1 97.19 180 GLY B O 1
ATOM 4405 N N . ALA B 1 181 ? 5.137 -4.152 -12.859 1 97.94 181 ALA B N 1
ATOM 4406 C CA . ALA B 1 181 ? 5.961 -3.148 -12.188 1 97.94 181 ALA B CA 1
ATOM 4407 C C . ALA B 1 181 ? 5.73 -1.765 -12.789 1 97.94 181 ALA B C 1
ATOM 4409 O O . ALA B 1 181 ? 5.539 -0.789 -12.055 1 97.94 181 ALA B O 1
ATOM 4410 N N . VAL B 1 182 ? 5.746 -1.67 -14.102 1 96.88 182 VAL B N 1
ATOM 4411 C CA . VAL B 1 182 ? 5.562 -0.397 -14.789 1 96.88 182 VAL B CA 1
ATOM 4412 C C . VAL B 1 182 ? 4.176 0.162 -14.484 1 96.88 182 VAL B C 1
ATOM 4414 O O . VAL B 1 182 ? 4.023 1.36 -14.234 1 96.88 182 VAL B O 1
ATOM 4417 N N . THR B 1 183 ? 3.156 -0.712 -14.484 1 96.5 183 THR B N 1
ATOM 4418 C CA . THR B 1 183 ? 1.802 -0.287 -14.156 1 96.5 183 THR B CA 1
ATOM 4419 C C . THR B 1 183 ? 1.762 0.354 -12.766 1 96.5 183 THR B C 1
ATOM 4421 O O . THR B 1 183 ? 1.189 1.432 -12.594 1 96.5 183 THR B O 1
ATOM 4424 N N . ALA B 1 184 ? 2.385 -0.268 -11.789 1 97.81 184 ALA B N 1
ATOM 4425 C CA . ALA B 1 184 ? 2.41 0.244 -10.422 1 97.81 184 ALA B CA 1
ATOM 4426 C C . ALA B 1 184 ? 3.17 1.564 -10.344 1 97.81 184 ALA B C 1
ATOM 4428 O O . ALA B 1 184 ? 2.729 2.506 -9.68 1 97.81 184 ALA B O 1
ATOM 4429 N N . LEU B 1 185 ? 4.352 1.599 -11.016 1 98 185 LEU B N 1
ATOM 4430 C CA . LEU B 1 185 ? 5.156 2.816 -11.008 1 98 185 LEU B CA 1
ATOM 4431 C C . LEU B 1 185 ? 4.367 3.994 -11.562 1 98 185 LEU B C 1
ATOM 4433 O O . LEU B 1 185 ? 4.273 5.043 -10.922 1 98 185 LEU B O 1
ATOM 4437 N N . LYS B 1 186 ? 3.744 3.814 -12.656 1 95.88 186 LYS B N 1
ATOM 4438 C CA . LYS B 1 186 ? 2.988 4.883 -13.305 1 95.88 186 LYS B CA 1
ATOM 4439 C C . LYS B 1 186 ? 1.771 5.277 -12.477 1 95.88 186 LYS B C 1
ATOM 4441 O O . LYS B 1 186 ? 1.441 6.457 -12.367 1 95.88 186 LYS B O 1
ATOM 4446 N N . ALA B 1 187 ? 1.148 4.305 -11.922 1 94.44 187 ALA B N 1
ATOM 4447 C CA . ALA B 1 187 ? -0.017 4.543 -11.07 1 94.44 187 ALA B CA 1
ATOM 4448 C C . ALA B 1 187 ? 0.344 5.422 -9.875 1 94.44 187 ALA B C 1
ATOM 4450 O O . ALA B 1 187 ? -0.487 6.191 -9.391 1 94.44 187 ALA B O 1
ATOM 4451 N N . HIS B 1 188 ? 1.59 5.387 -9.477 1 96.31 188 HIS B N 1
ATOM 4452 C CA . HIS B 1 188 ? 2.016 6.141 -8.305 1 96.31 188 HIS B CA 1
ATOM 4453 C C . HIS B 1 188 ? 2.844 7.359 -8.703 1 96.31 188 HIS B C 1
ATOM 4455 O O . HIS B 1 188 ? 3.686 7.82 -7.926 1 96.31 188 HIS B O 1
ATOM 4461 N N . GLY B 1 189 ? 2.67 7.789 -9.891 1 96.12 189 GLY B N 1
ATOM 4462 C CA . GLY B 1 189 ? 3.172 9.086 -10.305 1 96.12 189 GLY B CA 1
ATOM 4463 C C . GLY B 1 189 ? 4.613 9.055 -10.773 1 96.12 189 GLY B C 1
ATOM 4464 O O . GLY B 1 189 ? 5.258 10.094 -10.906 1 96.12 189 GLY B O 1
ATOM 4465 N N . ILE B 1 190 ? 5.172 7.895 -10.953 1 97.25 190 ILE B N 1
ATOM 4466 C CA . ILE B 1 190 ? 6.516 7.762 -11.5 1 97.25 190 ILE B CA 1
ATOM 4467 C C . ILE B 1 190 ? 6.438 7.516 -13.008 1 97.25 190 ILE B C 1
ATOM 4469 O O . ILE B 1 190 ? 6.305 6.371 -13.445 1 97.25 190 ILE B O 1
ATOM 4473 N N . HIS B 1 191 ? 6.602 8.609 -13.711 1 94.75 191 HIS B N 1
ATOM 4474 C CA . HIS B 1 191 ? 6.277 8.562 -15.133 1 94.75 191 HIS B CA 1
ATOM 4475 C C . HIS B 1 191 ? 7.535 8.375 -15.977 1 94.75 191 HIS B C 1
ATOM 4477 O O . HIS B 1 191 ? 7.457 7.906 -17.109 1 94.75 191 HIS B O 1
ATOM 4483 N N . GLU B 1 192 ? 8.656 8.789 -15.484 1 95.88 192 GLU B N 1
ATOM 4484 C CA . GLU B 1 192 ? 9.922 8.562 -16.188 1 95.88 192 GLU B CA 1
ATOM 4485 C C . GLU B 1 192 ? 10.484 7.176 -15.867 1 95.88 192 GLU B C 1
ATOM 4487 O O . GLU B 1 192 ? 11.297 7.023 -14.953 1 95.88 192 GLU B O 1
ATOM 4492 N N . VAL B 1 193 ? 10.055 6.234 -16.688 1 96.62 193 VAL B N 1
ATOM 4493 C CA . VAL B 1 193 ? 10.438 4.836 -16.5 1 96.62 193 VAL B CA 1
ATOM 4494 C C . VAL B 1 193 ? 11.18 4.34 -17.75 1 96.62 193 VAL B C 1
ATOM 4496 O O . VAL B 1 193 ? 10.664 4.434 -18.859 1 96.62 193 VAL B O 1
ATOM 4499 N N . ASP B 1 194 ? 12.359 3.848 -17.562 1 95.06 194 ASP B N 1
ATOM 4500 C CA . ASP B 1 194 ? 13.117 3.168 -18.609 1 95.06 194 ASP B CA 1
ATOM 4501 C C . ASP B 1 194 ? 13.039 1.652 -18.453 1 95.06 194 ASP B C 1
ATOM 4503 O O . ASP B 1 194 ? 13.305 1.123 -17.375 1 95.06 194 ASP B O 1
ATOM 4507 N N . VAL B 1 195 ? 12.664 0.968 -19.5 1 94.44 195 VAL B N 1
ATOM 4508 C CA . VAL B 1 195 ? 12.625 -0.491 -19.484 1 94.44 195 VAL B CA 1
ATOM 4509 C C . VAL B 1 195 ? 13.82 -1.048 -20.25 1 94.44 195 VAL B C 1
ATOM 4511 O O . VAL B 1 195 ? 13.992 -0.771 -21.438 1 94.44 195 VAL B O 1
ATOM 4514 N N . LEU B 1 196 ? 14.641 -1.732 -19.531 1 91.88 196 LEU B N 1
ATOM 4515 C CA . LEU B 1 196 ? 15.852 -2.312 -20.094 1 91.88 196 LEU B CA 1
ATOM 4516 C C . LEU B 1 196 ? 15.594 -3.727 -20.609 1 91.88 196 LEU B C 1
ATOM 4518 O O . LEU B 1 196 ? 15.172 -4.598 -19.828 1 91.88 196 LEU B O 1
ATOM 4522 N N . THR B 1 197 ? 15.859 -3.914 -21.859 1 87.94 197 THR B N 1
ATOM 4523 C CA . THR B 1 197 ? 15.688 -5.223 -22.469 1 87.94 197 THR B CA 1
ATOM 4524 C C . THR B 1 197 ? 16.938 -5.625 -23.25 1 87.94 197 THR B C 1
ATOM 4526 O O . THR B 1 197 ? 17.766 -4.777 -23.594 1 87.94 197 THR B O 1
ATOM 4529 N N . GLN B 1 198 ? 17.062 -6.941 -23.375 1 80.31 198 GLN B N 1
ATOM 4530 C CA . GLN B 1 198 ? 18.156 -7.41 -24.234 1 80.31 198 GLN B CA 1
ATOM 4531 C C . GLN B 1 198 ? 17.875 -7.109 -25.703 1 80.31 198 GLN B C 1
ATOM 4533 O O . GLN B 1 198 ? 16.734 -7.227 -26.156 1 80.31 198 GLN B O 1
ATOM 4538 N N . ARG B 1 199 ? 18.953 -6.711 -26.344 1 65.31 199 ARG B N 1
ATOM 4539 C CA . ARG B 1 199 ? 18.828 -6.387 -27.766 1 65.31 199 ARG B CA 1
ATOM 4540 C C . ARG B 1 199 ? 18.281 -7.57 -28.547 1 65.31 199 ARG B C 1
ATOM 4542 O O . ARG B 1 199 ? 18.656 -8.719 -28.297 1 65.31 199 ARG B O 1
ATOM 4549 N N . GLY B 1 200 ? 17.438 -7.281 -29.516 1 60.47 200 GLY B N 1
ATOM 4550 C CA . GLY B 1 200 ? 16.875 -8.305 -30.359 1 60.47 200 GLY B CA 1
ATOM 4551 C C . GLY B 1 200 ? 15.586 -8.898 -29.812 1 60.47 200 GLY B C 1
ATOM 4552 O O . GLY B 1 200 ? 14.938 -9.703 -30.484 1 60.47 200 GLY B O 1
ATOM 4553 N N . VAL B 1 201 ? 15.469 -8.789 -28.625 1 55.59 201 VAL B N 1
ATOM 4554 C CA . VAL B 1 201 ? 14.227 -9.32 -28.078 1 55.59 201 VAL B CA 1
ATOM 4555 C C . VAL B 1 201 ? 13.047 -8.484 -28.562 1 55.59 201 VAL B C 1
ATOM 4557 O O . VAL B 1 201 ? 12.977 -7.281 -28.312 1 55.59 201 VAL B O 1
ATOM 4560 N N . THR B 1 202 ? 12.719 -8.586 -29.891 1 46.28 202 THR B N 1
ATOM 4561 C CA . THR B 1 202 ? 11.531 -7.961 -30.469 1 46.28 202 THR B CA 1
ATOM 4562 C C . THR B 1 202 ? 10.32 -8.18 -29.562 1 46.28 202 THR B C 1
ATOM 4564 O O . THR B 1 202 ? 9.25 -7.613 -29.797 1 46.28 202 THR B O 1
ATOM 4567 N N . ALA B 1 203 ? 10.172 -9.359 -28.984 1 43.75 203 ALA B N 1
ATOM 4568 C CA . ALA B 1 203 ? 8.867 -10.008 -28.844 1 43.75 203 ALA B CA 1
ATOM 4569 C C . ALA B 1 203 ? 7.961 -9.219 -27.906 1 43.75 203 ALA B C 1
ATOM 4571 O O . ALA B 1 203 ? 7.004 -9.766 -27.359 1 43.75 203 ALA B O 1
ATOM 4572 N N . VAL B 1 204 ? 8.328 -8.148 -27.266 1 47.28 204 VAL B N 1
ATOM 4573 C CA . VAL B 1 204 ? 7.281 -8.133 -26.25 1 47.28 204 VAL B CA 1
ATOM 4574 C C . VAL B 1 204 ? 5.926 -7.883 -26.906 1 47.28 204 VAL B C 1
ATOM 4576 O O . VAL B 1 204 ? 5.773 -6.953 -27.688 1 47.28 204 VAL B O 1
ATOM 4579 N N . SER B 1 205 ? 5.234 -8.906 -27.141 1 44.94 205 SER B N 1
ATOM 4580 C CA . SER B 1 205 ? 3.873 -8.922 -27.656 1 44.94 205 SER B CA 1
ATOM 4581 C C . SER B 1 205 ? 3.094 -7.691 -27.188 1 44.94 205 SER B C 1
ATOM 4583 O O . SER B 1 205 ? 2.158 -7.254 -27.859 1 44.94 205 SER B O 1
ATOM 4585 N N . SER B 1 206 ? 3.277 -7.273 -25.938 1 48.38 206 SER B N 1
ATOM 4586 C CA . SER B 1 206 ? 2.436 -6.168 -25.484 1 48.38 206 SER B CA 1
ATOM 4587 C C . SER B 1 206 ? 3.277 -4.977 -25.047 1 48.38 206 SER B C 1
ATOM 4589 O O . SER B 1 206 ? 3.912 -5.016 -23.984 1 48.38 206 SER B O 1
ATOM 4591 N N . PRO B 1 207 ? 3.572 -4.082 -26.016 1 50.28 207 PRO B N 1
ATOM 4592 C CA . PRO B 1 207 ? 4.359 -2.889 -25.688 1 50.28 207 PRO B CA 1
ATOM 4593 C C . PRO B 1 207 ? 3.879 -2.188 -24.422 1 50.28 207 PRO B C 1
ATOM 4595 O O . PRO B 1 207 ? 2.68 -2.193 -24.125 1 50.28 207 PRO B O 1
ATOM 4598 N N . ILE B 1 208 ? 4.816 -2.012 -23.469 1 61.31 208 ILE B N 1
ATOM 4599 C CA . ILE B 1 208 ? 4.531 -1.086 -22.391 1 61.31 208 ILE B CA 1
ATOM 4600 C C . ILE B 1 208 ? 4.547 0.348 -22.906 1 61.31 208 ILE B C 1
ATOM 4602 O O . ILE B 1 208 ? 5.602 0.984 -22.953 1 61.31 208 ILE B O 1
ATOM 4606 N N . HIS B 1 209 ? 3.543 0.904 -23.391 1 57.06 209 HIS B N 1
ATOM 4607 C CA . HIS B 1 209 ? 3.467 2.174 -24.109 1 57.06 209 HIS B CA 1
ATOM 4608 C C . HIS B 1 209 ? 3.826 3.342 -23.203 1 57.06 209 HIS B C 1
ATOM 4610 O O . HIS B 1 209 ? 4.27 4.391 -23.672 1 57.06 209 HIS B O 1
ATOM 4616 N N . SER B 1 210 ? 3.857 3.121 -22 1 70.62 210 SER B N 1
ATOM 4617 C CA . SER B 1 210 ? 3.975 4.262 -21.094 1 70.62 210 SER B CA 1
ATOM 4618 C C . SER B 1 210 ? 5.395 4.402 -20.562 1 70.62 210 SER B C 1
ATOM 4620 O O . SER B 1 210 ? 5.668 5.258 -19.719 1 70.62 210 SER B O 1
ATOM 4622 N N . ALA B 1 211 ? 6.32 3.502 -21.156 1 80 211 ALA B N 1
ATOM 4623 C CA . ALA B 1 211 ? 7.703 3.553 -20.703 1 80 211 ALA B CA 1
ATOM 4624 C C . ALA B 1 211 ? 8.672 3.656 -21.875 1 80 211 ALA B C 1
ATOM 4626 O O . ALA B 1 211 ? 8.352 3.25 -22.984 1 80 211 ALA B O 1
ATOM 4627 N N . ARG B 1 212 ? 9.82 4.23 -21.688 1 84.06 212 ARG B N 1
ATOM 4628 C CA . ARG B 1 212 ? 10.875 4.277 -22.688 1 84.06 212 ARG B CA 1
ATOM 4629 C C . ARG B 1 212 ? 11.656 2.967 -22.734 1 84.06 212 ARG B C 1
ATOM 4631 O O . ARG B 1 212 ? 12.219 2.545 -21.719 1 84.06 212 ARG B O 1
ATOM 4638 N N . MET B 1 213 ? 11.688 2.328 -23.922 1 84.81 213 MET B N 1
ATOM 4639 C CA . MET B 1 213 ? 12.43 1.083 -24.109 1 84.81 213 MET B CA 1
ATOM 4640 C C . MET B 1 213 ? 13.883 1.363 -24.469 1 84.81 213 MET B C 1
ATOM 4642 O O . MET B 1 213 ? 14.164 2.182 -25.344 1 84.81 213 MET B O 1
ATOM 4646 N N . VAL B 1 214 ? 14.734 0.752 -23.672 1 84.75 214 VAL B N 1
ATOM 4647 C CA . VAL B 1 214 ? 16.156 0.824 -23.969 1 84.75 214 VAL B CA 1
ATOM 4648 C C . VAL B 1 214 ? 16.75 -0.583 -24 1 84.75 214 VAL B C 1
ATOM 4650 O O . VAL B 1 214 ? 16.25 -1.49 -23.328 1 84.75 214 VAL B O 1
ATOM 4653 N N . SER B 1 215 ? 17.75 -0.75 -24.812 1 84.25 215 SER B N 1
ATOM 4654 C CA . SER B 1 215 ? 18.297 -2.098 -24.969 1 84.25 215 SER B CA 1
ATOM 4655 C C . SER B 1 215 ? 19.781 -2.145 -24.625 1 84.25 215 SER B C 1
ATOM 4657 O O . SER B 1 215 ? 20.469 -1.133 -24.703 1 84.25 215 SER B O 1
ATOM 4659 N N . PHE B 1 216 ? 20.141 -3.312 -24.078 1 81.75 216 PHE B N 1
ATOM 4660 C CA . PHE B 1 216 ? 21.562 -3.525 -23.844 1 81.75 216 PHE B CA 1
ATOM 4661 C C . PHE B 1 216 ? 22.062 -4.742 -24.609 1 81.75 216 PHE B C 1
ATOM 4663 O O . PHE B 1 216 ? 21.281 -5.621 -24.969 1 81.75 216 PHE B O 1
ATOM 4670 N N . ASP B 1 217 ? 23.359 -4.766 -24.922 1 77.38 217 ASP B N 1
ATOM 4671 C CA . ASP B 1 217 ? 24 -5.855 -25.641 1 77.38 217 ASP B CA 1
ATOM 4672 C C . ASP B 1 217 ? 24.375 -6.996 -24.688 1 77.38 217 ASP B C 1
ATOM 4674 O O . ASP B 1 217 ? 24.859 -6.758 -23.578 1 77.38 217 ASP B O 1
ATOM 4678 N N . ASN B 1 218 ? 23.875 -8.156 -24.766 1 66.31 218 ASN B N 1
ATOM 4679 C CA . ASN B 1 218 ? 24.094 -9.297 -23.875 1 66.31 218 ASN B CA 1
ATOM 4680 C C . ASN B 1 218 ? 25.578 -9.625 -23.719 1 66.31 218 ASN B C 1
ATOM 4682 O O . ASN B 1 218 ? 26 -10.062 -22.656 1 66.31 218 ASN B O 1
ATOM 4686 N N . ASN B 1 219 ? 26.391 -9.008 -24.484 1 68.94 219 ASN B N 1
ATOM 4687 C CA . ASN B 1 219 ? 27.828 -9.219 -24.422 1 68.94 219 ASN B CA 1
ATOM 4688 C C . ASN B 1 219 ? 28.156 -10.641 -23.953 1 68.94 219 ASN B C 1
ATOM 4690 O O . ASN B 1 219 ? 28.922 -10.82 -23.016 1 68.94 219 ASN B O 1
ATOM 4694 N N . ASN B 1 220 ? 27.625 -11.664 -24.531 1 69.38 220 ASN B N 1
ATOM 4695 C CA . ASN B 1 220 ? 27.844 -13.078 -24.266 1 69.38 220 ASN B CA 1
ATOM 4696 C C . ASN B 1 220 ? 27.531 -13.422 -22.812 1 69.38 220 ASN B C 1
ATOM 4698 O O . ASN B 1 220 ? 28.312 -14.109 -22.141 1 69.38 220 ASN B O 1
ATOM 4702 N N . GLY B 1 221 ? 26.609 -12.773 -22.266 1 71.31 221 GLY B N 1
ATOM 4703 C CA . GLY B 1 221 ? 26.141 -13.102 -20.922 1 71.31 221 GLY B CA 1
ATOM 4704 C C . GLY B 1 221 ? 26.688 -12.172 -19.859 1 71.31 221 GLY B C 1
ATOM 4705 O O . GLY B 1 221 ? 26.234 -12.203 -18.719 1 71.31 221 GLY B O 1
ATOM 4706 N N . ASP B 1 222 ? 27.734 -11.4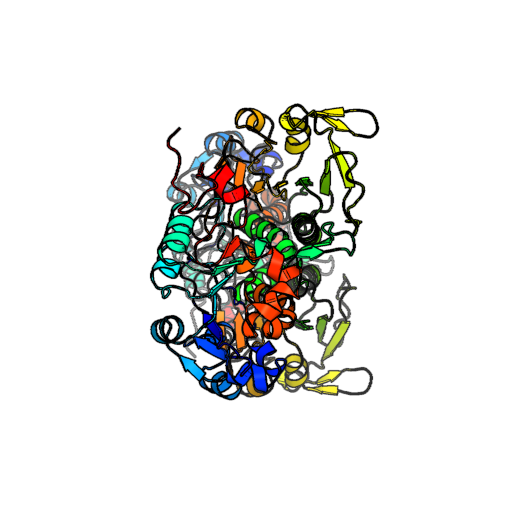53 -20.297 1 78.62 222 ASP B N 1
ATOM 4707 C CA . ASP B 1 222 ? 28.281 -10.484 -19.359 1 78.62 222 ASP B CA 1
ATOM 4708 C C . ASP B 1 222 ? 27.516 -9.172 -19.406 1 78.62 222 ASP B C 1
ATOM 4710 O O . ASP B 1 222 ? 27.969 -8.195 -20 1 78.62 222 ASP B O 1
ATOM 4714 N N . VAL B 1 223 ? 26.469 -9.117 -18.734 1 78.94 223 VAL B N 1
ATOM 4715 C CA . VAL B 1 223 ? 25.547 -7.98 -18.781 1 78.94 223 VAL B CA 1
ATOM 4716 C C . VAL B 1 223 ? 26.156 -6.789 -18.047 1 78.94 223 VAL B C 1
ATOM 4718 O O . VAL B 1 223 ? 26.031 -5.645 -18.484 1 78.94 223 VAL B O 1
ATOM 4721 N N . ARG B 1 224 ? 26.828 -7.062 -17.031 1 80 224 ARG B N 1
ATOM 4722 C CA . ARG B 1 224 ? 27.453 -5.977 -16.281 1 80 224 ARG B CA 1
ATOM 4723 C C . ARG B 1 224 ? 28.453 -5.211 -17.156 1 80 224 ARG B C 1
ATOM 4725 O O . ARG B 1 224 ? 28.562 -3.988 -17.031 1 80 224 ARG B O 1
ATOM 4732 N N . GLY B 1 225 ? 29.094 -6 -18 1 81.75 225 GLY B N 1
ATOM 4733 C CA . GLY B 1 225 ? 30.062 -5.387 -18.891 1 81.75 225 GLY B CA 1
ATOM 4734 C C . GLY B 1 225 ? 29.438 -4.848 -20.156 1 81.75 225 GLY B C 1
ATOM 4735 O O . GLY B 1 225 ? 30.125 -4.27 -21 1 81.75 225 GLY B O 1
ATOM 4736 N N . SER B 1 226 ? 28.109 -4.965 -20.156 1 85.56 226 SER B N 1
ATOM 4737 C CA . SER B 1 226 ? 27.406 -4.539 -21.359 1 85.56 226 SER B CA 1
ATOM 4738 C C . SER B 1 226 ? 27.062 -3.053 -21.297 1 85.56 226 SER B C 1
ATOM 4740 O O . SER B 1 226 ? 27.297 -2.395 -20.281 1 85.56 226 SER B O 1
ATOM 4742 N N . HIS B 1 227 ? 26.594 -2.564 -22.453 1 88.19 227 HIS B N 1
ATOM 4743 C CA . HIS B 1 227 ? 26.266 -1.146 -22.562 1 88.19 227 HIS B CA 1
ATOM 4744 C C . HIS B 1 227 ? 24.828 -0.941 -23.016 1 88.19 227 HIS B C 1
ATOM 4746 O O . HIS B 1 227 ? 24.312 -1.697 -23.844 1 88.19 227 HIS B O 1
ATOM 4752 N N . VAL B 1 228 ? 24.219 0.034 -22.406 1 89.19 228 VAL B N 1
ATOM 4753 C CA . VAL B 1 228 ? 22.891 0.485 -22.844 1 89.19 228 VAL B CA 1
ATOM 4754 C C . VAL B 1 228 ? 23.031 1.44 -24.016 1 89.19 228 VAL B C 1
ATOM 4756 O O . VAL B 1 228 ? 23.828 2.379 -23.969 1 89.19 228 VAL B O 1
ATOM 4759 N N . MET B 1 229 ? 22.297 1.133 -25.031 1 84.88 229 MET B N 1
ATOM 4760 C CA . MET B 1 229 ? 22.328 1.97 -26.234 1 84.88 229 MET B CA 1
ATOM 4761 C C . MET B 1 229 ? 21.312 3.105 -26.125 1 84.88 229 MET B C 1
ATOM 4763 O O . MET B 1 229 ? 20.109 2.863 -26.016 1 84.88 229 MET B O 1
ATOM 4767 N N . LEU B 1 230 ? 21.797 4.332 -26.094 1 85.25 230 LEU B N 1
ATOM 4768 C CA . LEU B 1 230 ? 20.969 5.539 -26.094 1 85.25 230 LEU B CA 1
ATOM 4769 C C . LEU B 1 230 ? 21.094 6.281 -27.422 1 85.25 230 LEU B C 1
ATOM 4771 O O . LEU B 1 230 ? 21.766 5.809 -28.328 1 85.25 230 LEU B O 1
ATOM 4775 N N . ASP B 1 231 ? 20.359 7.27 -27.75 1 80.06 231 ASP B N 1
ATOM 4776 C CA . ASP B 1 231 ? 20.281 7.945 -29.047 1 80.06 231 ASP B CA 1
ATOM 4777 C C . ASP B 1 231 ? 21.656 8.375 -29.531 1 80.06 231 ASP B C 1
ATOM 4779 O O . ASP B 1 231 ? 21.984 8.203 -30.719 1 80.06 231 ASP B O 1
ATOM 4783 N N . ASN B 1 232 ? 22.453 8.891 -28.656 1 82 232 ASN B N 1
ATOM 4784 C CA . ASN B 1 232 ? 23.688 9.453 -29.188 1 82 232 ASN B CA 1
ATOM 4785 C C . ASN B 1 232 ? 24.906 8.875 -28.484 1 82 232 ASN B C 1
ATOM 4787 O O . ASN B 1 232 ? 26.031 9.305 -28.734 1 82 232 ASN B O 1
ATOM 4791 N N . HIS B 1 233 ? 24.688 7.914 -27.609 1 85.56 233 HIS B N 1
ATOM 4792 C CA . HIS B 1 233 ? 25.828 7.355 -26.891 1 85.56 233 HIS B CA 1
ATOM 4793 C C . HIS B 1 233 ? 25.453 6.066 -26.172 1 85.56 233 HIS B C 1
ATOM 4795 O O . HIS B 1 233 ? 24.344 5.574 -26.312 1 85.56 233 HIS B O 1
ATOM 4801 N N . SER B 1 234 ? 26.469 5.48 -25.656 1 87.56 234 SER B N 1
ATOM 4802 C CA . SER B 1 234 ? 26.25 4.277 -24.859 1 87.56 234 SER B CA 1
ATOM 4803 C C . SER B 1 234 ? 26.828 4.434 -23.453 1 87.56 234 SER B C 1
ATOM 4805 O O . SER B 1 234 ? 27.828 5.125 -23.25 1 87.56 234 SER B O 1
ATOM 4807 N N . VAL B 1 235 ? 26.109 3.875 -22.531 1 90.94 235 VAL B N 1
ATOM 4808 C CA . VAL B 1 235 ? 26.547 3.916 -21.141 1 90.94 235 VAL B CA 1
ATOM 4809 C C . VAL B 1 235 ? 26.547 2.502 -20.562 1 90.94 235 VAL B C 1
ATOM 4811 O O . VAL B 1 235 ? 25.703 1.673 -20.922 1 90.94 235 VAL B O 1
ATOM 4814 N N . PRO B 1 236 ? 27.547 2.275 -19.719 1 92.31 236 PRO B N 1
ATOM 4815 C CA . PRO B 1 236 ? 27.516 0.962 -19.078 1 92.31 236 PRO B CA 1
ATOM 4816 C C . PRO B 1 236 ? 26.219 0.716 -18.297 1 92.31 236 PRO B C 1
ATOM 4818 O O . PRO B 1 236 ? 25.656 1.648 -17.719 1 92.31 236 PRO B O 1
ATOM 4821 N N . VAL B 1 237 ? 25.812 -0.523 -18.188 1 93.5 237 VAL B N 1
ATOM 4822 C CA . VAL B 1 237 ? 24.547 -0.906 -17.562 1 93.5 237 VAL B CA 1
ATOM 4823 C C . VAL B 1 237 ? 24.516 -0.438 -16.109 1 93.5 237 VAL B C 1
ATOM 4825 O O . VAL B 1 237 ? 23.578 0.214 -15.68 1 93.5 237 VAL B O 1
ATOM 4828 N N . PRO B 1 238 ? 25.609 -0.679 -15.312 1 95.44 238 PRO B N 1
ATOM 4829 C CA . PRO B 1 238 ? 25.562 -0.232 -13.922 1 95.44 238 PRO B CA 1
ATOM 4830 C C . PRO B 1 238 ? 25.406 1.28 -13.789 1 95.44 238 PRO B C 1
ATOM 4832 O O . PRO B 1 238 ? 24.641 1.75 -12.945 1 95.44 238 PRO B O 1
ATOM 4835 N N . GLY B 1 239 ? 26.125 1.969 -14.602 1 95.56 239 GLY B N 1
ATOM 4836 C CA . GLY B 1 239 ? 26.016 3.418 -14.578 1 95.56 239 GLY B CA 1
ATOM 4837 C C . GLY B 1 239 ? 24.625 3.91 -14.945 1 95.56 239 GLY B C 1
ATOM 4838 O O . GLY B 1 239 ? 24.109 4.844 -14.328 1 95.56 239 GLY B O 1
ATOM 4839 N N . PHE B 1 240 ? 24.047 3.367 -15.945 1 95.44 240 PHE B N 1
ATOM 4840 C CA . PHE B 1 240 ? 22.703 3.713 -16.391 1 95.44 240 PHE B CA 1
ATOM 4841 C C . PHE B 1 240 ? 21.688 3.486 -15.266 1 95.44 240 PHE B C 1
ATOM 4843 O O . PHE B 1 240 ? 20.844 4.348 -14.992 1 95.44 240 PHE B O 1
ATOM 4850 N N . LEU B 1 241 ? 21.75 2.32 -14.609 1 97.31 241 LEU B N 1
ATOM 4851 C CA . LEU B 1 241 ? 20.844 1.98 -13.516 1 97.31 241 LEU B CA 1
ATOM 4852 C C . LEU B 1 241 ? 21.016 2.947 -12.352 1 97.31 241 LEU B C 1
ATOM 4854 O O . LEU B 1 241 ? 20.031 3.375 -11.742 1 97.31 241 LEU B O 1
ATOM 4858 N N . ALA B 1 242 ? 22.219 3.375 -12.055 1 97.56 242 ALA B N 1
ATOM 4859 C CA . ALA B 1 242 ? 22.531 4.23 -10.914 1 97.56 242 ALA B CA 1
ATOM 4860 C C . ALA B 1 242 ? 21.953 5.629 -11.102 1 97.56 242 ALA B C 1
ATOM 4862 O O . ALA B 1 242 ? 21.859 6.398 -10.141 1 97.56 242 ALA B O 1
ATOM 4863 N N . GLU B 1 243 ? 21.594 5.984 -12.305 1 96.75 243 GLU B N 1
ATOM 4864 C CA . GLU B 1 243 ? 21.047 7.305 -12.586 1 96.75 243 GLU B CA 1
ATOM 4865 C C . GLU B 1 243 ? 19.578 7.391 -12.188 1 96.75 243 GLU B C 1
ATOM 4867 O O . GLU B 1 243 ? 19 8.477 -12.172 1 96.75 243 GLU B O 1
ATOM 4872 N N . HIS B 1 244 ? 18.984 6.34 -11.852 1 98 244 HIS B N 1
ATOM 4873 C CA . HIS B 1 244 ? 17.562 6.293 -11.5 1 98 244 HIS B CA 1
ATOM 4874 C C . HIS B 1 244 ? 17.375 6.199 -9.992 1 98 244 HIS B C 1
ATOM 4876 O O . HIS B 1 244 ? 18.203 5.621 -9.289 1 98 244 HIS B O 1
ATOM 4882 N N . ASP B 1 245 ? 16.234 6.719 -9.469 1 98.19 245 ASP B N 1
ATOM 4883 C CA . ASP B 1 245 ? 15.906 6.641 -8.047 1 98.19 245 ASP B CA 1
ATOM 4884 C C . ASP B 1 245 ? 15.516 5.219 -7.648 1 98.19 245 ASP B C 1
ATOM 4886 O O . ASP B 1 245 ? 15.742 4.801 -6.512 1 98.19 245 ASP B O 1
ATOM 4890 N N . ILE B 1 246 ? 14.883 4.488 -8.578 1 98.81 246 ILE B N 1
ATOM 4891 C CA . ILE B 1 246 ? 14.336 3.156 -8.336 1 98.81 246 ILE B CA 1
ATOM 4892 C C . ILE B 1 246 ? 14.781 2.205 -9.445 1 98.81 246 ILE B C 1
ATOM 4894 O O . ILE B 1 246 ? 14.688 2.539 -10.625 1 98.81 246 ILE B O 1
ATOM 4898 N N . VAL B 1 247 ? 15.297 1.063 -9.055 1 98.75 247 VAL B N 1
ATOM 4899 C CA . VAL B 1 247 ? 15.609 -0.015 -9.992 1 98.75 247 VAL B CA 1
ATOM 4900 C C . VAL B 1 247 ? 14.766 -1.244 -9.656 1 98.75 247 VAL B C 1
ATOM 4902 O O . VAL B 1 247 ? 14.75 -1.696 -8.508 1 98.75 247 VAL B O 1
ATOM 4905 N N . VAL B 1 248 ? 14.062 -1.785 -10.625 1 98.62 248 VAL B N 1
ATOM 4906 C CA . VAL B 1 248 ? 13.234 -2.969 -10.43 1 98.62 248 VAL B CA 1
ATOM 4907 C C . VAL B 1 248 ? 13.734 -4.102 -11.32 1 98.62 248 VAL B C 1
ATOM 4909 O O . VAL B 1 248 ? 13.742 -3.979 -12.555 1 98.62 248 VAL B O 1
ATOM 4912 N N . ASN B 1 249 ? 14.164 -5.168 -10.734 1 97.88 249 ASN B N 1
ATOM 4913 C CA . ASN B 1 249 ? 14.594 -6.348 -11.477 1 97.88 249 ASN B CA 1
ATOM 4914 C C . ASN B 1 249 ? 13.438 -7.332 -11.68 1 97.88 249 ASN B C 1
ATOM 4916 O O . ASN B 1 249 ? 12.938 -7.91 -10.711 1 97.88 249 ASN B O 1
ATOM 4920 N N . CYS B 1 250 ? 13.07 -7.578 -12.891 1 96.19 250 CYS B N 1
ATOM 4921 C CA . CYS B 1 250 ? 11.961 -8.453 -13.227 1 96.19 250 CYS B CA 1
ATOM 4922 C C . CYS B 1 250 ? 12.414 -9.609 -14.109 1 96.19 250 CYS B C 1
ATOM 4924 O O . CYS B 1 250 ? 11.602 -10.25 -14.773 1 96.19 250 CYS B O 1
ATOM 4926 N N . VAL B 1 251 ? 13.695 -9.859 -14.094 1 92 251 VAL B N 1
ATOM 4927 C CA . VAL B 1 251 ? 14.242 -10.875 -14.984 1 92 251 VAL B CA 1
ATOM 4928 C C . VAL B 1 251 ? 14.258 -12.227 -14.273 1 92 251 VAL B C 1
ATOM 4930 O O . VAL B 1 251 ? 14.844 -12.359 -13.195 1 92 251 VAL B O 1
ATOM 4933 N N . LEU B 1 252 ? 13.57 -13.141 -14.914 1 87.19 252 LEU B N 1
ATOM 4934 C CA . LEU B 1 252 ? 13.695 -14.523 -14.469 1 87.19 252 LEU B CA 1
ATOM 4935 C C . LEU B 1 252 ? 15.055 -15.102 -14.836 1 87.19 252 LEU B C 1
ATOM 4937 O O . LEU B 1 252 ? 15.422 -15.133 -16.016 1 87.19 252 LEU B O 1
ATOM 4941 N N . GLN B 1 253 ? 15.773 -15.594 -13.922 1 86.75 253 GLN B N 1
ATOM 4942 C CA . GLN B 1 253 ? 17.141 -16.047 -14.125 1 86.75 253 GLN B CA 1
ATOM 4943 C C . GLN B 1 253 ? 17.188 -17.453 -14.711 1 86.75 253 GLN B C 1
ATOM 4945 O O . GLN B 1 253 ? 16.359 -18.297 -14.359 1 86.75 253 GLN B O 1
ATOM 4950 N N . ASN B 1 254 ? 18.047 -17.641 -15.625 1 87.12 254 ASN B N 1
ATOM 4951 C CA . ASN B 1 254 ? 18.469 -18.984 -16.016 1 87.12 254 ASN B CA 1
ATOM 4952 C C . ASN B 1 254 ? 19.531 -19.531 -15.07 1 87.12 254 ASN B C 1
ATOM 4954 O O . ASN B 1 254 ? 20.672 -19.078 -15.078 1 87.12 254 ASN B O 1
ATOM 4958 N N . THR B 1 255 ? 19.141 -20.469 -14.32 1 85.25 255 THR B N 1
ATOM 4959 C CA . THR B 1 255 ? 20.031 -20.984 -13.289 1 85.25 255 THR B CA 1
ATOM 4960 C C . THR B 1 255 ? 21.297 -21.578 -13.906 1 85.25 255 THR B C 1
ATOM 4962 O O . THR B 1 255 ? 22.328 -21.703 -13.234 1 85.25 255 THR B O 1
ATOM 4965 N N . ASP B 1 256 ? 21.188 -22 -15.203 1 85.06 256 ASP B N 1
ATOM 4966 C CA . ASP B 1 256 ? 22.359 -22.547 -15.906 1 85.06 256 ASP B CA 1
ATOM 4967 C C . ASP B 1 256 ? 23.312 -21.438 -16.328 1 85.06 256 ASP B C 1
ATOM 4969 O O . ASP B 1 256 ? 24.5 -21.688 -16.516 1 85.06 256 ASP B O 1
ATOM 4973 N N . ALA B 1 257 ? 22.766 -20.25 -16.469 1 86.94 257 ALA B N 1
ATOM 4974 C CA . ALA B 1 257 ? 23.547 -19.094 -16.922 1 86.94 257 ALA B CA 1
ATOM 4975 C C . ALA B 1 257 ? 23.016 -17.797 -16.297 1 86.94 257 ALA B C 1
ATOM 4977 O O . ALA B 1 257 ? 22.516 -16.922 -17 1 86.94 257 ALA B O 1
ATOM 4978 N N . PRO B 1 258 ? 23.266 -17.672 -15.055 1 87.94 258 PRO B N 1
ATOM 4979 C CA . PRO B 1 258 ? 22.688 -16.5 -14.383 1 87.94 258 PRO B CA 1
ATOM 4980 C C . PRO B 1 258 ? 23.359 -15.195 -14.797 1 87.94 258 PRO B C 1
ATOM 4982 O O . PRO B 1 258 ? 24.547 -15.172 -15.086 1 87.94 258 PRO B O 1
ATOM 4985 N N . LEU B 1 259 ? 22.609 -14.164 -14.852 1 89.12 259 LEU B N 1
ATOM 4986 C CA . LEU B 1 259 ? 23.078 -12.812 -15.172 1 89.12 259 LEU B CA 1
ATOM 4987 C C . LEU B 1 259 ? 23.344 -12.016 -13.898 1 89.12 259 LEU B C 1
ATOM 4989 O O . LEU B 1 259 ? 22.672 -12.219 -12.883 1 89.12 259 LEU B O 1
ATOM 4993 N N . THR B 1 260 ? 24.312 -11.195 -13.992 1 93.62 260 THR B N 1
ATOM 4994 C CA . THR B 1 260 ? 24.578 -10.227 -12.938 1 93.62 260 THR B CA 1
ATOM 4995 C C . THR B 1 260 ? 24.516 -8.805 -13.484 1 93.62 260 THR B C 1
ATOM 4997 O O . THR B 1 260 ? 25.297 -8.438 -14.359 1 93.62 260 THR B O 1
ATOM 5000 N N . PHE B 1 261 ? 23.625 -8 -12.992 1 94.19 261 PHE B N 1
ATOM 5001 C CA . PHE B 1 261 ? 23.438 -6.633 -13.461 1 94.19 261 PHE B CA 1
ATOM 5002 C C . PHE B 1 261 ? 24.281 -5.66 -12.648 1 94.19 261 PHE B C 1
ATOM 5004 O O . PHE B 1 261 ? 24.797 -4.676 -13.18 1 94.19 261 PHE B O 1
ATOM 5011 N N . LEU B 1 262 ? 24.359 -5.918 -11.336 1 96.25 262 LEU B N 1
ATOM 5012 C CA . LEU B 1 262 ? 25.094 -5.062 -10.414 1 96.25 262 LEU B CA 1
ATOM 5013 C C . LEU B 1 262 ? 25.906 -5.902 -9.422 1 96.25 262 LEU B C 1
ATOM 5015 O O . LEU B 1 262 ? 25.438 -6.953 -8.977 1 96.25 262 LEU B O 1
ATOM 5019 N N . THR B 1 263 ? 27.062 -5.43 -9.086 1 96.56 263 THR B N 1
ATOM 5020 C CA . THR B 1 263 ? 27.828 -5.926 -7.953 1 96.56 263 THR B CA 1
ATOM 5021 C C . THR B 1 263 ? 27.906 -4.883 -6.844 1 96.56 263 THR B C 1
ATOM 5023 O O . THR B 1 263 ? 27.5 -3.73 -7.043 1 96.56 263 THR B O 1
ATOM 5026 N N . GLU B 1 264 ? 28.422 -5.258 -5.727 1 96.69 264 GLU B N 1
ATOM 5027 C CA . GLU B 1 264 ? 28.531 -4.344 -4.594 1 96.69 264 GLU B CA 1
ATOM 5028 C C . GLU B 1 264 ? 29.375 -3.119 -4.949 1 96.69 264 GLU B C 1
ATOM 5030 O O . GLU B 1 264 ? 29.109 -2.02 -4.453 1 96.69 264 GLU B O 1
ATOM 5035 N N . GLU B 1 265 ? 30.312 -3.303 -5.77 1 95.94 265 GLU B N 1
ATOM 5036 C CA . GLU B 1 265 ? 31.188 -2.203 -6.168 1 95.94 265 GLU B CA 1
ATOM 5037 C C . GLU B 1 265 ? 30.422 -1.125 -6.918 1 95.94 265 GLU B C 1
ATOM 5039 O O . GLU B 1 265 ? 30.75 0.059 -6.832 1 95.94 265 GLU B O 1
ATOM 5044 N N . ASP B 1 266 ? 29.391 -1.529 -7.605 1 96.88 266 ASP B N 1
ATOM 5045 C CA . ASP B 1 266 ? 28.609 -0.607 -8.422 1 96.88 266 ASP B CA 1
ATOM 5046 C C . ASP B 1 266 ? 27.734 0.301 -7.559 1 96.88 266 ASP B C 1
ATOM 5048 O O . ASP B 1 266 ? 27.25 1.334 -8.023 1 96.88 266 ASP B O 1
ATOM 5052 N N . LEU B 1 267 ? 27.5 -0.005 -6.324 1 97.69 267 LEU B N 1
ATOM 5053 C CA . LEU B 1 267 ? 26.594 0.708 -5.438 1 97.69 267 LEU B CA 1
ATOM 5054 C C . LEU B 1 267 ? 27.125 2.096 -5.102 1 97.69 267 LEU B C 1
ATOM 5056 O O . LEU B 1 267 ? 26.375 2.979 -4.691 1 97.69 267 LEU B O 1
ATOM 5060 N N . MET B 1 268 ? 28.406 2.311 -5.254 1 96.44 268 MET B N 1
ATOM 5061 C CA . MET B 1 268 ? 29.031 3.6 -4.961 1 96.44 268 MET B CA 1
ATOM 5062 C C . MET B 1 268 ? 28.5 4.68 -5.902 1 96.44 268 MET B C 1
ATOM 5064 O O . MET B 1 268 ? 28.562 5.871 -5.578 1 96.44 268 MET B O 1
ATOM 5068 N N . ASP B 1 269 ? 27.969 4.258 -7.023 1 96.5 269 ASP B N 1
ATOM 5069 C CA . ASP B 1 269 ? 27.469 5.211 -8.016 1 96.5 269 ASP B CA 1
ATOM 5070 C C . ASP B 1 269 ? 26.016 5.594 -7.742 1 96.5 269 ASP B C 1
ATOM 5072 O O . ASP B 1 269 ? 25.5 6.543 -8.336 1 96.5 269 ASP B O 1
ATOM 5076 N N . PHE B 1 270 ? 25.328 4.914 -6.863 1 97.31 270 PHE B N 1
ATOM 5077 C CA . PHE B 1 270 ? 23.938 5.195 -6.547 1 97.31 270 PHE B CA 1
ATOM 5078 C C . PHE B 1 270 ? 23.828 6.336 -5.543 1 97.31 270 PHE B C 1
ATOM 5080 O O . PHE B 1 270 ? 24.719 6.527 -4.711 1 97.31 270 PHE B O 1
ATOM 5087 N N . GLN B 1 271 ? 22.766 7.078 -5.656 1 94.19 271 GLN B N 1
ATOM 5088 C CA . GLN B 1 271 ? 22.484 8.102 -4.66 1 94.19 271 GLN B CA 1
ATOM 5089 C C . GLN B 1 271 ? 21.938 7.488 -3.377 1 94.19 271 GLN B C 1
ATOM 5091 O O . GLN B 1 271 ? 21.141 6.543 -3.422 1 94.19 271 GLN B O 1
ATOM 5096 N N . PRO B 1 272 ? 22.406 8.047 -2.205 1 93.5 272 PRO B N 1
ATOM 5097 C CA . PRO B 1 272 ? 21.75 7.621 -0.971 1 93.5 272 PRO B CA 1
ATOM 5098 C C . PRO B 1 272 ? 20.234 7.816 -1.017 1 93.5 272 PRO B C 1
ATOM 5100 O O . PRO B 1 272 ? 19.75 8.828 -1.531 1 93.5 272 PRO B O 1
ATOM 5103 N N . GLY B 1 273 ? 19.484 6.781 -0.514 1 94.12 273 GLY B N 1
ATOM 5104 C CA . GLY B 1 273 ? 18.031 6.855 -0.543 1 94.12 273 GLY B CA 1
ATOM 5105 C C . GLY B 1 273 ? 17.422 6.121 -1.723 1 94.12 273 GLY B C 1
ATOM 5106 O O . GLY B 1 273 ? 16.203 5.973 -1.803 1 94.12 273 GLY B O 1
ATOM 5107 N N . SER B 1 274 ? 18.266 5.605 -2.631 1 97.31 274 SER B N 1
ATOM 5108 C CA . SER B 1 274 ? 17.766 4.844 -3.771 1 97.31 274 SER B CA 1
ATOM 5109 C C . SER B 1 274 ? 17.094 3.551 -3.32 1 97.31 274 SER B C 1
ATOM 5111 O O . SER B 1 274 ? 17.312 3.092 -2.197 1 97.31 274 SER B O 1
ATOM 5113 N N . LEU B 1 275 ? 16.25 3.002 -4.199 1 98.62 275 LEU B N 1
ATOM 5114 C CA . LEU B 1 275 ? 15.5 1.783 -3.939 1 98.62 275 LEU B CA 1
ATOM 5115 C C . LEU B 1 275 ? 15.758 0.741 -5.023 1 98.62 275 LEU B C 1
ATOM 5117 O O . LEU B 1 275 ? 15.664 1.042 -6.215 1 98.62 275 LEU B O 1
ATOM 5121 N N . ILE B 1 276 ? 16.172 -0.436 -4.629 1 98.81 276 ILE B N 1
ATOM 5122 C CA . ILE B 1 276 ? 16.297 -1.568 -5.539 1 98.81 276 ILE B CA 1
ATOM 5123 C C . ILE B 1 276 ? 15.266 -2.637 -5.188 1 98.81 276 ILE B C 1
ATOM 5125 O O . ILE B 1 276 ? 15.281 -3.182 -4.082 1 98.81 276 ILE B O 1
ATOM 5129 N N . VAL B 1 277 ? 14.398 -2.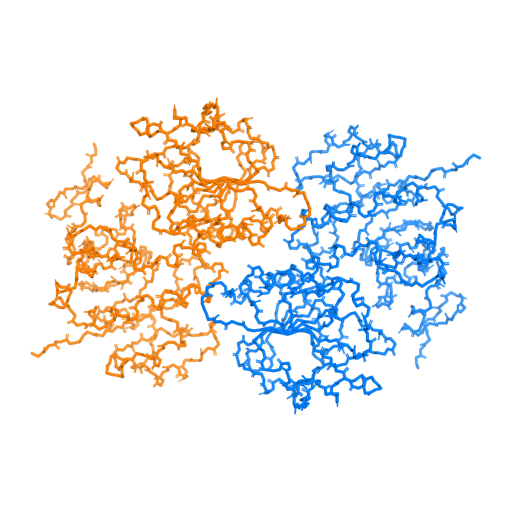91 -6.09 1 98.88 277 VAL B N 1
ATOM 5130 C CA . VAL B 1 277 ? 13.344 -3.914 -5.93 1 98.88 277 VAL B CA 1
ATOM 5131 C C . VAL B 1 277 ? 13.68 -5.148 -6.766 1 98.88 277 VAL B C 1
ATOM 5133 O O . VAL B 1 277 ? 13.656 -5.098 -7.996 1 98.88 277 VAL B O 1
ATOM 5136 N N . ASP B 1 278 ? 13.945 -6.211 -6.078 1 98.5 278 ASP B N 1
ATOM 5137 C CA . ASP B 1 278 ? 14.297 -7.461 -6.746 1 98.5 278 ASP B CA 1
ATOM 5138 C C . ASP B 1 278 ? 13.117 -8.43 -6.746 1 98.5 278 ASP B C 1
ATOM 5140 O O . ASP B 1 278 ? 13.062 -9.352 -5.93 1 98.5 278 ASP B O 1
ATOM 5144 N N . VAL B 1 279 ? 12.188 -8.305 -7.699 1 97.94 279 VAL B N 1
ATOM 5145 C CA . VAL B 1 279 ? 10.953 -9.07 -7.777 1 97.94 279 VAL B CA 1
ATOM 5146 C C . VAL B 1 279 ? 11.273 -10.547 -8.023 1 97.94 279 VAL B C 1
ATOM 5148 O O . VAL B 1 279 ? 10.672 -11.43 -7.406 1 97.94 279 VAL B O 1
ATOM 5151 N N . SER B 1 280 ? 12.195 -10.805 -8.875 1 91.69 280 SER B N 1
ATOM 5152 C CA . SER B 1 280 ? 12.586 -12.148 -9.273 1 91.69 280 SER B CA 1
ATOM 5153 C C . SER B 1 280 ? 13.836 -12.609 -8.523 1 91.69 280 SER B C 1
ATOM 5155 O O . SER B 1 280 ? 14.75 -13.172 -9.125 1 91.69 280 SER B O 1
ATOM 5157 N N . CYS B 1 281 ? 13.836 -12.469 -7.352 1 90.31 281 CYS B N 1
ATOM 5158 C CA . CYS B 1 281 ? 15.039 -12.656 -6.539 1 90.31 281 CYS B CA 1
ATOM 5159 C C . CYS B 1 281 ? 15.414 -14.125 -6.449 1 90.31 281 CYS B C 1
ATOM 5161 O O . CYS B 1 281 ? 14.617 -14.953 -6.004 1 90.31 281 CYS B O 1
ATOM 5163 N N . ASP B 1 282 ? 16.484 -14.422 -6.906 1 88.88 282 ASP B N 1
ATOM 5164 C CA . ASP B 1 282 ? 17.203 -15.664 -6.668 1 88.88 282 ASP B CA 1
ATOM 5165 C C . ASP B 1 282 ? 18.562 -15.406 -6.008 1 88.88 282 ASP B C 1
ATOM 5167 O O . ASP B 1 282 ? 19.266 -14.461 -6.379 1 88.88 282 ASP B O 1
ATOM 5171 N N . GLU B 1 283 ? 18.812 -16.188 -5.074 1 89.5 283 GLU B N 1
ATOM 5172 C CA . GLU B 1 283 ? 20.016 -15.945 -4.277 1 89.5 283 GLU B CA 1
ATOM 5173 C C . GLU B 1 283 ? 21.266 -15.883 -5.16 1 89.5 283 GLU B C 1
ATOM 5175 O O . GLU B 1 283 ? 21.516 -16.781 -5.957 1 89.5 283 GLU B O 1
ATOM 5180 N N . GLY B 1 284 ? 21.938 -14.789 -5.066 1 89.38 284 GLY B N 1
ATOM 5181 C CA . GLY B 1 284 ? 23.219 -14.586 -5.727 1 89.38 284 GLY B CA 1
ATOM 5182 C C . GLY B 1 284 ? 23.094 -14.352 -7.219 1 89.38 284 GLY B C 1
ATOM 5183 O O . GLY B 1 284 ? 24.094 -14.32 -7.938 1 89.38 284 GLY B O 1
ATOM 5184 N N . MET B 1 285 ? 21.938 -14.227 -7.715 1 90.81 285 MET B N 1
ATOM 5185 C CA . MET B 1 285 ? 21.688 -13.984 -9.133 1 90.81 285 MET B CA 1
ATOM 5186 C C . MET B 1 285 ? 21.031 -12.633 -9.352 1 90.81 285 MET B C 1
ATOM 5188 O O . MET B 1 285 ? 20.203 -12.203 -8.539 1 90.81 285 MET B O 1
ATOM 5192 N N . GLY B 1 286 ? 21.359 -11.922 -10.5 1 93.25 286 GLY B N 1
ATOM 5193 C CA . GLY B 1 286 ? 20.906 -10.57 -10.75 1 93.25 286 GLY B CA 1
ATOM 5194 C C . GLY B 1 286 ? 21.75 -9.516 -10.078 1 93.25 286 GLY B C 1
ATOM 5195 O O . GLY B 1 286 ? 22.281 -8.617 -10.75 1 93.25 286 GLY B O 1
ATOM 5196 N N . PHE B 1 287 ? 21.875 -9.633 -8.773 1 96.94 287 PHE B N 1
ATOM 5197 C CA . PHE B 1 287 ? 22.734 -8.797 -7.949 1 96.94 287 PHE B CA 1
ATOM 5198 C C . PHE B 1 287 ? 23.641 -9.648 -7.07 1 96.94 287 PHE B C 1
ATOM 5200 O O . PHE B 1 287 ? 23.203 -10.68 -6.547 1 96.94 287 PHE B O 1
ATOM 5207 N N . SER B 1 288 ? 24.891 -9.211 -6.828 1 96.56 288 SER B N 1
ATOM 5208 C CA . SER B 1 288 ? 25.844 -10.023 -6.098 1 96.56 288 SER B CA 1
ATOM 5209 C C . SER B 1 288 ? 25.406 -10.25 -4.656 1 96.56 288 SER B C 1
ATOM 5211 O O . SER B 1 288 ? 25.781 -11.242 -4.027 1 96.56 288 SER B O 1
ATOM 5213 N N . TRP B 1 289 ? 24.5 -9.344 -4.141 1 97.06 289 TRP B N 1
ATOM 5214 C CA . TRP B 1 289 ? 24.062 -9.422 -2.752 1 97.06 289 TRP B CA 1
ATOM 5215 C C . TRP B 1 289 ? 22.656 -10.008 -2.66 1 97.06 289 TRP B C 1
ATOM 5217 O O . TRP B 1 289 ? 22.047 -10.008 -1.589 1 97.06 289 TRP B O 1
ATOM 5227 N N . ALA B 1 290 ? 22.156 -10.508 -3.75 1 96.62 290 ALA B N 1
ATOM 5228 C CA . ALA B 1 290 ? 20.75 -10.891 -3.822 1 96.62 290 ALA B CA 1
ATOM 5229 C C . ALA B 1 290 ? 20.438 -12.008 -2.83 1 96.62 290 ALA B C 1
ATOM 5231 O O . ALA B 1 290 ? 21.062 -13.062 -2.848 1 96.62 290 ALA B O 1
ATOM 5232 N N . ARG B 1 291 ? 19.5 -11.766 -2.051 1 95.69 291 ARG B N 1
ATOM 5233 C CA . ARG B 1 291 ? 18.922 -12.75 -1.137 1 95.69 291 ARG B CA 1
ATOM 5234 C C . ARG B 1 291 ? 17.438 -12.453 -0.88 1 95.69 291 ARG B C 1
ATOM 5236 O O . ARG B 1 291 ? 17.062 -11.305 -0.677 1 95.69 291 ARG B O 1
ATOM 5243 N N . PRO B 1 292 ? 16.656 -13.492 -0.875 1 95.25 292 PRO B N 1
ATOM 5244 C CA . PRO B 1 292 ? 15.242 -13.281 -0.592 1 95.25 292 PRO B CA 1
ATOM 5245 C C . PRO B 1 292 ? 14.992 -12.742 0.816 1 95.25 292 PRO B C 1
ATOM 5247 O O . PRO B 1 292 ? 15.719 -13.094 1.75 1 95.25 292 PRO B O 1
ATOM 5250 N N . THR B 1 293 ? 14.039 -11.875 0.949 1 97.56 293 THR B N 1
ATOM 5251 C CA . THR B 1 293 ? 13.555 -11.391 2.236 1 97.56 293 THR B CA 1
ATOM 5252 C C . THR B 1 293 ? 12.156 -11.922 2.521 1 97.56 293 THR B C 1
ATOM 5254 O O . THR B 1 293 ? 11.695 -12.859 1.864 1 97.56 293 THR B O 1
ATOM 5257 N N . SER B 1 294 ? 11.508 -11.484 3.623 1 97.12 294 SER B N 1
ATOM 5258 C CA . SER B 1 294 ? 10.164 -11.906 4.012 1 97.12 294 SER B CA 1
ATOM 5259 C C . SER B 1 294 ? 9.258 -10.711 4.262 1 97.12 294 SER B C 1
ATOM 5261 O O . SER B 1 294 ? 9.727 -9.57 4.316 1 97.12 294 SER B O 1
ATOM 5263 N N . PHE B 1 295 ? 8.008 -10.914 4.359 1 97.75 295 PHE B N 1
ATOM 5264 C CA . PHE B 1 295 ? 7.082 -9.836 4.707 1 97.75 295 PHE B CA 1
ATOM 5265 C C . PHE B 1 295 ? 7.398 -9.273 6.086 1 97.75 295 PHE B C 1
ATOM 5267 O O . PHE B 1 295 ? 7.199 -8.086 6.34 1 97.75 295 PHE B O 1
ATOM 5274 N N . ALA B 1 296 ? 7.922 -10.102 6.969 1 97.06 296 ALA B N 1
ATOM 5275 C CA . ALA B 1 296 ? 8.266 -9.656 8.312 1 97.06 296 ALA B CA 1
ATOM 5276 C C . ALA B 1 296 ? 9.523 -8.789 8.305 1 97.06 296 ALA B C 1
ATOM 5278 O O . ALA B 1 296 ? 9.648 -7.867 9.109 1 97.06 296 ALA B O 1
ATOM 5279 N N . ASP B 1 297 ? 10.445 -9.117 7.465 1 98 297 ASP B N 1
ATOM 5280 C CA . ASP B 1 297 ? 11.688 -8.375 7.25 1 98 297 ASP B CA 1
ATOM 5281 C C . ASP B 1 297 ? 11.953 -8.18 5.762 1 98 297 ASP B C 1
ATOM 5283 O O . ASP B 1 297 ? 12.859 -8.805 5.203 1 98 297 ASP B O 1
ATOM 5287 N N . PRO B 1 298 ? 11.227 -7.297 5.191 1 98.5 298 PRO B N 1
ATOM 5288 C CA . PRO B 1 298 ? 11.094 -7.258 3.73 1 98.5 298 PRO B CA 1
ATOM 5289 C C . PRO B 1 298 ? 12.289 -6.598 3.049 1 98.5 298 PRO B C 1
ATOM 5291 O O . PRO B 1 298 ? 12.461 -6.734 1.835 1 98.5 298 PRO B O 1
ATOM 5294 N N . THR B 1 299 ? 13.094 -5.777 3.791 1 98.44 299 THR B N 1
ATOM 5295 C CA . THR B 1 299 ? 14.172 -5.012 3.168 1 98.44 299 THR B CA 1
ATOM 5296 C C . THR B 1 299 ? 15.43 -5.055 4.023 1 98.44 299 THR B C 1
ATOM 5298 O O . THR B 1 299 ? 15.375 -5.406 5.203 1 98.44 299 THR B O 1
ATOM 5301 N N . PHE B 1 300 ? 16.531 -4.762 3.475 1 97.88 300 PHE B N 1
ATOM 5302 C CA . PHE B 1 300 ? 17.75 -4.418 4.18 1 97.88 300 PHE B CA 1
ATOM 5303 C C . PHE B 1 300 ? 18.562 -3.395 3.396 1 97.88 300 PHE B C 1
ATOM 5305 O O . PHE B 1 300 ? 18.297 -3.146 2.221 1 97.88 300 PHE B O 1
ATOM 5312 N N . ILE B 1 301 ? 19.531 -2.703 4.031 1 97.44 301 ILE B N 1
ATOM 5313 C CA . ILE B 1 301 ? 20.312 -1.622 3.439 1 97.44 301 ILE B CA 1
ATOM 5314 C C . ILE B 1 301 ? 21.562 -2.189 2.787 1 97.44 301 ILE B C 1
ATOM 5316 O O . ILE B 1 301 ? 22.234 -3.062 3.355 1 97.44 301 ILE B O 1
ATOM 5320 N N . VAL B 1 302 ? 21.812 -1.774 1.589 1 97.75 302 VAL B N 1
ATOM 5321 C CA . VAL B 1 302 ? 23.078 -2.068 0.905 1 97.75 302 VAL B CA 1
ATOM 5322 C C . VAL B 1 302 ? 23.781 -0.765 0.547 1 97.75 302 VAL B C 1
ATOM 5324 O O . VAL B 1 302 ? 23.156 0.298 0.5 1 97.75 302 VAL B O 1
ATOM 5327 N N . GLY B 1 303 ? 25.094 -0.805 0.386 1 96.12 303 GLY B N 1
ATOM 5328 C CA . GLY B 1 303 ? 25.828 0.404 0.058 1 96.12 303 GLY B CA 1
ATOM 5329 C C . GLY B 1 303 ? 25.609 1.529 1.049 1 96.12 303 GLY B C 1
ATOM 5330 O O . GLY B 1 303 ? 25.578 1.301 2.26 1 96.12 303 GLY B O 1
ATOM 5331 N N . ASP B 1 304 ? 25.562 2.732 0.493 1 94.38 304 ASP B N 1
ATOM 5332 C CA . ASP B 1 304 ? 25.344 3.92 1.314 1 94.38 304 ASP B CA 1
ATOM 5333 C C . ASP B 1 304 ? 23.875 4.301 1.363 1 94.38 304 ASP B C 1
ATOM 5335 O O . ASP B 1 304 ? 23.438 5.203 0.647 1 94.38 304 ASP B O 1
ATOM 5339 N N . ASN B 1 305 ? 23.125 3.604 2.203 1 94.62 305 ASN B N 1
ATOM 5340 C CA . ASN B 1 305 ? 21.719 3.906 2.469 1 94.62 305 ASN B CA 1
ATOM 5341 C C . ASN B 1 305 ? 20.844 3.619 1.253 1 94.62 305 ASN B C 1
ATOM 5343 O O . ASN B 1 305 ? 20.031 4.453 0.863 1 94.62 305 ASN B O 1
ATOM 5347 N N . ILE B 1 306 ? 21.125 2.553 0.558 1 97.56 306 ILE B N 1
ATOM 5348 C CA . ILE B 1 306 ? 20.266 2.057 -0.519 1 97.56 306 ILE B CA 1
ATOM 5349 C C . ILE B 1 306 ? 19.391 0.925 0.001 1 97.56 306 ILE B C 1
ATOM 5351 O O . ILE B 1 306 ? 19.875 -0.034 0.599 1 97.56 306 ILE B O 1
ATOM 5355 N N . THR B 1 307 ? 18.078 1.04 -0.139 1 98.31 307 THR B N 1
ATOM 5356 C CA . THR B 1 307 ? 17.156 0.025 0.342 1 98.31 307 THR B CA 1
ATOM 5357 C C . THR B 1 307 ? 16.969 -1.078 -0.696 1 98.31 307 THR B C 1
ATOM 5359 O O . THR B 1 307 ? 16.719 -0.797 -1.87 1 98.31 307 THR B O 1
ATOM 5362 N N . TYR B 1 308 ? 17.188 -2.357 -0.271 1 98.69 308 TYR B N 1
ATOM 5363 C CA . TYR B 1 308 ? 16.984 -3.525 -1.119 1 98.69 308 TYR B CA 1
ATOM 5364 C C . TYR B 1 308 ? 15.758 -4.316 -0.67 1 98.69 308 TYR B C 1
ATOM 5366 O O . TYR B 1 308 ? 15.633 -4.66 0.507 1 98.69 308 TYR B O 1
ATOM 5374 N N . TYR B 1 309 ? 14.867 -4.527 -1.605 1 98.75 309 TYR B N 1
ATOM 5375 C CA . TYR B 1 309 ? 13.641 -5.285 -1.398 1 98.75 309 TYR B CA 1
ATOM 5376 C C . TYR B 1 309 ? 13.688 -6.617 -2.139 1 98.75 309 TYR B C 1
ATOM 5378 O O . TYR B 1 309 ? 13.977 -6.656 -3.336 1 98.75 309 TYR B O 1
ATOM 5386 N N . GLY B 1 310 ? 13.344 -7.773 -1.391 1 98.38 310 GLY B N 1
ATOM 5387 C CA . GLY B 1 310 ? 13.484 -9.062 -2.049 1 98.38 310 GLY B CA 1
ATOM 5388 C C . GLY B 1 310 ? 12.422 -10.062 -1.637 1 98.38 310 GLY B C 1
ATOM 5389 O O . GLY B 1 310 ? 12.688 -11.266 -1.554 1 98.38 310 GLY B O 1
ATOM 5390 N N . VAL B 1 311 ? 11.18 -9.625 -1.294 1 97.75 311 VAL B N 1
ATOM 5391 C CA . VAL B 1 311 ? 10.117 -10.555 -0.935 1 97.75 311 VAL B CA 1
ATOM 5392 C C . VAL B 1 311 ? 9.766 -11.438 -2.137 1 97.75 311 VAL B C 1
ATOM 5394 O O . VAL B 1 311 ? 9.539 -10.93 -3.238 1 97.75 311 VAL B O 1
ATOM 5397 N N . ASP B 1 312 ? 9.672 -12.734 -1.971 1 92.56 312 ASP B N 1
ATOM 5398 C CA . ASP B 1 312 ? 9.633 -13.648 -3.109 1 92.56 312 ASP B CA 1
ATOM 5399 C C . ASP B 1 312 ? 8.219 -14.18 -3.338 1 92.56 312 ASP B C 1
ATOM 5401 O O . ASP B 1 312 ? 8.023 -15.133 -4.098 1 92.56 312 ASP B O 1
ATOM 5405 N N . HIS B 1 313 ? 7.195 -13.773 -2.637 1 96.12 313 HIS B N 1
ATOM 5406 C CA . HIS B 1 313 ? 5.793 -14.102 -2.867 1 96.12 313 HIS B CA 1
ATOM 5407 C C . HIS B 1 313 ? 4.906 -12.867 -2.689 1 96.12 313 HIS B C 1
ATOM 5409 O O . HIS B 1 313 ? 3.871 -12.938 -2.025 1 96.12 313 HIS B O 1
ATOM 5415 N N . SER B 1 314 ? 5.348 -11.766 -3.264 1 98.12 314 SER B N 1
ATOM 5416 C CA . SER B 1 314 ? 4.82 -10.414 -3.09 1 98.12 314 SER B CA 1
ATOM 5417 C C . SER B 1 314 ? 3.344 -10.344 -3.469 1 98.12 314 SER B C 1
ATOM 5419 O O . SER B 1 314 ? 2.596 -9.531 -2.922 1 98.12 314 SER B O 1
ATOM 5421 N N . PRO B 1 315 ? 2.818 -11.227 -4.387 1 98.38 315 PRO B N 1
ATOM 5422 C CA . PRO B 1 315 ? 1.392 -11.109 -4.703 1 98.38 315 PRO B CA 1
ATOM 5423 C C . PRO B 1 315 ? 0.5 -11.32 -3.479 1 98.38 315 PRO B C 1
ATOM 5425 O O . PRO B 1 315 ? -0.672 -10.93 -3.492 1 98.38 315 PRO B O 1
ATOM 5428 N N . SER B 1 316 ? 1.073 -11.969 -2.426 1 98.12 316 SER B N 1
ATOM 5429 C CA . SER B 1 316 ? 0.327 -12.133 -1.182 1 98.12 316 SER B CA 1
ATOM 5430 C C . SER B 1 316 ? -0.027 -10.773 -0.573 1 98.12 316 SER B C 1
ATOM 5432 O O . SER B 1 316 ? -0.882 -10.695 0.312 1 98.12 316 SER B O 1
ATOM 5434 N N . TYR B 1 317 ? 0.646 -9.672 -0.994 1 98.56 317 TYR B N 1
ATOM 5435 C CA . TYR B 1 317 ? 0.362 -8.305 -0.573 1 98.56 317 TYR B CA 1
ATOM 5436 C C . TYR B 1 317 ? -1.068 -7.914 -0.924 1 98.56 317 TYR B C 1
ATOM 5438 O O . TYR B 1 317 ? -1.729 -7.203 -0.164 1 98.56 317 TYR B O 1
ATOM 5446 N N . LEU B 1 318 ? -1.535 -8.352 -2.072 1 98.62 318 LEU B N 1
ATOM 5447 C CA . LEU B 1 318 ? -2.914 -8.195 -2.521 1 98.62 318 LEU B CA 1
ATOM 5448 C C . LEU B 1 318 ? -3.564 -9.547 -2.768 1 98.62 318 LEU B C 1
ATOM 5450 O O . LEU B 1 318 ? -4.02 -9.828 -3.879 1 98.62 318 LEU B O 1
ATOM 5454 N N . TRP B 1 319 ? -3.666 -10.289 -1.729 1 98.31 319 TRP B N 1
ATOM 5455 C CA . TRP B 1 319 ? -3.973 -11.719 -1.73 1 98.31 319 TRP B CA 1
ATOM 5456 C C . TRP B 1 319 ? -5.336 -11.977 -2.357 1 98.31 319 TRP B C 1
ATOM 5458 O O . TRP B 1 319 ? -5.527 -12.984 -3.045 1 98.31 319 TRP B O 1
ATOM 5468 N N . ASN B 1 320 ? -6.34 -11.125 -2.141 1 98.44 320 ASN B N 1
ATOM 5469 C CA . ASN B 1 320 ? -7.676 -11.344 -2.678 1 98.44 320 ASN B CA 1
ATOM 5470 C C . ASN B 1 320 ? -7.688 -11.273 -4.203 1 98.44 320 ASN B C 1
ATOM 5472 O O . ASN B 1 320 ? -8.141 -12.203 -4.867 1 98.44 320 ASN B O 1
ATOM 5476 N N . SER B 1 321 ? -7.094 -10.234 -4.73 1 98.62 321 SER B N 1
ATOM 5477 C CA . SER B 1 321 ? -7 -10.078 -6.18 1 98.62 321 SER B CA 1
ATOM 5478 C C . SER B 1 321 ? -6.098 -11.141 -6.797 1 98.62 321 SER B C 1
ATOM 5480 O O . SER B 1 321 ? -6.387 -11.648 -7.879 1 98.62 321 SER B O 1
ATOM 5482 N N . ALA B 1 322 ? -5.012 -11.453 -6.125 1 98.62 322 ALA B N 1
ATOM 5483 C CA . ALA B 1 322 ? -4.102 -12.484 -6.621 1 98.62 322 ALA B CA 1
ATOM 5484 C C . ALA B 1 322 ? -4.785 -13.844 -6.676 1 98.62 322 ALA B C 1
ATOM 5486 O O . ALA B 1 322 ? -4.656 -14.57 -7.664 1 98.62 322 ALA B O 1
ATOM 5487 N N . SER B 1 323 ? -5.523 -14.188 -5.578 1 98.69 323 SER B N 1
ATOM 5488 C CA . SER B 1 323 ? -6.258 -15.445 -5.559 1 98.69 323 SER B CA 1
ATOM 5489 C C . SER B 1 323 ? -7.281 -15.508 -6.688 1 98.69 323 SER B C 1
ATOM 5491 O O . SER B 1 323 ? -7.465 -16.562 -7.309 1 98.69 323 SER B O 1
ATOM 5493 N N . TRP B 1 324 ? -7.898 -14.359 -6.969 1 98.56 324 TRP B N 1
ATOM 5494 C CA . TRP B 1 324 ? -8.859 -14.273 -8.062 1 98.56 324 TRP B CA 1
ATOM 5495 C C . TRP B 1 324 ? -8.203 -14.617 -9.391 1 98.56 324 TRP B C 1
ATOM 5497 O O . TRP B 1 324 ? -8.719 -15.445 -10.148 1 98.56 324 TRP B O 1
ATOM 5507 N N . GLU B 1 325 ? -7.078 -14.055 -9.633 1 98.56 325 GLU B N 1
ATOM 5508 C CA . GLU B 1 325 ? -6.379 -14.25 -10.898 1 98.56 325 GLU B CA 1
ATOM 5509 C C . GLU B 1 325 ? -5.836 -15.672 -11.016 1 98.56 325 GLU B C 1
ATOM 5511 O O . GLU B 1 325 ? -5.898 -16.281 -12.086 1 98.56 325 GLU B O 1
ATOM 5516 N N . ILE B 1 326 ? -5.277 -16.188 -9.953 1 98.56 326 ILE B N 1
ATOM 5517 C CA . ILE B 1 326 ? -4.789 -17.562 -9.938 1 98.56 326 ILE B CA 1
ATOM 5518 C C . ILE B 1 326 ? -5.941 -18.531 -10.227 1 98.56 326 ILE B C 1
ATOM 5520 O O . ILE B 1 326 ? -5.809 -19.438 -11.055 1 98.56 326 ILE B O 1
ATOM 5524 N N . SER B 1 327 ? -7.039 -18.312 -9.562 1 98.62 327 SER B N 1
ATOM 5525 C CA . SER B 1 327 ? -8.234 -19.141 -9.719 1 98.62 327 SER B CA 1
ATOM 5526 C C . SER B 1 327 ? -8.711 -19.141 -11.172 1 98.62 327 SER B C 1
ATOM 5528 O O . SER B 1 327 ? -8.984 -20.188 -11.742 1 98.62 327 SER B O 1
ATOM 5530 N N . GLU B 1 328 ? -8.734 -17.969 -11.758 1 97.94 328 GLU B N 1
ATOM 5531 C CA . GLU B 1 328 ? -9.148 -17.828 -13.148 1 97.94 328 GLU B CA 1
ATOM 5532 C C . GLU B 1 328 ? -8.25 -18.641 -14.078 1 97.94 328 GLU B C 1
ATOM 5534 O O . GLU B 1 328 ? -8.727 -19.25 -15.039 1 97.94 328 GLU B O 1
ATOM 5539 N N . SER B 1 329 ? -7.02 -18.703 -13.812 1 97.88 329 SER B N 1
ATOM 5540 C CA . SER B 1 329 ? -6.043 -19.406 -14.641 1 97.88 329 SER B CA 1
ATOM 5541 C C . SER B 1 329 ? -6.113 -20.906 -14.414 1 97.88 329 SER B C 1
ATOM 5543 O O . SER B 1 329 ? -5.832 -21.688 -15.32 1 97.88 329 SER B O 1
ATOM 5545 N N . LEU B 1 330 ? -6.508 -21.312 -13.266 1 97.81 330 LEU B N 1
ATOM 5546 C CA . LEU B 1 330 ? -6.418 -22.719 -12.844 1 97.81 330 LEU B CA 1
ATOM 5547 C C . LEU B 1 330 ? -7.664 -23.484 -13.258 1 97.81 330 LEU B C 1
ATOM 5549 O O . LEU B 1 330 ? -7.574 -24.672 -13.617 1 97.81 330 LEU B O 1
ATOM 5553 N N . LEU B 1 331 ? -8.828 -22.906 -13.266 1 98.12 331 LEU B N 1
ATOM 5554 C CA . LEU B 1 331 ? -10.125 -23.562 -13.406 1 98.12 331 LEU B CA 1
ATOM 5555 C C . LEU B 1 331 ? -10.195 -24.375 -14.695 1 98.12 331 LEU B C 1
ATOM 5557 O O . LEU B 1 331 ? -10.656 -25.516 -14.688 1 98.12 331 LEU B O 1
ATOM 5561 N N . PRO B 1 332 ? -9.641 -23.875 -15.828 1 97.81 332 PRO B N 1
ATOM 5562 C CA . PRO B 1 332 ? -9.742 -24.625 -17.078 1 97.81 332 PRO B CA 1
ATOM 5563 C C . PRO B 1 332 ? -9 -25.953 -17.031 1 97.81 332 PRO B C 1
ATOM 5565 O O . PRO B 1 332 ? -9.25 -26.844 -17.859 1 97.81 332 PRO B O 1
ATOM 5568 N N . TYR B 1 333 ? -8.133 -26.156 -16.078 1 98.19 333 TYR B N 1
ATOM 5569 C CA . TYR B 1 333 ? -7.285 -27.344 -16.062 1 98.19 333 TYR B CA 1
ATOM 5570 C C . TYR B 1 333 ? -7.781 -28.344 -15.031 1 98.19 333 TYR B C 1
ATOM 5572 O O . TYR B 1 333 ? -7.27 -29.469 -14.945 1 98.19 333 TYR B O 1
ATOM 5580 N N . LEU B 1 334 ? -8.758 -27.984 -14.211 1 98 334 LEU B N 1
ATOM 5581 C CA . LEU B 1 334 ? -9.297 -28.859 -13.18 1 98 334 LEU B CA 1
ATOM 5582 C C . LEU B 1 334 ? -9.766 -30.188 -13.773 1 98 334 LEU B C 1
ATOM 5584 O O . LEU B 1 334 ? -9.375 -31.25 -13.297 1 98 334 LEU B O 1
ATOM 5588 N N . PRO B 1 335 ? -10.555 -30.172 -14.906 1 97.5 335 PRO B N 1
ATOM 5589 C CA . PRO B 1 335 ? -11 -31.453 -15.461 1 97.5 335 PRO B CA 1
ATOM 5590 C C . PRO B 1 335 ? -9.844 -32.344 -15.883 1 97.5 335 PRO B C 1
ATOM 5592 O O . PRO B 1 335 ? -9.852 -33.562 -15.609 1 97.5 335 PRO B O 1
ATOM 5595 N N . THR B 1 336 ? -8.844 -31.734 -16.484 1 97.81 336 THR B N 1
ATOM 5596 C CA . THR B 1 336 ? -7.703 -32.5 -16.969 1 97.81 336 THR B CA 1
ATOM 5597 C C . THR B 1 336 ? -6.926 -33.125 -15.805 1 97.81 336 THR B C 1
ATOM 5599 O O . THR B 1 336 ? -6.668 -34.312 -15.789 1 97.81 336 THR B O 1
ATOM 5602 N N . VAL B 1 337 ? -6.617 -32.312 -14.82 1 98.12 337 VAL B N 1
ATOM 5603 C CA . VAL B 1 337 ? -5.785 -32.75 -13.703 1 98.12 337 VAL B CA 1
ATOM 5604 C C . VAL B 1 337 ? -6.516 -33.844 -12.914 1 98.12 337 VAL B C 1
ATOM 5606 O O . VAL B 1 337 ? -5.918 -34.844 -12.516 1 98.12 337 VAL B O 1
ATOM 5609 N N . MET B 1 338 ? -7.805 -33.719 -12.781 1 97.75 338 MET B N 1
ATOM 5610 C CA . MET B 1 338 ? -8.586 -34.656 -11.969 1 97.75 338 MET B CA 1
ATOM 5611 C C . MET B 1 338 ? -8.93 -35.906 -12.758 1 97.75 338 MET B C 1
ATOM 5613 O O . MET B 1 338 ? -9.398 -36.875 -12.188 1 97.75 338 MET B O 1
ATOM 5617 N N . ALA B 1 339 ? -8.695 -35.906 -14.07 1 96.38 339 ALA B N 1
ATOM 5618 C CA . ALA B 1 339 ? -8.984 -37.062 -14.898 1 96.38 339 ALA B CA 1
ATOM 5619 C C . ALA B 1 339 ? -7.828 -38.062 -14.883 1 96.38 339 ALA B C 1
ATOM 5621 O O . ALA B 1 339 ? -8.016 -39.25 -15.18 1 96.38 339 ALA B O 1
ATOM 5622 N N . GLY B 1 340 ? -6.656 -37.531 -14.617 1 94.81 340 GLY B N 1
ATOM 5623 C CA . GLY B 1 340 ? -5.555 -38.469 -14.422 1 94.81 340 GLY B CA 1
ATOM 5624 C C . GLY B 1 340 ? -4.594 -38.531 -15.594 1 94.81 340 GLY B C 1
ATOM 5625 O O . GLY B 1 340 ? -4.578 -37.625 -16.422 1 94.81 340 GLY B O 1
ATOM 5626 N N . GLU B 1 341 ? -3.777 -39.531 -15.656 1 94.44 341 GLU B N 1
ATOM 5627 C CA . GLU B 1 341 ? -2.564 -39.594 -16.469 1 94.44 341 GLU B CA 1
ATOM 5628 C C . GLU B 1 341 ? -2.891 -39.531 -17.953 1 94.44 341 GLU B C 1
ATOM 5630 O O . GLU B 1 341 ? -2.189 -38.844 -18.719 1 94.44 341 GLU B O 1
ATOM 5635 N N . THR B 1 342 ? -3.879 -40.219 -18.375 1 95.5 342 THR B N 1
ATOM 5636 C CA . THR B 1 342 ? -4.234 -40.219 -19.797 1 95.5 342 THR B CA 1
ATOM 5637 C C . THR B 1 342 ? -4.594 -38.812 -20.25 1 95.5 342 THR B C 1
ATOM 5639 O O . THR B 1 342 ? -4.164 -38.375 -21.312 1 95.5 342 THR B O 1
ATOM 5642 N N . ALA B 1 343 ? -5.344 -38.156 -19.438 1 96.94 343 ALA B N 1
ATOM 5643 C CA . ALA B 1 343 ? -5.738 -36.781 -19.75 1 96.94 343 ALA B CA 1
ATOM 5644 C C . ALA B 1 343 ? -4.539 -35.844 -19.688 1 96.94 343 ALA B C 1
ATOM 5646 O O . ALA B 1 343 ? -4.461 -34.906 -20.469 1 96.94 343 ALA B O 1
ATOM 5647 N N . TRP B 1 344 ? -3.633 -36.156 -18.734 1 97.38 344 TRP B N 1
ATOM 5648 C CA . TRP B 1 344 ? -2.432 -35.312 -18.641 1 97.38 344 TRP B CA 1
ATOM 5649 C C . TRP B 1 344 ? -1.632 -35.375 -19.938 1 97.38 344 TRP B C 1
ATOM 5651 O O . TRP B 1 344 ? -1.226 -34.344 -20.469 1 97.38 344 TRP B O 1
ATOM 5661 N N . LYS B 1 345 ? -1.457 -36.531 -20.453 1 96.31 345 LYS B N 1
ATOM 5662 C CA . LYS B 1 345 ? -0.673 -36.75 -21.672 1 96.31 345 LYS B CA 1
ATOM 5663 C C . LYS B 1 345 ? -1.311 -36.031 -22.859 1 96.31 345 LYS B C 1
ATOM 5665 O O . LYS B 1 345 ? -0.611 -35.594 -23.781 1 96.31 345 LYS B O 1
ATOM 5670 N N . ALA B 1 346 ? -2.584 -35.938 -22.828 1 96.19 346 ALA B N 1
ATOM 5671 C CA . ALA B 1 346 ? -3.326 -35.375 -23.953 1 96.19 346 ALA B CA 1
ATOM 5672 C C . ALA B 1 346 ? -3.322 -33.844 -23.891 1 96.19 346 ALA B C 1
ATOM 5674 O O . ALA B 1 346 ? -3.68 -33.188 -24.859 1 96.19 346 ALA B O 1
ATOM 5675 N N . ASP B 1 347 ? -2.934 -33.25 -22.797 1 96.56 347 ASP B N 1
ATOM 5676 C CA . ASP B 1 347 ? -2.871 -31.797 -22.594 1 96.56 347 ASP B CA 1
ATOM 5677 C C . ASP B 1 347 ? -1.424 -31.328 -22.484 1 96.56 347 ASP B C 1
ATOM 5679 O O . ASP B 1 347 ? -0.772 -31.531 -21.453 1 96.56 347 ASP B O 1
ATOM 5683 N N . GLU B 1 348 ? -0.967 -30.625 -23.453 1 96.12 348 GLU B N 1
ATOM 5684 C CA . GLU B 1 348 ? 0.44 -30.25 -23.547 1 96.12 348 GLU B CA 1
ATOM 5685 C C . GLU B 1 348 ? 0.855 -29.375 -22.359 1 96.12 348 GLU B C 1
ATOM 5687 O O . GLU B 1 348 ? 1.973 -29.5 -21.859 1 96.12 348 GLU B O 1
ATOM 5692 N N . THR B 1 349 ? 0.001 -28.484 -21.953 1 97.56 349 THR B N 1
ATOM 5693 C CA . THR B 1 349 ? 0.288 -27.625 -20.812 1 97.56 349 THR B CA 1
ATOM 5694 C C . THR B 1 349 ? 0.52 -28.438 -19.547 1 97.56 349 THR B C 1
ATOM 5696 O O . THR B 1 349 ? 1.522 -28.25 -18.859 1 97.56 349 THR B O 1
ATOM 5699 N N . VAL B 1 350 ? -0.342 -29.391 -19.25 1 98.19 350 VAL B N 1
ATOM 5700 C CA . VAL B 1 350 ? -0.249 -30.203 -18.047 1 98.19 350 VAL B CA 1
ATOM 5701 C C . VAL B 1 350 ? 0.894 -31.203 -18.172 1 98.19 350 VAL B C 1
ATOM 5703 O O . VAL B 1 350 ? 1.69 -31.375 -17.25 1 98.19 350 VAL B O 1
ATOM 5706 N N . ASP B 1 351 ? 1.022 -31.766 -19.312 1 97.5 351 ASP B N 1
ATOM 5707 C CA . ASP B 1 351 ? 2.045 -32.781 -19.531 1 97.5 351 ASP B CA 1
ATOM 5708 C C . ASP B 1 351 ? 3.445 -32.219 -19.312 1 97.5 351 ASP B C 1
ATOM 5710 O O . ASP B 1 351 ? 4.246 -32.781 -18.578 1 97.5 351 ASP B O 1
ATOM 5714 N N . ARG B 1 352 ? 3.715 -31.078 -19.875 1 96.88 352 ARG B N 1
ATOM 5715 C CA . ARG B 1 352 ? 5.039 -30.469 -19.812 1 96.88 352 ARG B CA 1
ATOM 5716 C C . ARG B 1 352 ? 5.293 -29.859 -18.438 1 96.88 352 ARG B C 1
ATOM 5718 O O . ARG B 1 352 ? 6.434 -29.531 -18.109 1 96.88 352 ARG B O 1
ATOM 5725 N N . ALA B 1 353 ? 4.266 -29.75 -17.672 1 98.12 353 ALA B N 1
ATOM 5726 C CA . ALA B 1 353 ? 4.402 -29.141 -16.344 1 98.12 353 ALA B CA 1
ATOM 5727 C C . ALA B 1 353 ? 4.746 -30.188 -15.289 1 98.12 353 ALA B C 1
ATOM 5729 O O . ALA B 1 353 ? 5.035 -29.859 -14.141 1 98.12 353 ALA B O 1
ATOM 5730 N N . ILE B 1 354 ? 4.711 -31.453 -15.648 1 98.5 354 ILE B N 1
ATOM 5731 C CA . ILE B 1 354 ? 5.098 -32.5 -14.719 1 98.5 354 ILE B CA 1
ATOM 5732 C C . ILE B 1 354 ? 6.621 -32.531 -14.578 1 98.5 354 ILE B C 1
ATOM 5734 O O . ILE B 1 354 ? 7.332 -32.875 -15.523 1 98.5 354 ILE B O 1
ATOM 5738 N N . GLU B 1 355 ? 7.09 -32.188 -13.414 1 97.88 355 GLU B N 1
ATOM 5739 C CA . GLU B 1 355 ? 8.531 -32.062 -13.188 1 97.88 355 GLU B CA 1
ATOM 5740 C C . GLU B 1 355 ? 9.094 -33.375 -12.617 1 97.88 355 GLU B C 1
ATOM 5742 O O . GLU B 1 355 ? 10.25 -33.719 -12.852 1 97.88 355 GLU B O 1
ATOM 5747 N N . ILE B 1 356 ? 8.336 -34.031 -11.844 1 98.44 356 ILE B N 1
ATOM 5748 C CA . ILE B 1 356 ? 8.633 -35.344 -11.266 1 98.44 356 ILE B CA 1
ATOM 5749 C C . ILE B 1 356 ? 7.418 -36.25 -11.414 1 98.44 356 ILE B C 1
ATOM 5751 O O . ILE B 1 356 ? 6.289 -35.844 -11.133 1 98.44 356 ILE B O 1
ATOM 5755 N N . ARG B 1 357 ? 7.609 -37.406 -11.977 1 98 357 ARG B N 1
ATOM 5756 C CA . ARG B 1 357 ? 6.559 -38.406 -12.18 1 98 357 ARG B CA 1
ATOM 5757 C C . ARG B 1 357 ? 6.879 -39.688 -11.445 1 98 357 ARG B C 1
ATOM 5759 O O . ARG B 1 357 ? 7.832 -40.406 -11.797 1 98 357 ARG B O 1
ATOM 5766 N N . ASP B 1 358 ? 6.078 -39.969 -10.438 1 97.69 358 ASP B N 1
ATOM 5767 C CA . ASP B 1 358 ? 6.27 -41.188 -9.648 1 97.69 358 ASP B CA 1
ATOM 5768 C C . ASP B 1 358 ? 7.699 -41.25 -9.117 1 97.69 358 ASP B C 1
ATOM 5770 O O . ASP B 1 358 ? 8.336 -42.312 -9.203 1 97.69 358 ASP B O 1
ATOM 5774 N N . GLY B 1 359 ? 8.195 -40.094 -8.719 1 98.19 359 GLY B N 1
ATOM 5775 C CA . GLY B 1 359 ? 9.508 -40.031 -8.109 1 98.19 359 GLY B CA 1
ATOM 5776 C C . GLY B 1 359 ? 10.633 -39.875 -9.125 1 98.19 359 GLY B C 1
ATOM 5777 O O . GLY B 1 359 ? 11.773 -39.625 -8.75 1 98.19 359 GLY B O 1
ATOM 5778 N N . VAL B 1 360 ? 10.375 -40.031 -10.391 1 98.44 360 VAL B N 1
ATOM 5779 C CA . VAL B 1 360 ? 11.375 -39.906 -11.438 1 98.44 360 VAL B CA 1
ATOM 5780 C C . VAL B 1 360 ? 11.43 -38.469 -11.938 1 98.44 360 VAL B C 1
ATOM 5782 O O . VAL B 1 360 ? 10.414 -37.906 -12.352 1 98.44 360 VAL B O 1
ATOM 5785 N N . ILE B 1 361 ? 12.602 -37.875 -11.906 1 98.31 361 ILE B N 1
ATOM 5786 C CA . ILE B 1 361 ? 12.766 -36.5 -12.352 1 98.31 361 ILE B CA 1
ATOM 5787 C C . ILE B 1 361 ? 12.586 -36.438 -13.867 1 98.31 361 ILE B C 1
ATOM 5789 O O . ILE B 1 361 ? 13.258 -37.125 -14.617 1 98.31 361 ILE B O 1
ATOM 5793 N N . VAL B 1 362 ? 11.664 -35.625 -14.289 1 97.44 362 VAL B N 1
ATOM 5794 C CA . VAL B 1 362 ? 11.359 -35.406 -15.703 1 97.44 362 VAL B CA 1
ATOM 5795 C C . VAL B 1 362 ? 12.039 -34.156 -16.203 1 97.44 362 VAL B C 1
ATOM 5797 O O . VAL B 1 362 ? 12.555 -34.094 -17.312 1 97.44 362 VAL B O 1
ATOM 5800 N N . ASN B 1 363 ? 12.102 -33.094 -15.391 1 96.38 363 ASN B N 1
ATOM 5801 C CA . ASN B 1 363 ? 12.727 -31.812 -15.711 1 96.38 363 ASN B CA 1
ATOM 5802 C C . ASN B 1 363 ? 14.242 -31.891 -15.594 1 96.38 363 ASN B C 1
ATOM 5804 O O . ASN B 1 363 ? 14.781 -31.906 -14.484 1 96.38 363 ASN B O 1
ATOM 5808 N N . PRO B 1 364 ? 14.961 -31.797 -16.641 1 95.19 364 PRO B N 1
ATOM 5809 C CA . PRO B 1 364 ? 16.406 -31.953 -16.578 1 95.19 364 PRO B CA 1
ATOM 5810 C C . PRO B 1 364 ? 17.109 -30.812 -15.852 1 95.19 364 PRO B C 1
ATOM 5812 O O . PRO B 1 364 ? 18.25 -30.953 -15.406 1 95.19 364 PRO B O 1
ATOM 5815 N N . ALA B 1 365 ? 16.5 -29.688 -15.758 1 93.75 365 ALA B N 1
ATOM 5816 C CA . ALA B 1 365 ? 17.094 -28.578 -15.039 1 93.75 365 ALA B CA 1
ATOM 5817 C C . ALA B 1 365 ? 17.344 -28.938 -13.578 1 93.75 365 ALA B C 1
ATOM 5819 O O . ALA B 1 365 ? 18.281 -28.422 -12.953 1 93.75 365 ALA B O 1
ATOM 5820 N N . ILE B 1 366 ? 16.484 -29.812 -13.008 1 96.31 366 ILE B N 1
ATOM 5821 C CA . ILE B 1 366 ? 16.641 -30.25 -11.625 1 96.31 366 ILE B CA 1
ATOM 5822 C C . ILE B 1 366 ? 17.938 -31.031 -11.461 1 96.31 366 ILE B C 1
ATOM 5824 O O . ILE B 1 366 ? 18.75 -30.719 -10.594 1 96.31 366 ILE B O 1
ATOM 5828 N N . THR B 1 367 ? 18.125 -32.031 -12.336 1 96 367 THR B N 1
ATOM 5829 C CA . THR B 1 367 ? 19.328 -32.844 -12.227 1 96 367 THR B CA 1
ATOM 5830 C C . THR B 1 367 ? 20.578 -32.031 -12.461 1 96 367 THR B C 1
ATOM 5832 O O . THR B 1 367 ? 21.594 -32.188 -11.781 1 96 367 THR B O 1
ATOM 5835 N N . ARG B 1 368 ? 20.531 -31.094 -13.414 1 94.31 368 ARG B N 1
ATOM 5836 C CA . ARG B 1 368 ? 21.672 -30.25 -13.734 1 94.31 368 ARG B CA 1
ATOM 5837 C C . ARG B 1 368 ? 22.016 -29.328 -12.57 1 94.31 368 ARG B C 1
ATOM 5839 O O . ARG B 1 368 ? 23.172 -29.266 -12.125 1 94.31 368 ARG B O 1
ATOM 5846 N N . PHE B 1 369 ? 21.047 -28.672 -12.07 1 92.75 369 PHE B N 1
ATOM 5847 C CA . PHE B 1 369 ? 21.281 -27.672 -11.047 1 92.75 369 PHE B CA 1
ATOM 5848 C C . PHE B 1 369 ? 21.703 -28.312 -9.727 1 92.75 369 PHE B C 1
ATOM 5850 O O . PHE B 1 369 ? 22.562 -27.797 -9.023 1 92.75 369 PHE B O 1
ATOM 5857 N N . GLN B 1 370 ? 21.062 -29.453 -9.438 1 95.06 370 GLN B N 1
ATOM 5858 C CA . GLN B 1 370 ? 21.312 -30.094 -8.156 1 95.06 370 GLN B CA 1
ATOM 5859 C C . GLN B 1 370 ? 22.438 -31.125 -8.266 1 95.06 370 GLN B C 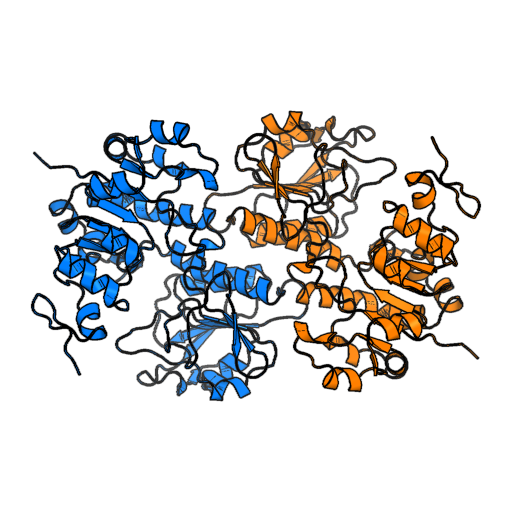1
ATOM 5861 O O . GLN B 1 370 ? 22.766 -31.812 -7.297 1 95.06 370 GLN B O 1
ATOM 5866 N N . HIS B 1 371 ? 23.031 -31.266 -9.414 1 95.31 371 HIS B N 1
ATOM 5867 C CA . HIS B 1 371 ? 24.125 -32.188 -9.664 1 95.31 371 HIS B CA 1
ATOM 5868 C C . HIS B 1 371 ? 23.734 -33.625 -9.297 1 95.31 371 HIS B C 1
ATOM 5870 O O . HIS B 1 371 ? 24.422 -34.281 -8.523 1 95.31 371 HIS B O 1
ATOM 5876 N N . ARG B 1 372 ? 22.641 -34 -9.938 1 96 372 ARG B N 1
ATOM 5877 C CA . ARG B 1 372 ? 22.125 -35.375 -9.719 1 96 372 ARG B CA 1
ATOM 5878 C C . ARG B 1 372 ? 22.375 -36.25 -10.945 1 96 372 ARG B C 1
ATOM 5880 O O . ARG B 1 372 ? 22.453 -35.75 -12.07 1 96 372 ARG B O 1
ATOM 5887 N N . SER B 1 373 ? 22.422 -37.531 -10.664 1 95.62 373 SER B N 1
ATOM 5888 C CA . SER B 1 373 ? 22.453 -38.5 -11.766 1 95.62 373 SER B CA 1
ATOM 5889 C C . SER B 1 373 ? 21.188 -38.438 -12.594 1 95.62 373 SER B C 1
ATOM 5891 O O . SER B 1 373 ? 20.094 -38.281 -12.047 1 95.62 373 SER B O 1
ATOM 5893 N N . ALA B 1 374 ? 21.312 -38.594 -13.883 1 93.31 374 ALA B N 1
ATOM 5894 C CA . ALA B 1 374 ? 20.156 -38.625 -14.773 1 93.31 374 ALA B CA 1
ATOM 5895 C C . ALA B 1 374 ? 19.359 -39.906 -14.578 1 93.31 374 ALA B C 1
ATOM 5897 O O . ALA B 1 374 ? 18.141 -39.938 -14.812 1 93.31 374 ALA B O 1
ATOM 5898 N N . ASP B 1 375 ? 20.062 -40.938 -14.086 1 94.19 375 ASP B N 1
ATOM 5899 C CA . ASP B 1 375 ? 19.422 -42.219 -13.891 1 94.19 375 ASP B CA 1
ATOM 5900 C C . ASP B 1 375 ? 18.781 -42.312 -12.508 1 94.19 375 ASP B C 1
ATOM 5902 O O . ASP B 1 375 ? 19.359 -41.875 -11.523 1 94.19 375 ASP B O 1
ATOM 5906 N N . TYR B 1 376 ? 17.703 -42.844 -12.5 1 94.38 376 TYR B N 1
ATOM 5907 C CA . TYR B 1 376 ? 17.031 -43.094 -11.227 1 94.38 376 TYR B CA 1
ATOM 5908 C C . TYR B 1 376 ? 17.891 -43.969 -10.328 1 94.38 376 TYR B C 1
ATOM 5910 O O . TYR B 1 376 ? 18.531 -44.938 -10.797 1 94.38 376 TYR B O 1
ATOM 5918 N N . PRO B 1 377 ? 17.891 -43.719 -9.008 1 95.56 377 PRO B N 1
ATOM 5919 C CA . PRO B 1 377 ? 17.062 -42.812 -8.195 1 95.56 377 PRO B CA 1
ATOM 5920 C C . PRO B 1 377 ? 17.641 -41.406 -8.086 1 95.56 377 PRO B C 1
ATOM 5922 O O . PRO B 1 377 ? 17.438 -40.75 -7.07 1 95.56 377 PRO B O 1
ATOM 5925 N N . HIS B 1 378 ? 18.406 -40.938 -9.07 1 95.75 378 HIS B N 1
ATOM 5926 C CA . HIS B 1 378 ? 18.906 -39.562 -9.234 1 95.75 378 HIS B CA 1
ATOM 5927 C C . HIS B 1 378 ? 19.781 -39.156 -8.055 1 95.75 378 HIS B C 1
ATOM 5929 O O . HIS B 1 378 ? 19.562 -38.125 -7.438 1 95.75 378 HIS B O 1
ATOM 5935 N N . ALA B 1 379 ? 20.75 -39.938 -7.711 1 94.25 379 ALA B N 1
ATOM 5936 C CA . ALA B 1 379 ? 21.641 -39.656 -6.602 1 94.25 379 ALA B CA 1
ATOM 5937 C C . ALA B 1 379 ? 22.391 -38.344 -6.82 1 94.25 379 ALA B C 1
ATOM 5939 O O . ALA B 1 379 ? 22.75 -38 -7.953 1 94.25 379 ALA B O 1
ATOM 5940 N N . VAL B 1 380 ? 22.5 -37.562 -5.746 1 92.12 380 VAL B N 1
ATOM 5941 C CA . VAL B 1 380 ? 23.312 -36.344 -5.832 1 92.12 380 VAL B CA 1
ATOM 5942 C C . VAL B 1 380 ? 24.781 -36.719 -6.055 1 92.12 380 VAL B C 1
ATOM 5944 O O . VAL B 1 380 ? 25.328 -37.562 -5.328 1 92.12 380 VAL B O 1
ATOM 5947 N N . ILE B 1 381 ? 25.312 -36.125 -7.047 1 88.75 381 ILE B N 1
ATOM 5948 C CA . ILE B 1 381 ? 26.688 -36.438 -7.398 1 88.75 381 ILE B CA 1
ATOM 5949 C C . ILE B 1 381 ? 27.641 -35.469 -6.684 1 88.75 381 ILE B C 1
ATOM 5951 O O . ILE B 1 381 ? 27.453 -34.25 -6.754 1 88.75 381 ILE B O 1
ATOM 5955 N N . ALA B 1 382 ? 28.25 -35.938 -5.73 1 71.12 382 ALA B N 1
ATOM 5956 C CA . ALA B 1 382 ? 29.234 -35.156 -5 1 71.12 382 ALA B CA 1
ATOM 5957 C C . ALA B 1 382 ? 30.266 -34.562 -5.949 1 71.12 382 ALA B C 1
ATOM 5959 O O . ALA B 1 382 ? 30.719 -35.219 -6.891 1 71.12 382 ALA B O 1
ATOM 5960 N N . GLU B 1 383 ? 30.312 -33.156 -6.148 1 58.12 383 GLU B N 1
ATOM 5961 C CA . GLU B 1 383 ? 31.5 -32.656 -6.824 1 58.12 383 GLU B CA 1
ATOM 5962 C C . GLU B 1 383 ? 32.781 -33.281 -6.266 1 58.12 383 GLU B C 1
ATOM 5964 O O . GLU B 1 383 ? 32.844 -33.594 -5.078 1 58.12 383 GLU B O 1
#

Secondary structure (DSSP, 8-state):
---PPPEEE--S-SSTT----SS-GGGGGGS-HHHHTTEEEETTTTGGGT--HHHHHTTSSEEE-HHHHHHH-SEEE-SS--HHHHHHSPTT-EEEE---GGG-HHHHHHHHHTT-EEEEGGG-EEE-TTS-EEEETTHHHHHHHHHHHHHHHHHHTT--SSSSS--EEEEE--SHHHHHHHHHHHHTT--EEEEEEETT----SS--TTSEEEEE--GGG--TT-EEE-SS-EEEHHHHHHTSSEEEE-PPP-TTS--EEE-GGGGGGSPTT-EEEETT-BTTBEETT---B-SSS-EEEETTTEEEE-BTTGGGGGHHHHHHHHHHHHGGGHHHHHH-HHHHHH-HHHHHHEEEETTEE--HHHHHHHTB-SSTT--B---/---PPPEEE--S-SSTT----SS-GGGGGGS-HHHHTTEEEETTTTGGGT--HHHHHTTSSEEE-HHHHHHH-SEEE-SS--HHHHHHSPTT-EEEE---GGG-HHHHHHHHHTT-EEEEGGG-EEE-TTS-EEEETTHHHHHHHHHHHHHHHHHHTT--SSSSS--EEEEE--SHHHHHHHHHHHHTT--EEEEEEETT----SS--TTSEEEEE--GGG--TT-EEE-SS-EEEHHHHHHTSSEEEE-PPP-TTS--EEE-GGGGGGSPTT-EEEETT-BTTBEETT---B-SSS-EEEETTTEEEE-BTTGGGGGHHHHHHHHHHHHGGGHHHHHH-HHHHHH-HHHHHHEEEETTEE--HHHHHHHTB-SSTT--B---

Solvent-accessible surface area (backbone atoms only — not comparable to full-atom values): 38900 Å² total; per-residue (Å²): 128,87,66,68,44,33,37,17,38,51,39,81,53,86,44,86,82,48,61,49,32,60,62,31,74,87,50,54,83,74,47,57,67,77,61,25,57,37,28,31,36,22,67,61,53,31,49,95,75,74,38,52,59,73,63,50,38,73,61,32,54,32,70,32,52,64,70,51,33,45,70,69,34,48,31,36,40,37,54,60,53,48,57,71,55,60,69,63,46,50,71,58,31,33,40,39,20,42,62,62,45,51,86,27,64,69,48,40,49,50,34,36,76,35,20,20,26,35,38,27,53,88,49,28,37,40,63,41,95,87,67,44,85,67,42,54,56,54,37,65,45,36,15,34,28,19,22,32,38,48,52,54,50,31,42,75,66,9,44,44,28,74,43,44,65,84,47,35,33,33,33,36,30,69,50,48,25,24,50,18,29,52,51,38,38,43,45,34,42,28,60,55,32,38,32,38,36,56,60,82,66,72,64,59,86,67,74,65,83,76,42,48,79,36,35,27,48,49,61,91,58,39,38,42,81,12,38,30,57,52,97,88,49,69,40,45,38,44,61,58,54,32,74,32,44,28,36,35,39,36,49,81,70,44,87,94,64,56,41,42,50,42,47,76,79,54,38,75,64,38,55,67,69,24,37,37,37,30,48,47,50,37,70,58,35,44,29,63,80,33,53,66,36,36,89,90,52,36,60,50,77,43,78,64,54,23,42,36,34,14,36,73,63,31,31,31,56,28,15,50,19,36,8,38,42,39,18,66,52,45,59,83,45,49,66,38,66,32,48,33,69,72,42,26,68,72,30,65,37,56,42,66,8,38,39,25,53,62,26,40,78,62,41,62,62,33,32,62,68,56,36,27,40,90,55,85,91,37,52,68,52,78,128,130,87,66,68,45,32,36,17,39,53,41,81,53,87,44,86,81,48,58,50,34,60,62,31,75,87,49,55,84,73,47,57,67,77,60,25,57,37,29,32,36,22,68,61,52,30,49,93,75,72,36,51,60,73,64,50,36,74,61,32,55,32,69,33,51,63,70,53,33,45,71,69,34,46,31,37,40,38,54,61,54,50,56,71,55,59,69,63,46,48,72,58,32,34,40,38,20,42,61,62,46,50,85,27,66,68,46,40,49,52,36,35,77,37,21,18,25,35,36,28,54,87,48,28,36,40,62,40,96,87,66,44,87,67,43,54,56,55,36,65,45,36,14,34,27,19,23,33,37,47,54,53,51,30,42,74,65,8,45,46,27,75,42,45,65,82,47,35,32,34,32,36,30,68,50,47,24,26,51,18,29,52,51,37,38,45,43,36,41,27,61,54,32,36,32,38,34,56,61,84,67,70,65,57,85,66,74,64,83,77,44,48,81,36,35,26,47,50,61,92,59,39,38,42,81,12,39,30,56,52,97,88,49,70,40,45,36,44,62,57,52,31,74,31,44,28,37,35,38,36,48,80,70,44,89,92,62,57,42,44,50,42,48,76,79,54,38,76,64,38,55,66,70,23,38,38,37,31,46,48,52,36,70,56,35,43,28,63,80,33,52,64,35,36,90,91,51,36,60,50,75,44,78,65,53,23,43,38,34,13,37,74,63,30,31,32,55,30,15,52,18,36,9,38,42,38,18,67,50,45,58,83,44,47,66,38,66,34,46,32,69,71,41,26,68,73,30,66,37,56,40,67,9,38,39,24,54,62,26,41,77,61,41,62,63,34,32,62,69,56,36,28,40,91,55,84,91,37,51,69,51,78,129

Radius of gyration: 29.54 Å; Cα contacts (8 Å, |Δi|>4): 1703; chains: 2; bounding box: 66×92×67 Å